Protein AF-N0BMA0-F1 (afdb_monomer)

Radius of gyration: 24.94 Å; Cα contacts (8 Å, |Δi|>4): 612; chains: 1; bounding box: 64×44×72 Å

Organism: NCBI:txid387631

Structure (mmCIF, N/CA/C/O backbone):
data_AF-N0BMA0-F1
#
_entry.id   AF-N0BMA0-F1
#
loop_
_atom_site.group_PDB
_atom_site.id
_atom_site.type_symbol
_atom_site.label_atom_id
_atom_site.label_alt_id
_atom_site.label_comp_id
_atom_site.label_asym_id
_atom_site.label_entity_id
_atom_site.label_seq_id
_atom_site.pdbx_PDB_ins_code
_atom_site.Cartn_x
_atom_site.Cartn_y
_atom_site.Cartn_z
_atom_site.occupancy
_atom_site.B_iso_or_equiv
_atom_site.auth_seq_id
_atom_site.auth_comp_id
_atom_site.auth_asym_id
_atom_site.auth_atom_id
_atom_site.pdbx_PDB_model_num
ATOM 1 N N . MET A 1 1 ? -10.464 23.486 8.148 1.00 63.19 1 MET A N 1
ATOM 2 C CA . MET A 1 1 ? -10.793 22.122 8.620 1.00 63.19 1 MET A CA 1
ATOM 3 C C . MET A 1 1 ? -10.946 21.247 7.385 1.00 63.19 1 MET A C 1
ATOM 5 O O . MET A 1 1 ? -11.418 21.770 6.383 1.00 63.19 1 MET A O 1
ATOM 9 N N . ILE A 1 2 ? -10.455 20.008 7.394 1.00 82.38 2 ILE A N 1
ATOM 10 C CA . ILE A 1 2 ? -10.588 19.106 6.234 1.00 82.38 2 ILE A CA 1
ATOM 11 C C . ILE A 1 2 ? -11.943 18.436 6.323 1.00 82.38 2 ILE A C 1
ATOM 13 O O . ILE A 1 2 ? -12.342 18.023 7.408 1.00 82.38 2 ILE A O 1
ATOM 17 N N . ASP A 1 3 ? -12.639 18.362 5.198 1.00 90.44 3 ASP A N 1
ATOM 18 C CA . ASP A 1 3 ? -13.936 17.712 5.124 1.00 90.44 3 ASP A CA 1
ATOM 19 C C . ASP A 1 3 ? -13.770 16.267 4.643 1.00 90.44 3 ASP A C 1
ATOM 21 O O . ASP A 1 3 ? -13.597 16.011 3.453 1.00 90.44 3 ASP A O 1
ATOM 25 N N . TYR A 1 4 ? -13.799 15.327 5.589 1.00 94.12 4 TYR A N 1
ATOM 26 C CA . TYR A 1 4 ? -13.715 13.890 5.310 1.00 94.12 4 TYR A CA 1
ATOM 27 C C . TYR A 1 4 ? -15.062 13.271 4.912 1.00 94.12 4 TYR A C 1
ATOM 29 O O . TYR A 1 4 ? -15.110 12.077 4.621 1.00 94.12 4 TYR A O 1
ATOM 37 N N . TYR A 1 5 ? -16.149 14.049 4.904 1.00 94.75 5 TYR A N 1
ATOM 38 C CA . TYR A 1 5 ? -17.522 13.546 4.772 1.00 94.75 5 TYR A CA 1
ATOM 39 C C . TYR A 1 5 ? -18.191 13.973 3.460 1.00 94.75 5 TYR A C 1
ATOM 41 O O . TYR A 1 5 ? -19.415 14.000 3.361 1.00 94.75 5 TYR A O 1
ATOM 49 N N . SER A 1 6 ? -17.385 14.341 2.462 1.00 93.56 6 SER A N 1
ATOM 50 C CA . SER A 1 6 ? -17.837 14.833 1.163 1.00 93.56 6 SER A CA 1
ATOM 51 C C . SER A 1 6 ? -17.277 13.974 0.036 1.00 93.56 6 SER A C 1
ATOM 53 O O . SER A 1 6 ? -16.059 13.883 -0.132 1.00 93.56 6 SER A O 1
ATOM 55 N N . ALA A 1 7 ? -18.164 13.379 -0.769 1.00 93.12 7 ALA A N 1
ATOM 56 C CA . ALA A 1 7 ? -17.783 12.568 -1.929 1.00 93.12 7 ALA A CA 1
ATOM 57 C C . ALA A 1 7 ? -16.873 13.353 -2.886 1.00 93.12 7 ALA A C 1
ATOM 59 O O . ALA A 1 7 ? -15.788 12.888 -3.218 1.00 93.12 7 ALA A O 1
ATOM 60 N N . GLY A 1 8 ? -17.230 14.603 -3.206 1.00 92.69 8 GLY A N 1
ATOM 61 C CA . GLY A 1 8 ? -16.440 15.447 -4.108 1.00 92.69 8 GLY A CA 1
ATOM 62 C C . GLY A 1 8 ? -15.014 15.719 -3.614 1.00 92.69 8 GLY A C 1
ATOM 63 O O . GLY A 1 8 ? -14.097 15.865 -4.419 1.00 92.69 8 GLY A O 1
ATOM 64 N N . LYS A 1 9 ? -14.787 15.740 -2.294 1.00 94.50 9 LYS A N 1
ATOM 65 C CA . LYS A 1 9 ? -13.442 15.898 -1.722 1.00 94.50 9 LYS A CA 1
ATOM 66 C C . LYS A 1 9 ? -12.601 14.630 -1.821 1.00 94.50 9 LYS A C 1
ATOM 68 O O . LYS A 1 9 ? -11.405 14.712 -2.098 1.00 94.50 9 LYS A O 1
ATOM 73 N N . TRP A 1 10 ? -13.223 13.469 -1.656 1.00 95.31 10 TRP A N 1
ATOM 74 C CA . TRP A 1 10 ? -12.568 12.190 -1.913 1.00 95.31 10 TRP A CA 1
ATOM 75 C C . TRP A 1 10 ? -12.294 11.970 -3.397 1.00 95.31 10 TRP A C 1
ATOM 77 O O . TRP A 1 10 ? -11.217 11.498 -3.750 1.00 95.31 10 TRP A O 1
ATOM 87 N N . GLU A 1 11 ? -13.217 12.366 -4.269 1.00 93.38 11 GLU A N 1
ATOM 88 C CA . GLU A 1 11 ? -12.996 12.358 -5.711 1.00 93.38 11 GLU A CA 1
ATOM 89 C C . GLU A 1 11 ? -11.805 13.247 -6.080 1.00 93.38 11 GLU A C 1
ATOM 91 O O . GLU A 1 11 ? -10.902 12.802 -6.786 1.00 93.38 11 GLU A O 1
ATOM 96 N N . GLU A 1 12 ? -11.741 14.474 -5.553 1.00 93.44 12 GLU A N 1
ATOM 97 C CA . GLU A 1 12 ? -10.598 15.377 -5.729 1.00 93.44 12 GLU A CA 1
ATOM 98 C C . GLU A 1 12 ? -9.288 14.726 -5.254 1.00 93.44 12 GLU A C 1
ATOM 100 O O . GLU A 1 12 ? -8.287 14.754 -5.975 1.00 93.44 12 GLU A O 1
ATOM 105 N N . PHE A 1 13 ? -9.291 14.084 -4.082 1.00 95.75 13 PHE A N 1
ATOM 106 C CA . PHE A 1 13 ? -8.137 13.347 -3.566 1.00 95.75 13 PHE A CA 1
ATOM 107 C C . PHE A 1 13 ? -7.698 12.230 -4.523 1.00 95.75 13 PHE A C 1
ATOM 109 O O . PHE A 1 13 ? -6.544 12.207 -4.953 1.00 95.75 13 PHE A O 1
ATOM 116 N N . VAL A 1 14 ? -8.607 11.337 -4.923 1.00 95.56 14 VAL A N 1
ATOM 117 C CA . VAL A 1 14 ? -8.276 10.219 -5.819 1.00 95.56 14 VAL A CA 1
ATOM 118 C C . VAL A 1 14 ? -7.732 10.740 -7.152 1.00 95.56 14 VAL A C 1
ATOM 120 O O . VAL A 1 14 ? -6.750 10.224 -7.678 1.00 95.56 14 VAL A O 1
ATOM 123 N N . VAL A 1 15 ? -8.293 11.827 -7.667 1.00 93.00 15 VAL A N 1
ATOM 124 C CA . VAL A 1 15 ? -7.892 12.422 -8.946 1.00 93.00 15 VAL A CA 1
ATOM 125 C C . VAL A 1 15 ? -6.529 13.081 -8.888 1.00 93.00 15 VAL A C 1
ATOM 127 O O . VAL A 1 15 ? -5.733 12.935 -9.808 1.00 93.00 15 VAL A O 1
ATOM 130 N N . THR A 1 16 ? -6.258 13.832 -7.831 1.00 93.50 16 THR A N 1
ATOM 131 C CA . THR A 1 16 ? -5.024 14.614 -7.729 1.00 93.50 16 THR A CA 1
ATOM 132 C C . THR A 1 16 ? -3.860 13.790 -7.190 1.00 93.50 16 THR A C 1
ATOM 134 O O . THR A 1 16 ? -2.703 14.163 -7.391 1.00 93.50 16 THR A O 1
ATOM 137 N N . LYS A 1 17 ? -4.142 12.674 -6.506 1.00 95.94 17 LYS A N 1
ATOM 138 C CA . LYS A 1 17 ? -3.131 11.895 -5.785 1.00 95.94 17 LYS A CA 1
ATOM 139 C C . LYS A 1 17 ? -2.995 10.448 -6.245 1.00 95.94 17 LYS A C 1
ATOM 141 O O . LYS A 1 17 ? -1.868 9.983 -6.372 1.00 95.94 17 LYS A O 1
ATOM 146 N N . ILE A 1 18 ? -4.096 9.754 -6.531 1.00 96.75 18 ILE A N 1
ATOM 147 C CA . ILE A 1 18 ? -4.081 8.323 -6.888 1.00 96.75 18 ILE A CA 1
ATOM 148 C C . ILE A 1 18 ? -3.966 8.124 -8.404 1.00 96.75 18 ILE A C 1
ATOM 150 O O . ILE A 1 18 ? -3.174 7.304 -8.860 1.00 96.75 18 ILE A O 1
ATOM 154 N N . THR A 1 19 ? -4.691 8.908 -9.203 1.00 95.38 19 THR A N 1
ATOM 155 C CA . THR A 1 19 ? -4.607 8.877 -10.674 1.00 95.38 19 THR A CA 1
ATOM 156 C C . THR A 1 19 ? -3.175 9.044 -11.203 1.00 95.38 19 THR A C 1
ATOM 158 O O . THR A 1 19 ? -2.775 8.221 -12.025 1.00 95.38 19 THR A O 1
ATOM 161 N N . PRO A 1 20 ? -2.352 9.999 -10.718 1.00 96.12 20 PRO A N 1
ATOM 162 C CA . PRO A 1 20 ? -0.961 10.097 -11.158 1.00 96.12 20 PRO A CA 1
ATOM 163 C C . PRO A 1 20 ? -0.147 8.823 -10.896 1.00 96.12 20 PRO A C 1
ATOM 165 O O . PRO A 1 20 ? 0.659 8.441 -11.738 1.00 96.12 20 PRO A O 1
ATOM 168 N N . ILE A 1 21 ? -0.375 8.133 -9.769 1.00 97.88 21 ILE A N 1
ATOM 169 C CA . ILE A 1 21 ? 0.303 6.864 -9.451 1.00 97.88 21 ILE A CA 1
ATOM 170 C C . ILE A 1 21 ? 0.000 5.826 -10.535 1.00 97.88 21 ILE A C 1
ATOM 172 O O . ILE A 1 21 ? 0.925 5.227 -11.082 1.00 97.88 21 ILE A O 1
ATOM 176 N N . ARG A 1 22 ? -1.281 5.656 -10.891 1.00 96.12 22 ARG A N 1
ATOM 177 C CA . ARG A 1 22 ? -1.691 4.769 -11.988 1.00 96.12 22 ARG A CA 1
ATOM 178 C C . ARG A 1 22 ? -1.021 5.176 -13.298 1.00 96.12 22 ARG A C 1
ATOM 180 O O . ARG A 1 22 ? -0.449 4.319 -13.960 1.00 96.12 22 ARG A O 1
ATOM 187 N N . ASP A 1 23 ? -1.100 6.447 -13.683 1.00 95.75 23 ASP A N 1
ATOM 188 C CA . ASP A 1 23 ? -0.657 6.904 -15.006 1.00 95.75 23 ASP A CA 1
ATOM 189 C C . ASP A 1 23 ? 0.852 6.699 -15.205 1.00 95.75 23 ASP A C 1
ATOM 191 O O . ASP A 1 23 ? 1.272 6.127 -16.215 1.00 95.75 23 ASP A O 1
ATOM 195 N N . TYR A 1 24 ? 1.669 7.070 -14.212 1.00 98.00 24 TYR A N 1
ATOM 196 C CA . TYR A 1 24 ? 3.108 6.799 -14.251 1.00 98.00 24 TYR A CA 1
ATOM 197 C C . TYR A 1 24 ? 3.411 5.301 -14.261 1.00 98.00 24 TYR A C 1
ATOM 199 O O . TYR A 1 24 ? 4.266 4.856 -15.028 1.00 98.00 24 TYR A O 1
ATOM 207 N N . ALA A 1 25 ? 2.699 4.506 -13.459 1.00 97.56 25 ALA A N 1
ATOM 208 C CA . ALA A 1 25 ? 2.883 3.061 -13.451 1.00 97.56 25 ALA A CA 1
ATOM 209 C C . ALA A 1 25 ? 2.517 2.424 -14.806 1.00 97.56 25 ALA A C 1
ATOM 211 O O . ALA A 1 25 ? 3.267 1.589 -15.305 1.00 97.56 25 ALA A O 1
ATOM 212 N N . VAL A 1 26 ? 1.432 2.862 -15.457 1.00 97.06 26 VAL A N 1
ATOM 213 C CA . VAL A 1 26 ? 1.041 2.414 -16.807 1.00 97.06 26 VAL A CA 1
ATOM 214 C C . VAL A 1 26 ? 2.130 2.728 -17.831 1.00 97.06 26 VAL A C 1
ATOM 216 O O . VAL A 1 26 ? 2.510 1.840 -18.593 1.00 97.06 26 VAL A O 1
ATOM 219 N N . ALA A 1 27 ? 2.659 3.954 -17.842 1.00 97.69 27 ALA A N 1
ATOM 220 C CA . ALA A 1 27 ? 3.714 4.340 -18.777 1.00 97.69 27 ALA A CA 1
ATOM 221 C C . ALA A 1 27 ? 4.999 3.510 -18.575 1.00 97.69 27 ALA A C 1
ATOM 223 O O . ALA A 1 27 ? 5.595 3.035 -19.544 1.00 97.69 27 ALA A O 1
ATOM 224 N N . LEU A 1 28 ? 5.397 3.253 -17.322 1.00 98.25 28 LEU A N 1
ATOM 225 C CA . LEU A 1 28 ? 6.554 2.406 -16.995 1.00 98.25 28 LEU A CA 1
ATOM 226 C C . LEU A 1 28 ? 6.339 0.938 -17.398 1.00 98.25 28 LEU A C 1
ATOM 228 O O . LEU A 1 28 ? 7.246 0.299 -17.930 1.00 98.25 28 LEU A O 1
ATOM 232 N N . LEU A 1 29 ? 5.138 0.395 -17.185 1.00 97.88 29 LEU A N 1
ATOM 233 C CA . LEU A 1 29 ? 4.806 -0.980 -17.569 1.00 97.88 29 LEU A CA 1
ATOM 234 C C . LEU A 1 29 ? 4.721 -1.150 -19.085 1.00 97.88 29 LEU A C 1
ATOM 236 O O . LEU A 1 29 ? 5.112 -2.194 -19.600 1.00 97.88 29 LEU A O 1
ATOM 240 N N . ASN A 1 30 ? 4.240 -0.144 -19.813 1.00 98.00 30 ASN A N 1
ATOM 241 C CA . ASN A 1 30 ? 4.245 -0.171 -21.273 1.00 98.00 30 ASN A CA 1
ATOM 242 C C . ASN A 1 30 ? 5.659 -0.109 -21.838 1.00 98.00 30 ASN A C 1
ATOM 244 O O . ASN A 1 30 ? 5.965 -0.853 -22.766 1.00 98.00 30 ASN A O 1
ATOM 248 N N . PHE A 1 31 ? 6.537 0.696 -21.240 1.00 98.38 31 PHE A N 1
ATOM 249 C CA . PHE A 1 31 ? 7.956 0.669 -21.571 1.00 98.38 31 PHE A CA 1
ATOM 250 C C . PHE A 1 31 ? 8.562 -0.722 -21.352 1.00 98.38 31 PHE A C 1
ATOM 252 O O . PHE A 1 31 ? 9.215 -1.254 -22.246 1.00 98.38 31 PHE A O 1
ATOM 259 N N . TRP A 1 32 ? 8.283 -1.362 -20.212 1.00 98.25 32 TRP A N 1
ATOM 260 C CA . TRP A 1 32 ? 8.740 -2.730 -19.962 1.00 98.25 32 TRP A CA 1
ATOM 261 C C . TRP A 1 32 ? 8.173 -3.745 -20.966 1.00 98.25 32 TRP A C 1
ATOM 263 O O . TRP A 1 32 ? 8.920 -4.580 -21.470 1.00 98.25 32 TRP A O 1
ATOM 273 N N . LYS A 1 33 ? 6.879 -3.669 -21.306 1.00 98.31 33 LYS A N 1
ATOM 274 C CA . LYS A 1 33 ? 6.264 -4.531 -22.333 1.00 98.31 33 LYS A CA 1
ATOM 275 C C . LYS A 1 33 ? 6.930 -4.339 -23.693 1.00 98.31 33 LYS A C 1
ATOM 277 O O . LYS A 1 33 ? 7.255 -5.322 -24.347 1.00 98.31 33 LYS A O 1
ATOM 282 N N . PHE A 1 34 ? 7.208 -3.093 -24.072 1.00 98.31 34 PHE A N 1
ATOM 283 C CA . PHE A 1 34 ? 7.951 -2.790 -25.289 1.00 98.31 34 PHE A CA 1
ATOM 284 C C . PHE A 1 34 ? 9.352 -3.409 -25.265 1.00 98.31 34 PHE A C 1
ATOM 286 O O . PHE A 1 34 ? 9.746 -4.042 -26.239 1.00 98.31 34 PHE A O 1
ATOM 293 N N . LEU A 1 35 ? 10.090 -3.289 -24.154 1.00 98.31 35 LEU A N 1
ATOM 294 C CA . LEU A 1 35 ? 11.378 -3.971 -23.993 1.00 98.31 35 LEU A CA 1
ATOM 295 C C . LEU A 1 35 ? 11.213 -5.487 -24.130 1.00 98.31 35 LEU A C 1
ATOM 297 O O . LEU A 1 35 ? 11.994 -6.122 -24.831 1.00 98.31 35 LEU A O 1
ATOM 301 N N . LYS A 1 36 ? 10.178 -6.069 -23.520 1.00 98.25 36 LYS A N 1
ATOM 302 C CA . LYS A 1 36 ? 9.907 -7.506 -23.599 1.00 98.25 36 LYS A CA 1
ATOM 303 C C . LYS A 1 36 ? 9.635 -7.970 -25.032 1.00 98.25 36 LYS A C 1
ATOM 305 O O . LYS A 1 36 ? 10.089 -9.048 -25.400 1.00 98.25 36 LYS A O 1
ATOM 310 N N . ASP A 1 37 ? 9.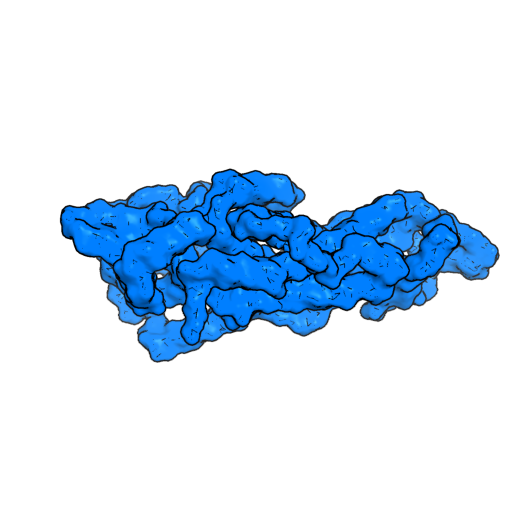009 -7.146 -25.866 1.00 97.94 37 ASP A N 1
ATOM 311 C CA . ASP A 1 37 ? 8.847 -7.425 -27.298 1.00 97.94 37 ASP A CA 1
ATOM 312 C C . ASP A 1 37 ? 10.180 -7.411 -28.073 1.00 97.94 37 ASP A C 1
ATOM 314 O O . ASP A 1 37 ? 10.227 -7.843 -29.231 1.00 97.94 37 ASP A O 1
ATOM 318 N N . LEU A 1 38 ? 11.268 -6.896 -27.490 1.00 97.75 38 LEU A N 1
ATOM 319 C CA . LEU A 1 38 ? 12.624 -6.940 -28.050 1.00 97.75 38 LEU A CA 1
ATOM 320 C C . LEU A 1 38 ? 13.417 -8.186 -27.631 1.00 97.75 38 LEU A C 1
ATOM 322 O O . LEU A 1 38 ? 14.497 -8.410 -28.174 1.00 97.75 38 LEU A O 1
ATOM 326 N N . ASP A 1 39 ? 12.898 -8.990 -26.705 1.00 98.00 39 ASP A N 1
ATOM 327 C CA . ASP A 1 39 ? 13.562 -10.189 -26.192 1.00 98.00 39 ASP A CA 1
ATOM 328 C C . ASP A 1 39 ? 13.914 -11.172 -27.323 1.00 98.00 39 ASP A C 1
ATOM 330 O O . ASP A 1 39 ? 13.105 -11.456 -28.210 1.00 98.00 39 ASP A O 1
ATOM 334 N N . GLY A 1 40 ? 15.155 -11.654 -27.322 1.00 97.50 40 GLY A N 1
ATOM 335 C CA . GLY A 1 40 ? 15.722 -12.527 -28.349 1.00 97.50 40 GLY A CA 1
ATOM 336 C C . GLY A 1 40 ? 16.092 -11.846 -29.672 1.00 97.50 40 GLY A C 1
ATOM 337 O O . GLY A 1 40 ? 16.684 -12.502 -30.526 1.00 97.50 40 GLY A O 1
ATOM 338 N N . LYS A 1 41 ? 15.781 -10.557 -29.878 1.00 97.69 41 LYS A N 1
ATOM 339 C CA . LYS A 1 41 ? 16.167 -9.837 -31.105 1.00 97.69 41 LYS A CA 1
ATOM 340 C C . LYS A 1 41 ? 17.621 -9.387 -31.047 1.00 97.69 41 LYS A C 1
ATOM 342 O O . LYS A 1 41 ? 18.103 -8.975 -29.995 1.00 97.69 41 LYS A O 1
ATOM 347 N N . ASP A 1 42 ? 18.284 -9.387 -32.200 1.00 97.12 42 ASP A N 1
ATOM 348 C CA . ASP A 1 42 ? 19.665 -8.923 -32.316 1.00 97.12 42 ASP A CA 1
ATOM 349 C C . ASP A 1 42 ? 19.801 -7.434 -31.982 1.00 97.12 42 ASP A C 1
ATOM 351 O O . ASP A 1 42 ? 19.039 -6.587 -32.462 1.00 97.12 42 ASP A O 1
ATOM 355 N N . THR A 1 43 ? 20.832 -7.104 -31.205 1.00 95.62 43 THR A N 1
ATOM 356 C CA . THR A 1 43 ? 21.143 -5.734 -30.780 1.00 95.62 43 THR A CA 1
ATOM 357 C C . THR A 1 43 ? 21.307 -4.807 -31.986 1.00 95.62 43 THR A C 1
ATOM 359 O O . THR A 1 43 ? 20.777 -3.697 -31.987 1.00 95.62 43 THR A O 1
ATOM 362 N N . SER A 1 44 ? 21.968 -5.262 -33.057 1.00 94.94 44 SER A N 1
ATOM 363 C CA . SER A 1 44 ? 22.127 -4.469 -34.280 1.00 94.94 44 SER A CA 1
ATOM 364 C C . SER A 1 44 ? 20.794 -4.136 -34.961 1.00 94.94 44 SER A C 1
ATOM 366 O O . SER A 1 44 ? 20.594 -2.999 -35.393 1.00 94.94 44 SER A O 1
ATOM 368 N N . TYR A 1 45 ? 19.858 -5.089 -35.021 1.00 96.31 45 TYR A N 1
ATOM 369 C CA . TYR A 1 45 ? 18.512 -4.866 -35.550 1.00 96.31 45 TYR A CA 1
ATOM 370 C C . TYR A 1 45 ? 17.763 -3.835 -34.705 1.00 96.31 45 TYR A C 1
ATOM 372 O O . TYR A 1 45 ? 17.172 -2.893 -35.241 1.00 96.31 45 TYR A O 1
ATOM 380 N N . VAL A 1 46 ? 17.807 -3.994 -33.381 1.00 96.56 46 VAL A N 1
ATOM 381 C CA . VAL A 1 46 ? 17.096 -3.119 -32.448 1.00 96.56 46 VAL A CA 1
ATOM 382 C C . VAL A 1 46 ? 17.621 -1.692 -32.521 1.00 96.56 46 VAL A C 1
ATOM 384 O O . VAL A 1 46 ? 16.816 -0.780 -32.673 1.00 96.56 46 VAL A O 1
ATOM 387 N N . LEU A 1 47 ? 18.939 -1.484 -32.501 1.00 95.38 47 LEU A N 1
ATOM 388 C CA . LEU A 1 47 ? 19.526 -0.141 -32.554 1.00 95.38 47 LEU A CA 1
ATOM 389 C C . LEU A 1 47 ? 19.358 0.532 -33.925 1.00 95.38 47 LEU A C 1
ATOM 391 O O . LEU A 1 47 ? 19.228 1.750 -33.991 1.00 95.38 47 LEU A O 1
ATOM 395 N N . LYS A 1 48 ? 19.280 -0.230 -35.026 1.00 95.56 48 LYS A N 1
ATOM 396 C CA . LYS A 1 48 ? 18.918 0.328 -36.343 1.00 95.56 48 LYS A CA 1
ATOM 397 C C . LYS A 1 48 ? 17.459 0.791 -36.379 1.00 95.56 48 LYS A C 1
ATOM 399 O O . LYS A 1 48 ? 17.161 1.843 -36.939 1.00 95.56 48 LYS A O 1
ATOM 404 N N . LYS A 1 49 ? 16.546 0.003 -35.804 1.00 96.75 49 LYS A N 1
ATOM 405 C CA . LYS A 1 49 ? 15.104 0.289 -35.816 1.00 96.75 49 LYS A CA 1
ATOM 406 C C . LYS A 1 49 ? 14.692 1.343 -34.784 1.00 96.75 49 LYS A C 1
ATOM 408 O O . LYS A 1 49 ? 13.795 2.136 -35.054 1.00 96.75 49 LYS A O 1
ATOM 413 N N . TYR A 1 50 ? 15.355 1.360 -33.631 1.00 96.56 50 TYR A N 1
ATOM 414 C CA . TYR A 1 50 ? 15.095 2.256 -32.506 1.00 96.56 50 TYR A CA 1
ATOM 415 C C . TYR A 1 50 ? 16.405 2.914 -32.034 1.00 96.56 50 TYR A C 1
ATOM 417 O O . TYR A 1 50 ? 16.921 2.564 -30.974 1.00 96.56 50 TYR A O 1
ATOM 425 N N . PRO A 1 51 ? 16.956 3.891 -32.781 1.00 95.25 51 PRO A N 1
ATOM 426 C CA . PRO A 1 51 ? 18.281 4.451 -32.493 1.00 95.25 51 PRO A CA 1
ATOM 427 C C . PRO A 1 51 ? 18.442 5.038 -31.089 1.00 95.25 51 PRO A C 1
ATOM 429 O O . PRO A 1 51 ? 19.498 4.887 -30.492 1.00 95.25 51 PRO A O 1
ATOM 432 N N . LYS A 1 52 ? 17.381 5.636 -30.528 1.00 96.00 52 LYS A N 1
ATOM 433 C CA . LYS A 1 52 ? 17.385 6.205 -29.168 1.00 96.00 52 LYS A CA 1
ATOM 434 C C . LYS A 1 52 ? 17.538 5.165 -28.050 1.00 96.00 52 LYS A C 1
ATOM 436 O O . LYS A 1 52 ? 17.678 5.542 -26.894 1.00 96.00 52 LYS A O 1
ATOM 441 N N . PHE A 1 53 ? 17.434 3.871 -28.355 1.00 96.75 53 PHE A N 1
ATOM 442 C CA . PHE A 1 53 ? 17.629 2.799 -27.373 1.00 96.75 53 PHE A CA 1
ATOM 443 C C . PHE A 1 53 ? 19.111 2.457 -27.170 1.00 96.75 53 PHE A C 1
ATOM 445 O O . PHE A 1 53 ? 19.438 1.597 -26.352 1.00 96.75 53 PHE A O 1
ATOM 452 N N . ASP A 1 54 ? 20.020 3.163 -27.843 1.00 94.69 54 ASP A N 1
ATOM 453 C CA . ASP A 1 54 ? 21.443 3.137 -27.517 1.00 94.69 54 ASP A CA 1
ATOM 454 C C . ASP A 1 54 ? 21.684 3.477 -26.037 1.00 94.69 54 ASP A C 1
ATOM 456 O O . ASP A 1 54 ? 22.414 2.759 -25.358 1.00 94.69 54 ASP A O 1
ATOM 460 N N . VAL A 1 55 ? 20.991 4.477 -25.483 1.00 95.00 55 VAL A N 1
ATOM 461 C CA . VAL A 1 55 ? 21.087 4.834 -24.060 1.00 95.00 55 VAL A CA 1
ATOM 462 C C . VAL A 1 55 ? 20.641 3.686 -23.149 1.00 95.00 55 VAL A C 1
ATOM 464 O O . VAL A 1 55 ? 21.252 3.455 -22.108 1.00 95.00 55 VAL A O 1
ATOM 467 N N . VAL A 1 56 ? 19.629 2.923 -23.573 1.00 96.38 56 VAL A N 1
ATOM 468 C CA . VAL A 1 56 ? 19.025 1.819 -22.813 1.00 96.38 56 VAL A CA 1
ATOM 469 C C . VAL A 1 56 ? 19.982 0.637 -22.706 1.00 96.38 56 VAL A C 1
ATOM 471 O O . VAL A 1 56 ? 20.158 0.094 -21.621 1.00 96.38 56 VAL A O 1
ATOM 474 N N . PHE A 1 57 ? 20.617 0.246 -23.814 1.00 95.56 57 PHE A N 1
ATOM 475 C CA . PHE A 1 57 ? 21.435 -0.972 -23.865 1.00 95.56 57 PHE A CA 1
ATOM 476 C C . PHE A 1 57 ? 22.940 -0.719 -23.764 1.00 95.56 57 PHE A C 1
ATOM 478 O O . PHE A 1 57 ? 23.682 -1.614 -23.358 1.00 95.56 57 PHE A O 1
ATOM 485 N N . LEU A 1 58 ? 23.400 0.481 -24.121 1.00 94.25 58 LEU A N 1
ATOM 486 C CA . LEU A 1 58 ? 24.818 0.842 -24.213 1.00 94.25 58 LEU A CA 1
ATOM 487 C C . LEU A 1 58 ? 25.207 2.036 -23.334 1.00 94.25 58 LEU A C 1
ATOM 489 O O . LEU A 1 58 ? 26.402 2.290 -23.156 1.00 94.25 58 LEU A O 1
ATOM 493 N N . GLY A 1 59 ? 24.240 2.761 -22.761 1.00 92.69 59 GLY A N 1
ATOM 494 C CA . GLY A 1 59 ? 24.479 3.940 -21.932 1.00 92.69 59 GLY A CA 1
ATOM 495 C C . GLY A 1 59 ? 25.357 3.630 -20.721 1.00 92.69 59 GLY A C 1
ATOM 496 O O . GLY A 1 59 ? 24.870 3.151 -19.701 1.00 92.69 59 GLY A O 1
ATOM 497 N N . GLY A 1 60 ? 26.656 3.928 -20.833 1.00 88.38 60 GLY A N 1
ATOM 498 C CA . GLY A 1 60 ? 27.669 3.683 -19.803 1.00 88.38 60 GLY A CA 1
ATOM 499 C C . GLY A 1 60 ? 28.251 2.261 -19.779 1.00 88.38 60 GLY A C 1
ATOM 500 O O . GLY A 1 60 ? 28.749 1.822 -18.743 1.00 88.38 60 GLY A O 1
ATOM 501 N N . VAL A 1 61 ? 28.252 1.556 -20.909 1.00 85.94 61 VAL A N 1
ATOM 502 C CA . VAL A 1 61 ? 29.029 0.319 -21.107 1.00 85.94 61 VAL A CA 1
ATOM 503 C C . VAL A 1 61 ? 30.539 0.618 -21.171 1.00 85.94 61 VAL A C 1
ATOM 505 O O . VAL A 1 61 ? 30.965 1.622 -21.743 1.00 85.94 61 VAL A O 1
ATOM 508 N N . ASN A 1 62 ? 31.369 -0.237 -20.564 1.00 77.50 62 ASN A N 1
ATOM 509 C CA . ASN A 1 62 ? 32.821 -0.288 -20.793 1.00 77.50 62 ASN A CA 1
ATOM 510 C C . ASN A 1 62 ? 33.215 -1.587 -21.524 1.00 77.50 62 ASN A C 1
ATOM 512 O O . ASN A 1 62 ? 32.344 -2.370 -21.890 1.00 77.50 62 ASN A O 1
ATOM 516 N N . GLU A 1 63 ? 34.518 -1.821 -21.716 1.00 67.94 63 GLU A N 1
ATOM 517 C CA . GLU A 1 63 ? 35.057 -2.929 -22.525 1.00 67.94 63 GLU A CA 1
ATOM 518 C C . GLU A 1 63 ? 34.478 -4.320 -22.212 1.00 67.94 63 GLU A C 1
ATOM 520 O O . GLU A 1 63 ? 34.531 -5.176 -23.089 1.00 67.94 63 GLU A O 1
ATOM 525 N N . LYS A 1 64 ? 33.949 -4.581 -21.000 1.00 75.31 64 LYS A N 1
ATOM 526 C CA . LYS A 1 64 ? 33.412 -5.912 -20.626 1.00 75.31 64 LYS A CA 1
ATOM 527 C C . LYS A 1 64 ? 32.203 -5.915 -19.688 1.00 75.31 64 LYS A C 1
ATOM 529 O O . LYS A 1 64 ? 31.650 -6.978 -19.415 1.00 75.31 64 LYS A O 1
ATOM 534 N N . LYS A 1 65 ? 31.797 -4.769 -19.137 1.00 86.50 65 LYS A N 1
ATOM 535 C CA . LYS A 1 65 ? 30.679 -4.682 -18.186 1.00 86.50 65 LYS A CA 1
ATOM 536 C C . LYS A 1 65 ? 29.932 -3.359 -18.291 1.00 86.50 65 LYS A C 1
ATOM 538 O O . LYS A 1 65 ? 30.460 -2.349 -18.758 1.00 86.50 65 LYS A O 1
ATOM 543 N N . TYR A 1 66 ? 28.709 -3.348 -17.780 1.00 88.31 66 TYR A N 1
ATOM 544 C CA . TYR A 1 66 ? 28.046 -2.100 -17.435 1.00 88.31 66 TYR A CA 1
ATOM 545 C C . TYR A 1 66 ? 28.841 -1.396 -16.325 1.00 88.31 66 TYR A C 1
ATOM 547 O O . TYR A 1 66 ? 29.250 -2.039 -15.354 1.00 88.31 66 TYR A O 1
ATOM 555 N N . LYS A 1 67 ? 29.121 -0.095 -16.475 1.00 89.69 67 LYS A N 1
ATOM 556 C CA . LYS A 1 67 ? 29.736 0.685 -15.391 1.00 89.69 67 LYS A CA 1
ATOM 557 C C . LYS A 1 67 ? 28.745 0.792 -14.228 1.00 89.69 67 LYS A C 1
ATOM 559 O O . LYS A 1 67 ? 27.534 0.856 -14.453 1.00 89.69 67 LYS A O 1
ATOM 564 N N . GLU A 1 68 ? 29.263 0.851 -13.004 1.00 85.44 68 GLU A N 1
ATOM 565 C CA . GLU A 1 68 ? 28.442 1.228 -11.849 1.00 85.44 68 GLU A CA 1
ATOM 566 C C . GLU A 1 68 ? 27.805 2.598 -12.104 1.00 85.44 68 GLU A C 1
ATOM 568 O O . GLU A 1 68 ? 28.427 3.463 -12.731 1.00 85.44 68 GLU A O 1
ATOM 573 N N . ASN A 1 69 ? 26.559 2.774 -11.662 1.00 84.25 69 ASN A N 1
ATOM 574 C CA . ASN A 1 69 ? 25.763 3.990 -11.870 1.00 84.25 69 ASN A CA 1
ATOM 575 C C . ASN A 1 69 ? 25.547 4.372 -13.350 1.00 84.25 69 ASN A C 1
ATOM 577 O O . ASN A 1 69 ? 25.284 5.531 -13.669 1.00 84.25 69 ASN A O 1
ATOM 581 N N . SER A 1 70 ? 25.671 3.413 -14.276 1.00 92.06 70 SER A N 1
ATOM 582 C CA . SER A 1 70 ? 25.342 3.630 -15.687 1.00 92.06 70 SER A CA 1
ATOM 583 C C . SER A 1 70 ? 23.849 3.483 -15.966 1.00 92.06 70 SER A C 1
ATOM 585 O O . SER A 1 70 ? 23.147 2.727 -15.295 1.00 92.06 70 SER A O 1
ATOM 587 N N . PHE A 1 71 ? 23.376 4.169 -17.009 1.00 93.31 71 PHE A N 1
ATOM 588 C CA . PHE A 1 71 ? 21.977 4.110 -17.425 1.00 93.31 71 PHE A CA 1
ATOM 589 C C . PHE A 1 71 ? 21.562 2.677 -17.779 1.00 93.31 71 PHE A C 1
ATOM 591 O O . PHE A 1 71 ? 20.555 2.186 -17.278 1.00 93.31 71 PHE A O 1
ATOM 598 N N . ALA A 1 72 ? 22.375 1.971 -18.570 1.00 94.94 72 ALA A N 1
ATOM 599 C CA . ALA A 1 72 ? 22.081 0.600 -18.973 1.00 94.94 72 ALA A CA 1
ATOM 600 C C . ALA A 1 72 ? 22.111 -0.389 -17.793 1.00 94.94 72 ALA A C 1
ATOM 602 O O . ALA A 1 72 ? 21.285 -1.300 -17.744 1.00 94.94 72 ALA A O 1
ATOM 603 N N . LYS A 1 73 ? 22.989 -0.187 -16.792 1.00 93.38 73 LYS A N 1
ATOM 604 C CA . LYS A 1 73 ? 22.953 -0.982 -15.549 1.00 93.38 73 LYS A CA 1
ATOM 605 C C . LYS A 1 73 ? 21.638 -0.777 -14.805 1.00 93.38 73 LYS A C 1
ATOM 607 O O . LYS A 1 73 ? 21.005 -1.755 -14.426 1.00 93.38 73 LYS A O 1
ATOM 612 N N . ALA A 1 74 ? 21.207 0.474 -14.653 1.00 92.56 74 ALA A N 1
ATOM 613 C CA . ALA A 1 74 ? 19.945 0.784 -13.997 1.00 92.56 74 ALA A CA 1
ATOM 614 C C . ALA A 1 74 ? 18.748 0.196 -14.766 1.00 92.56 74 ALA A C 1
ATOM 616 O O . ALA A 1 74 ? 17.846 -0.355 -14.148 1.00 92.56 74 ALA A O 1
ATOM 617 N N . ILE A 1 75 ? 18.755 0.218 -16.106 1.00 95.62 75 ILE A N 1
ATOM 618 C CA . ILE A 1 75 ? 17.719 -0.446 -16.915 1.00 95.62 75 ILE A CA 1
ATOM 619 C C . ILE A 1 75 ? 17.702 -1.949 -16.652 1.00 95.62 75 ILE A C 1
ATOM 621 O O . ILE A 1 75 ? 16.630 -2.514 -16.436 1.00 95.62 75 ILE A O 1
ATOM 625 N N . LYS A 1 76 ? 18.871 -2.596 -16.652 1.00 94.62 76 LYS A N 1
ATOM 626 C CA . LYS A 1 76 ? 18.989 -4.020 -16.347 1.00 94.62 76 LYS A CA 1
ATOM 627 C C . LYS A 1 76 ? 18.406 -4.336 -14.972 1.00 94.62 76 LYS A C 1
ATOM 629 O O . LYS A 1 76 ? 17.577 -5.230 -14.861 1.00 94.62 76 LYS A O 1
ATOM 634 N N . ASP A 1 77 ? 18.806 -3.600 -13.944 1.00 92.06 77 ASP A N 1
ATOM 635 C CA . ASP A 1 77 ? 18.392 -3.885 -12.566 1.00 92.06 77 ASP A CA 1
ATOM 636 C C . ASP A 1 77 ? 16.900 -3.611 -12.347 1.00 92.06 77 ASP A C 1
ATOM 638 O O . ASP A 1 77 ? 16.220 -4.330 -11.616 1.00 92.06 77 ASP A O 1
ATOM 642 N N . MET A 1 78 ? 16.369 -2.589 -13.019 1.00 91.81 78 MET A N 1
ATOM 643 C CA . MET A 1 78 ? 14.986 -2.164 -12.857 1.00 91.81 78 MET A CA 1
ATOM 644 C C . MET A 1 78 ? 13.992 -2.900 -13.732 1.00 91.81 78 MET A C 1
ATOM 646 O O . MET A 1 78 ? 12.917 -3.254 -13.263 1.00 91.81 78 MET A O 1
ATOM 650 N N . PHE A 1 79 ? 14.320 -3.088 -15.003 1.00 95.62 79 PHE A N 1
ATOM 651 C CA . PHE A 1 79 ? 13.417 -3.588 -16.037 1.00 95.62 79 PHE A CA 1
ATOM 652 C C . PHE A 1 79 ? 13.859 -4.943 -16.593 1.00 95.62 79 PHE A C 1
ATOM 654 O O . PHE A 1 79 ? 13.133 -5.528 -17.392 1.00 95.62 79 PHE A O 1
ATOM 661 N N . GLY A 1 80 ? 15.020 -5.453 -16.173 1.00 95.75 80 GLY A N 1
ATOM 662 C CA . GLY A 1 80 ? 15.510 -6.779 -16.543 1.00 95.75 80 GLY A CA 1
ATOM 663 C C . GLY A 1 80 ? 15.992 -6.870 -17.984 1.00 95.75 80 GLY A C 1
ATOM 664 O O . GLY A 1 80 ? 16.097 -7.982 -18.497 1.00 95.75 80 GLY A O 1
ATOM 665 N N . ALA A 1 81 ? 16.238 -5.730 -18.639 1.00 97.56 81 ALA A N 1
ATOM 666 C CA . ALA A 1 81 ? 16.627 -5.653 -20.042 1.00 97.56 81 ALA A CA 1
ATOM 667 C C . ALA A 1 81 ? 18.135 -5.420 -20.199 1.00 97.56 81 ALA A C 1
ATOM 669 O O . ALA A 1 81 ? 18.676 -4.447 -19.677 1.00 97.56 81 ALA A O 1
ATOM 670 N N . GLU A 1 82 ? 18.810 -6.301 -20.935 1.00 96.62 82 GLU A N 1
ATOM 671 C CA . GLU A 1 82 ? 20.253 -6.224 -21.179 1.00 96.62 82 GLU A CA 1
ATOM 672 C C . GLU A 1 82 ? 20.671 -6.889 -22.498 1.00 96.62 82 GLU A C 1
ATOM 674 O O . GLU A 1 82 ? 19.897 -7.605 -23.130 1.00 96.62 82 GLU A O 1
ATOM 679 N N . ILE A 1 83 ? 21.923 -6.674 -22.905 1.00 96.50 83 ILE A N 1
ATOM 680 C CA . ILE A 1 83 ? 22.558 -7.441 -23.984 1.00 96.50 83 ILE A CA 1
ATOM 681 C C . ILE A 1 83 ? 23.015 -8.784 -23.403 1.00 96.50 83 ILE A C 1
ATOM 683 O O . ILE A 1 83 ? 23.744 -8.793 -22.413 1.00 96.50 83 ILE A O 1
ATOM 687 N N . ALA A 1 84 ? 22.624 -9.902 -24.028 1.00 95.00 84 ALA A N 1
ATOM 688 C CA . ALA A 1 84 ? 22.838 -11.253 -23.494 1.00 95.00 84 ALA A CA 1
ATOM 689 C C . ALA A 1 84 ? 24.301 -11.562 -23.152 1.00 95.00 84 ALA A C 1
ATOM 691 O O . ALA A 1 84 ? 24.604 -12.106 -22.091 1.00 95.00 84 ALA A O 1
ATOM 692 N N . ASP A 1 85 ? 25.203 -11.206 -24.067 1.00 93.62 85 ASP A N 1
ATOM 693 C CA . ASP A 1 85 ? 26.640 -11.367 -23.898 1.00 93.62 85 ASP A CA 1
ATOM 694 C C . ASP A 1 85 ? 27.370 -10.102 -24.351 1.00 93.62 85 ASP A C 1
ATOM 696 O O . ASP A 1 85 ? 27.691 -9.896 -25.526 1.00 93.62 85 ASP A O 1
ATOM 700 N N . LEU A 1 86 ? 27.650 -9.243 -23.375 1.00 91.44 86 LEU A N 1
ATOM 701 C CA . LEU A 1 86 ? 28.349 -7.988 -23.598 1.00 91.44 86 LEU A CA 1
ATOM 702 C C . LEU A 1 86 ? 29.789 -8.194 -24.105 1.00 91.44 86 LEU A C 1
ATOM 704 O O . LEU A 1 86 ? 30.291 -7.350 -24.845 1.00 91.44 86 LEU A O 1
ATOM 708 N N . ASN A 1 87 ? 30.445 -9.312 -23.763 1.00 90.88 87 ASN A N 1
ATOM 709 C CA . ASN A 1 87 ? 31.789 -9.612 -24.268 1.00 90.88 87 ASN A CA 1
ATOM 710 C C . ASN A 1 87 ? 31.739 -9.937 -25.760 1.00 90.88 87 ASN A C 1
ATOM 712 O O . ASN A 1 87 ? 32.537 -9.400 -26.528 1.00 90.88 87 ASN A O 1
ATOM 716 N N . SER A 1 88 ? 30.778 -10.769 -26.171 1.00 92.00 88 SER A N 1
ATOM 717 C CA . SER A 1 88 ? 30.539 -11.043 -27.589 1.00 92.00 88 SER A CA 1
ATOM 718 C C . SER A 1 88 ? 30.199 -9.760 -28.341 1.00 92.00 88 SER A C 1
ATOM 720 O O . SER A 1 88 ? 30.795 -9.495 -29.383 1.00 92.00 88 SER A O 1
ATOM 722 N N . TYR A 1 89 ? 29.328 -8.908 -27.787 1.00 93.00 89 TYR A N 1
ATOM 723 C CA . TYR A 1 89 ? 28.974 -7.622 -28.396 1.00 93.00 89 TYR A CA 1
ATOM 724 C C . TYR A 1 89 ? 30.216 -6.759 -28.664 1.00 93.00 89 TYR A C 1
ATOM 726 O O . TYR A 1 89 ? 30.418 -6.285 -29.781 1.00 93.00 89 TYR A O 1
ATOM 734 N N . GLN A 1 90 ? 31.089 -6.607 -27.665 1.00 89.31 90 GLN A N 1
ATOM 735 C CA . GLN A 1 90 ? 32.329 -5.839 -27.797 1.00 89.31 90 GLN A CA 1
ATOM 736 C C . GLN A 1 90 ? 33.291 -6.468 -28.811 1.00 89.31 90 GLN A C 1
ATOM 738 O O . GLN A 1 90 ? 33.908 -5.752 -29.598 1.00 89.31 90 GLN A O 1
ATOM 743 N N . ALA A 1 91 ? 33.383 -7.801 -28.857 1.00 90.75 91 ALA A N 1
ATOM 744 C CA . ALA A 1 91 ? 34.204 -8.504 -29.838 1.00 90.75 91 ALA A CA 1
ATOM 745 C C . ALA A 1 91 ? 33.741 -8.250 -31.283 1.00 90.75 91 ALA A C 1
ATOM 747 O O . ALA A 1 91 ? 34.594 -8.068 -32.153 1.00 90.75 91 ALA A O 1
ATOM 748 N N . PHE A 1 92 ? 32.427 -8.197 -31.541 1.00 92.25 92 PHE A N 1
ATOM 749 C CA . PHE A 1 92 ? 31.885 -7.817 -32.852 1.00 92.25 92 PHE A CA 1
ATOM 750 C C . PHE A 1 92 ? 32.267 -6.378 -33.213 1.00 92.25 92 PHE A C 1
ATOM 752 O O . PHE A 1 92 ? 32.822 -6.141 -34.286 1.00 92.25 92 PHE A O 1
ATOM 759 N N . VAL A 1 93 ? 32.041 -5.432 -32.294 1.00 89.94 93 VAL A N 1
ATOM 760 C CA . VAL A 1 93 ? 32.332 -4.006 -32.515 1.00 89.94 93 VAL A CA 1
ATOM 761 C C . VAL A 1 93 ? 33.821 -3.769 -32.795 1.00 89.94 93 VAL A C 1
ATOM 763 O O . VAL A 1 93 ? 34.155 -3.070 -33.750 1.00 89.94 93 VAL A O 1
ATOM 766 N N . LEU A 1 94 ? 34.723 -4.389 -32.024 1.00 90.06 94 LEU A N 1
ATOM 767 C CA . LEU A 1 94 ? 36.177 -4.267 -32.213 1.00 90.06 94 LEU A CA 1
ATOM 768 C C . LEU A 1 94 ? 36.661 -4.817 -33.562 1.00 90.06 94 LEU A C 1
ATOM 770 O O . LEU A 1 94 ? 37.657 -4.337 -34.098 1.00 90.06 94 LEU A O 1
ATOM 774 N N . GLN A 1 95 ? 35.963 -5.809 -34.115 1.00 92.62 95 GLN A N 1
ATOM 775 C CA . GLN A 1 95 ? 36.268 -6.403 -35.420 1.00 92.62 95 GLN A CA 1
ATOM 776 C C . GLN A 1 95 ? 35.582 -5.676 -36.588 1.00 92.62 95 GLN A C 1
ATOM 778 O O . GLN A 1 95 ? 35.728 -6.096 -37.734 1.00 92.62 95 GLN A O 1
ATOM 783 N N . GLY A 1 96 ? 34.824 -4.604 -36.323 1.00 91.81 96 GLY A N 1
ATOM 784 C CA . GLY A 1 96 ? 34.031 -3.910 -37.342 1.00 91.81 96 GLY A CA 1
ATOM 785 C C . GLY A 1 96 ? 32.886 -4.761 -37.904 1.00 91.81 96 GLY A C 1
ATOM 786 O O . GLY A 1 96 ? 32.422 -4.510 -39.015 1.00 91.81 96 GLY A O 1
ATOM 787 N N . LEU A 1 97 ? 32.455 -5.783 -37.160 1.00 92.94 97 LEU A N 1
ATOM 788 C CA . LEU A 1 97 ? 31.364 -6.677 -37.528 1.00 92.94 97 LEU A CA 1
ATOM 789 C C . LEU A 1 97 ? 30.037 -6.184 -36.944 1.00 92.94 97 LEU A C 1
ATOM 791 O O . LEU A 1 97 ? 29.995 -5.475 -35.937 1.00 92.94 97 LEU A O 1
ATOM 795 N N . GLU A 1 98 ? 28.932 -6.592 -37.564 1.00 91.38 98 GLU A N 1
ATOM 796 C CA . GLU A 1 98 ? 27.601 -6.291 -37.047 1.00 91.38 98 GLU A CA 1
ATOM 797 C C . GLU A 1 98 ? 27.335 -7.087 -35.752 1.00 91.38 98 GLU A C 1
ATOM 799 O O . GLU A 1 98 ? 27.440 -8.316 -35.772 1.00 91.38 98 GLU A O 1
ATOM 804 N N . PRO A 1 99 ? 26.993 -6.429 -34.626 1.00 89.50 99 PRO A N 1
ATOM 805 C CA . PRO A 1 99 ? 26.806 -7.106 -33.348 1.00 89.50 99 PRO A CA 1
ATOM 806 C C . PRO A 1 99 ? 25.456 -7.833 -33.292 1.00 89.50 99 PRO A C 1
ATOM 808 O O . PRO A 1 99 ? 24.464 -7.325 -32.758 1.00 89.50 99 PRO A O 1
ATOM 811 N N . ALA A 1 100 ? 25.443 -9.052 -33.829 1.00 92.62 100 ALA A N 1
ATOM 812 C CA . AL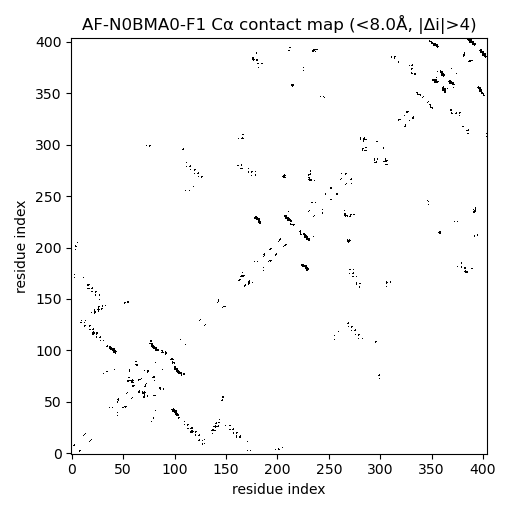A A 1 100 ? 24.332 -10.000 -33.769 1.00 92.62 100 ALA A CA 1
ATOM 813 C C . ALA A 1 100 ? 24.296 -10.722 -32.408 1.00 92.62 100 ALA A C 1
ATOM 815 O O . ALA A 1 100 ? 24.479 -11.934 -32.311 1.00 92.62 100 ALA A O 1
ATOM 816 N N . VAL A 1 101 ? 24.149 -9.944 -31.333 1.00 96.06 101 VAL A N 1
ATOM 817 C CA . VAL A 1 101 ? 23.984 -10.461 -29.967 1.00 96.06 101 VAL A CA 1
ATOM 818 C C . VAL A 1 101 ? 22.552 -10.196 -29.521 1.00 96.06 101 VAL A C 1
ATOM 820 O O . VAL A 1 101 ? 22.114 -9.046 -29.625 1.00 96.06 101 VAL A O 1
ATOM 823 N N . PRO A 1 102 ? 21.818 -11.201 -29.017 1.00 97.44 102 PRO A N 1
ATOM 824 C CA . PRO A 1 102 ? 20.427 -11.020 -28.643 1.00 97.44 102 PRO A CA 1
ATOM 825 C C . PRO A 1 102 ? 20.278 -10.126 -27.409 1.00 97.44 102 PRO A C 1
ATOM 827 O O . PRO A 1 102 ? 21.139 -10.086 -26.525 1.00 97.44 102 PRO A O 1
ATOM 830 N N . ILE A 1 103 ? 19.150 -9.433 -27.338 1.00 97.75 103 ILE A N 1
ATOM 831 C CA . ILE A 1 103 ? 18.677 -8.759 -26.129 1.00 97.75 103 ILE A CA 1
ATOM 832 C C . ILE A 1 103 ? 17.971 -9.788 -25.247 1.00 97.75 103 ILE A C 1
ATOM 834 O O . ILE A 1 103 ? 17.219 -10.616 -25.755 1.00 97.75 103 ILE A O 1
ATOM 838 N N . MET A 1 104 ? 18.193 -9.733 -23.935 1.00 97.88 104 MET A N 1
ATOM 839 C CA . MET A 1 104 ? 17.436 -10.511 -22.953 1.00 97.88 104 MET A CA 1
ATOM 840 C C . MET A 1 104 ? 16.571 -9.585 -22.118 1.00 97.88 104 MET A C 1
ATOM 842 O O . MET A 1 104 ? 17.066 -8.575 -21.617 1.00 97.88 104 MET A O 1
ATOM 846 N N . VAL A 1 105 ? 15.304 -9.952 -21.926 1.00 97.94 105 VAL A N 1
ATOM 847 C CA . VAL A 1 105 ? 14.388 -9.225 -21.042 1.00 97.94 105 VAL A CA 1
ATOM 848 C C . VAL A 1 105 ? 13.649 -10.174 -20.108 1.00 97.94 105 VAL A C 1
ATOM 850 O O . VAL A 1 105 ? 12.871 -11.029 -20.538 1.00 97.94 105 VAL A O 1
ATOM 853 N N . HIS A 1 106 ? 13.826 -9.983 -18.804 1.00 94.81 106 HIS A N 1
ATOM 854 C CA . HIS A 1 106 ? 13.079 -10.694 -17.767 1.00 94.81 106 HIS A CA 1
ATOM 855 C C . HIS A 1 106 ? 12.285 -9.725 -16.884 1.00 94.81 106 HIS A C 1
ATOM 857 O O . HIS A 1 106 ? 12.535 -8.523 -16.851 1.00 94.81 106 HIS A O 1
ATOM 863 N N . LYS A 1 107 ? 11.274 -10.241 -16.182 1.00 91.94 107 LYS A N 1
ATOM 864 C CA . LYS A 1 107 ? 10.493 -9.440 -15.237 1.00 91.94 107 LYS A CA 1
ATOM 865 C C . LYS A 1 107 ? 11.253 -9.348 -13.916 1.00 91.94 107 LYS A C 1
ATOM 867 O O . LYS A 1 107 ? 11.524 -10.374 -13.297 1.00 91.94 107 LYS A O 1
ATOM 872 N N . THR A 1 108 ? 11.579 -8.137 -13.488 1.00 90.50 108 THR A N 1
ATOM 873 C CA . THR A 1 108 ? 12.184 -7.887 -12.174 1.00 90.50 108 THR A CA 1
ATOM 874 C C . THR A 1 108 ? 11.104 -7.797 -11.096 1.00 90.50 108 THR A C 1
ATOM 876 O O . THR A 1 108 ? 9.917 -7.612 -11.387 1.00 90.50 108 THR A O 1
ATOM 879 N N . GLN A 1 109 ? 11.513 -7.859 -9.827 1.00 84.06 109 GLN A N 1
ATOM 880 C CA . GLN A 1 109 ? 10.602 -7.583 -8.715 1.00 84.06 109 GLN A CA 1
ATOM 881 C C . GLN A 1 109 ? 10.055 -6.150 -8.764 1.00 84.06 109 GLN A C 1
ATOM 883 O O . GLN A 1 109 ? 8.874 -5.959 -8.494 1.00 84.06 109 GLN A O 1
ATOM 888 N N . ILE A 1 110 ? 10.859 -5.153 -9.166 1.00 88.81 110 ILE A N 1
ATOM 889 C CA . ILE A 1 110 ? 10.398 -3.758 -9.283 1.00 88.81 110 ILE A CA 1
ATOM 890 C C . ILE A 1 110 ? 9.232 -3.651 -10.268 1.00 88.81 110 ILE A C 1
ATOM 892 O O . ILE A 1 110 ? 8.219 -3.033 -9.952 1.00 88.81 110 ILE A O 1
ATOM 896 N N . VAL A 1 111 ? 9.334 -4.290 -11.437 1.00 92.69 111 VAL A N 1
ATOM 897 C CA . VAL A 1 111 ? 8.240 -4.307 -12.420 1.00 92.69 111 VAL A CA 1
ATOM 898 C C . VAL A 1 111 ? 6.988 -4.964 -11.833 1.00 92.69 111 VAL A C 1
ATOM 900 O O . VAL A 1 111 ? 5.890 -4.441 -12.012 1.00 92.69 111 VAL A O 1
ATOM 903 N N . GLY A 1 112 ? 7.142 -6.067 -11.091 1.00 88.19 112 GLY A N 1
ATOM 904 C CA . GLY A 1 112 ? 6.030 -6.707 -10.377 1.00 88.19 112 GLY A CA 1
ATOM 905 C C . GLY A 1 112 ? 5.357 -5.782 -9.357 1.00 88.19 112 GLY A C 1
ATOM 906 O O . GLY A 1 112 ? 4.133 -5.716 -9.296 1.00 88.19 112 GLY A O 1
ATOM 907 N N . TRP A 1 113 ? 6.139 -5.004 -8.609 1.00 87.69 113 TRP A N 1
ATOM 908 C CA . TRP A 1 113 ? 5.620 -4.016 -7.663 1.00 87.69 113 TRP A CA 1
ATOM 909 C C . TRP A 1 113 ? 4.873 -2.865 -8.333 1.00 87.69 113 TRP A C 1
ATOM 911 O O . TRP A 1 113 ? 3.807 -2.471 -7.860 1.00 87.69 113 TRP A O 1
ATOM 921 N N . ILE A 1 114 ? 5.409 -2.339 -9.437 1.00 93.62 114 ILE A N 1
ATOM 922 C CA . ILE A 1 114 ? 4.751 -1.282 -10.215 1.00 93.62 114 ILE A CA 1
ATOM 923 C C . ILE A 1 114 ? 3.397 -1.782 -10.737 1.00 93.62 114 ILE A C 1
ATOM 925 O O . ILE A 1 114 ? 2.415 -1.044 -10.677 1.00 93.62 114 ILE A O 1
ATOM 929 N N . GLU A 1 115 ? 3.319 -3.033 -11.196 1.00 92.62 115 GLU A N 1
ATOM 930 C CA . GLU A 1 115 ? 2.068 -3.659 -11.637 1.00 92.62 115 GLU A CA 1
ATOM 931 C C . GLU A 1 115 ? 1.035 -3.762 -10.511 1.00 92.62 115 GLU A C 1
ATOM 933 O O . GLU A 1 115 ? -0.094 -3.306 -10.686 1.00 92.62 115 GLU A O 1
ATOM 938 N N . LEU A 1 116 ? 1.436 -4.243 -9.332 1.00 88.81 116 LEU A N 1
ATOM 939 C CA . LEU A 1 116 ? 0.554 -4.321 -8.164 1.00 88.81 116 LEU A CA 1
ATOM 940 C C . LEU A 1 116 ? 0.021 -2.948 -7.744 1.00 88.81 116 LEU A C 1
ATOM 942 O O . LEU A 1 116 ? -1.179 -2.778 -7.532 1.00 88.81 116 LEU A O 1
ATOM 946 N N . ILE A 1 117 ? 0.899 -1.949 -7.647 1.00 93.75 117 ILE A N 1
ATOM 947 C CA . ILE A 1 117 ? 0.507 -0.579 -7.297 1.00 93.75 117 ILE A CA 1
ATOM 948 C C . ILE A 1 117 ? -0.469 -0.016 -8.336 1.00 93.75 117 ILE A C 1
ATOM 950 O O . ILE A 1 117 ? -1.480 0.587 -7.965 1.00 93.75 117 ILE A O 1
ATOM 954 N N . LYS A 1 118 ? -0.203 -0.246 -9.628 1.00 95.31 118 LYS A N 1
ATOM 955 C CA . LYS A 1 118 ? -1.085 0.159 -10.728 1.00 95.31 118 LYS A CA 1
ATOM 956 C C . LYS A 1 118 ? -2.467 -0.475 -10.589 1.00 95.31 118 LYS A C 1
ATOM 958 O O . LYS A 1 118 ? -3.467 0.231 -10.683 1.00 95.31 118 LYS A O 1
ATOM 963 N N . ASP A 1 119 ? -2.528 -1.782 -10.352 1.00 92.56 119 ASP A N 1
ATOM 964 C CA . ASP A 1 119 ? -3.784 -2.525 -10.247 1.00 92.56 119 ASP A CA 1
ATOM 965 C C . ASP A 1 119 ? -4.638 -2.049 -9.061 1.00 92.56 119 ASP A C 1
ATOM 967 O O . ASP A 1 119 ? -5.844 -1.832 -9.206 1.00 92.56 119 ASP A O 1
ATOM 971 N N . VAL A 1 120 ? -4.030 -1.819 -7.893 1.00 93.44 120 VAL A N 1
ATOM 972 C CA . VAL A 1 120 ? -4.755 -1.286 -6.727 1.00 93.44 120 VAL A CA 1
ATOM 973 C C . VAL A 1 120 ? -5.220 0.150 -6.970 1.00 93.44 120 VAL A C 1
ATOM 975 O O . VAL A 1 120 ? -6.358 0.486 -6.638 1.00 93.44 120 VAL A O 1
ATOM 978 N N . ALA A 1 121 ? -4.392 0.991 -7.596 1.00 95.88 121 ALA A N 1
ATOM 979 C CA . ALA A 1 121 ? -4.786 2.348 -7.966 1.00 95.88 121 ALA A CA 1
ATOM 980 C C . ALA A 1 121 ? -5.976 2.354 -8.946 1.00 95.88 121 ALA A C 1
ATOM 982 O O . ALA A 1 121 ? -6.911 3.134 -8.770 1.00 95.88 121 ALA A O 1
ATOM 983 N N . GLU A 1 122 ? -6.001 1.454 -9.934 1.00 93.94 122 GLU A N 1
ATOM 984 C CA . GLU A 1 122 ? -7.144 1.278 -10.842 1.00 93.94 122 GLU A CA 1
ATOM 985 C C . GLU A 1 122 ? -8.414 0.849 -10.101 1.00 93.94 122 GLU A C 1
ATOM 987 O O . GLU A 1 122 ? -9.489 1.392 -10.368 1.00 93.94 122 GLU A O 1
ATOM 992 N N . LEU A 1 123 ? -8.303 -0.079 -9.143 1.00 93.38 123 LEU A N 1
ATOM 993 C CA . LEU A 1 123 ? -9.436 -0.483 -8.309 1.00 93.38 123 LEU A CA 1
ATOM 994 C C . LEU A 1 123 ? -9.976 0.686 -7.480 1.00 93.38 123 LEU A C 1
ATOM 996 O O . LEU A 1 123 ? -11.190 0.865 -7.432 1.00 93.38 123 LEU A O 1
ATOM 1000 N N . ILE A 1 124 ? -9.105 1.500 -6.875 1.00 94.94 124 ILE A N 1
ATOM 1001 C CA . ILE A 1 124 ? -9.500 2.699 -6.115 1.00 94.94 124 ILE A CA 1
ATOM 1002 C C . ILE A 1 124 ? -10.257 3.678 -7.014 1.00 94.94 124 ILE A C 1
ATOM 1004 O O . ILE A 1 124 ? -11.346 4.122 -6.658 1.00 94.94 124 ILE A O 1
ATOM 1008 N N . ILE A 1 125 ? -9.709 3.986 -8.191 1.00 93.81 125 ILE A N 1
ATOM 1009 C CA . ILE A 1 125 ? -10.307 4.940 -9.136 1.00 93.81 125 ILE A CA 1
ATOM 1010 C C . ILE A 1 125 ? -11.676 4.448 -9.611 1.00 93.81 125 ILE A C 1
ATOM 1012 O O . ILE A 1 125 ? -12.630 5.224 -9.636 1.00 93.81 125 ILE A O 1
ATOM 1016 N N . LYS A 1 126 ? -11.790 3.153 -9.929 1.00 92.06 126 LYS A N 1
ATOM 1017 C CA . LYS A 1 126 ? -13.064 2.526 -10.293 1.00 92.06 126 LYS A CA 1
ATOM 1018 C C . LYS A 1 126 ? -14.063 2.564 -9.135 1.00 92.06 126 LYS A C 1
ATOM 1020 O O . LYS A 1 126 ? -15.237 2.830 -9.357 1.00 92.06 126 LYS A O 1
ATOM 1025 N N . LYS A 1 127 ? -13.618 2.274 -7.909 1.00 92.00 127 LYS A N 1
ATOM 1026 C CA . LYS A 1 127 ? -14.483 2.216 -6.722 1.00 92.00 127 LYS A CA 1
ATOM 1027 C C . LYS A 1 127 ? -15.006 3.591 -6.313 1.00 92.00 127 LYS A C 1
ATOM 1029 O O . LYS A 1 127 ? -16.130 3.681 -5.840 1.00 92.00 127 LYS A O 1
ATOM 1034 N N . ALA A 1 128 ? -14.213 4.634 -6.530 1.00 91.06 128 ALA A N 1
ATOM 1035 C CA . ALA A 1 128 ? -14.607 6.025 -6.333 1.00 91.06 128 ALA A CA 1
ATOM 1036 C C . ALA A 1 128 ? -15.510 6.576 -7.460 1.00 91.06 128 ALA A C 1
ATOM 1038 O O . ALA A 1 128 ? -15.780 7.770 -7.469 1.00 91.06 128 ALA A O 1
ATOM 1039 N N . ASP A 1 129 ? -15.929 5.733 -8.415 1.00 85.94 129 ASP A N 1
ATOM 1040 C CA . ASP A 1 129 ? -16.763 6.084 -9.576 1.00 85.94 129 ASP A CA 1
ATOM 1041 C C . ASP A 1 129 ? -16.221 7.261 -10.409 1.00 85.94 129 ASP A C 1
ATOM 1043 O O . ASP A 1 129 ? -16.946 8.073 -10.985 1.00 85.94 129 ASP A O 1
ATOM 1047 N N . ILE A 1 130 ? -14.893 7.378 -10.488 1.00 77.56 130 ILE A N 1
ATOM 1048 C CA . ILE A 1 130 ? -14.264 8.434 -11.276 1.00 77.56 130 ILE A CA 1
ATOM 1049 C C . ILE A 1 130 ? -14.227 8.004 -12.737 1.00 77.56 130 ILE A C 1
ATOM 1051 O O . ILE A 1 130 ? -13.431 7.150 -13.136 1.00 77.56 130 ILE A O 1
ATOM 1055 N N . ASN A 1 131 ? -15.045 8.669 -13.553 1.00 64.62 131 ASN A N 1
ATOM 1056 C CA . ASN A 1 131 ? -15.021 8.527 -15.004 1.00 64.62 131 ASN A CA 1
ATOM 1057 C C . ASN A 1 131 ? -13.624 8.845 -15.562 1.00 64.62 131 ASN A C 1
ATOM 1059 O O . ASN A 1 131 ? -13.195 10.000 -15.625 1.00 64.62 131 ASN A O 1
ATOM 1063 N N . SER A 1 132 ? -12.926 7.804 -16.018 1.00 54.84 132 SER A N 1
ATOM 1064 C CA . SER A 1 132 ? -11.599 7.883 -16.643 1.00 54.84 132 SER A CA 1
ATOM 1065 C C . SER A 1 132 ? -11.590 8.684 -17.949 1.00 54.84 132 SER A C 1
ATOM 1067 O O . SER A 1 132 ? -10.552 9.219 -18.323 1.00 54.84 132 SER A O 1
ATOM 1069 N N . ASN A 1 133 ? -12.741 8.826 -18.613 1.00 48.56 133 ASN A N 1
ATOM 1070 C CA . ASN A 1 133 ? -12.874 9.505 -19.907 1.00 48.56 133 ASN A CA 1
ATOM 1071 C C . ASN A 1 133 ? -12.882 11.045 -19.832 1.00 48.56 133 ASN A C 1
ATOM 1073 O O . ASN A 1 133 ? -12.942 11.693 -20.871 1.00 48.56 133 ASN A O 1
ATOM 1077 N N . GLN A 1 134 ? -12.859 11.645 -18.637 1.00 50.66 134 GLN A N 1
ATOM 1078 C CA . GLN A 1 134 ? -12.980 13.101 -18.464 1.00 50.66 134 GLN A CA 1
ATOM 1079 C C . GLN A 1 134 ? -11.683 13.799 -18.026 1.00 50.66 134 GLN A C 1
ATOM 1081 O O . GLN A 1 134 ? -11.730 14.977 -17.677 1.00 50.66 134 GLN A O 1
ATOM 1086 N N . LYS A 1 135 ? -10.535 13.107 -17.980 1.00 63.31 135 LYS A N 1
ATOM 1087 C CA . LYS A 1 135 ? -9.312 13.667 -17.379 1.00 63.31 135 LYS A CA 1
ATOM 1088 C C . LYS A 1 135 ? -8.104 13.502 -18.285 1.00 63.31 135 LYS A C 1
ATOM 1090 O O . LYS A 1 135 ? -7.909 12.443 -18.874 1.00 63.31 135 LYS A O 1
ATOM 1095 N N . GLU A 1 136 ? -7.309 14.566 -18.379 1.00 67.62 136 GLU A N 1
ATOM 1096 C CA . GLU A 1 136 ? -6.010 14.531 -19.044 1.00 67.62 136 GLU A CA 1
ATOM 1097 C C . GLU A 1 136 ? -5.118 13.508 -18.341 1.00 67.62 136 GLU A C 1
ATOM 1099 O O . GLU A 1 136 ? -4.937 13.547 -17.122 1.00 67.62 136 GLU A O 1
ATOM 1104 N N . VAL A 1 137 ? -4.598 12.563 -19.120 1.00 76.31 137 VAL A N 1
ATOM 1105 C CA . VAL A 1 137 ? -3.614 11.593 -18.643 1.00 76.31 137 VAL A CA 1
ATOM 1106 C C . VAL A 1 137 ? -2.343 12.360 -18.285 1.00 76.31 137 VAL A C 1
ATOM 1108 O O . VAL A 1 137 ? -1.838 13.128 -19.103 1.00 76.31 137 VAL A O 1
ATOM 1111 N N . VAL A 1 138 ? -1.816 12.146 -17.076 1.00 83.50 138 VAL A N 1
ATOM 1112 C CA . VAL A 1 138 ? -0.660 12.912 -16.566 1.00 83.50 138 VAL A CA 1
ATOM 1113 C C . VAL A 1 138 ? 0.601 12.663 -17.397 1.00 83.50 138 VAL A C 1
ATOM 1115 O O . VAL A 1 138 ? 1.436 13.552 -17.556 1.00 83.50 138 VAL A O 1
ATOM 1118 N N . VAL A 1 139 ? 0.746 11.450 -17.927 1.00 88.69 139 VAL A N 1
ATOM 1119 C CA . VAL A 1 139 ? 1.868 11.046 -18.775 1.00 88.69 139 VAL A CA 1
ATOM 1120 C C . VAL A 1 139 ? 1.390 10.121 -19.887 1.00 88.69 139 VAL A C 1
ATOM 1122 O O . VAL A 1 139 ? 0.625 9.187 -19.647 1.00 88.69 139 VAL A O 1
ATOM 1125 N N . SER A 1 140 ? 1.846 10.366 -21.119 1.00 90.25 140 SER A N 1
ATOM 1126 C CA . SER A 1 140 ? 1.525 9.485 -22.242 1.00 90.25 140 SER A CA 1
ATOM 1127 C C . SER A 1 140 ? 2.015 8.067 -21.964 1.00 90.25 140 SER A C 1
ATOM 1129 O O . SER A 1 140 ? 3.138 7.845 -21.509 1.00 90.25 140 SER A O 1
ATOM 1131 N N . LYS A 1 141 ? 1.177 7.091 -22.306 1.00 88.31 141 LYS A N 1
ATOM 1132 C CA . LYS A 1 141 ? 1.453 5.668 -22.116 1.00 88.31 141 LYS A CA 1
ATOM 1133 C C . LYS A 1 141 ? 2.698 5.189 -22.889 1.00 88.31 141 LYS A C 1
ATOM 1135 O O . LYS A 1 141 ? 3.248 4.155 -22.527 1.00 88.31 141 LYS A O 1
ATOM 1140 N N . ASP A 1 142 ? 3.098 5.932 -23.925 1.00 92.25 142 ASP A N 1
ATOM 1141 C CA . ASP A 1 142 ? 4.218 5.631 -24.824 1.00 92.25 142 ASP A CA 1
ATOM 1142 C C . ASP A 1 142 ? 5.410 6.603 -24.632 1.00 92.25 142 ASP A C 1
ATOM 1144 O O . ASP A 1 142 ? 6.423 6.469 -25.317 1.00 92.25 142 ASP A O 1
ATOM 1148 N N . GLU A 1 143 ? 5.343 7.542 -23.669 1.00 93.81 143 GLU A N 1
ATOM 1149 C CA . GLU A 1 143 ? 6.362 8.593 -23.428 1.00 93.81 143 GLU A CA 1
ATOM 1150 C C . GLU A 1 143 ? 7.784 8.018 -23.361 1.00 93.81 143 GLU A C 1
ATOM 1152 O O . GLU A 1 143 ? 8.701 8.518 -24.009 1.00 93.81 143 GLU A O 1
ATOM 1157 N N . TYR A 1 144 ? 7.976 6.938 -22.601 1.00 96.62 144 TYR A N 1
ATOM 1158 C CA . TYR A 1 144 ? 9.299 6.341 -22.394 1.00 96.62 144 TYR A CA 1
ATOM 1159 C C . TYR A 1 144 ? 9.731 5.423 -23.540 1.00 96.62 144 TYR A C 1
ATOM 1161 O O . TYR A 1 144 ? 10.898 5.063 -23.628 1.00 96.62 144 TYR A O 1
ATOM 1169 N N . ILE A 1 145 ? 8.824 5.053 -24.444 1.00 96.00 145 ILE A N 1
ATOM 1170 C CA . ILE A 1 145 ? 9.199 4.389 -25.698 1.00 96.00 145 ILE A CA 1
ATOM 1171 C C . ILE A 1 145 ? 9.747 5.445 -26.666 1.00 96.00 145 ILE A C 1
ATOM 1173 O O . ILE A 1 145 ? 10.771 5.237 -27.315 1.00 96.00 145 ILE A O 1
ATOM 1177 N N . GLU A 1 146 ? 9.098 6.607 -26.738 1.00 95.31 146 GLU A N 1
ATOM 1178 C CA . GLU A 1 146 ? 9.511 7.713 -27.607 1.00 95.31 146 GLU A CA 1
ATOM 1179 C C . GLU A 1 146 ? 10.768 8.443 -27.097 1.00 95.31 146 GLU A C 1
ATOM 1181 O O . GLU A 1 146 ? 11.556 8.975 -27.896 1.00 95.31 146 GLU A O 1
ATOM 1186 N N . GLN A 1 147 ? 10.939 8.487 -25.771 1.00 96.25 147 GLN A N 1
ATOM 1187 C CA . GLN A 1 147 ? 11.993 9.202 -25.043 1.00 96.25 147 GLN A CA 1
ATOM 1188 C C . GLN A 1 147 ? 12.527 8.335 -23.884 1.00 96.25 147 GLN A C 1
ATOM 1190 O O . GLN A 1 147 ? 12.235 8.597 -22.712 1.00 96.25 147 GLN A O 1
ATOM 1195 N N . PRO A 1 148 ? 13.283 7.263 -24.192 1.00 96.44 148 PRO A N 1
ATOM 1196 C CA . PRO A 1 148 ? 13.728 6.287 -23.194 1.00 96.44 148 PRO A CA 1
ATOM 1197 C C . PRO A 1 148 ? 14.621 6.870 -22.098 1.00 96.44 148 PRO A C 1
ATOM 1199 O O . PRO A 1 148 ? 14.586 6.388 -20.969 1.00 96.44 148 PRO A O 1
ATOM 1202 N N . ASP A 1 149 ? 15.357 7.946 -22.374 1.00 95.06 149 ASP A N 1
ATOM 1203 C CA . ASP A 1 149 ? 16.186 8.670 -21.404 1.00 95.06 149 ASP A CA 1
ATOM 1204 C C . ASP A 1 149 ? 15.380 9.264 -20.230 1.00 95.06 149 ASP A C 1
ATOM 1206 O O . ASP A 1 149 ? 15.918 9.471 -19.140 1.00 95.06 149 ASP A O 1
ATOM 1210 N N . LYS A 1 150 ? 14.067 9.469 -20.404 1.00 96.31 150 LYS A N 1
ATOM 1211 C CA . LYS A 1 150 ? 13.169 9.990 -19.364 1.00 96.31 150 LYS A CA 1
ATOM 1212 C C . LYS A 1 150 ? 12.620 8.934 -18.406 1.00 96.31 150 LYS A C 1
ATOM 1214 O O . LYS A 1 150 ? 11.984 9.310 -17.418 1.00 96.31 150 LYS A O 1
ATOM 1219 N N . VAL A 1 151 ? 12.834 7.639 -18.646 1.00 96.44 151 VAL A N 1
ATOM 1220 C CA . VAL A 1 151 ? 12.182 6.570 -17.864 1.00 96.44 151 VAL A CA 1
ATOM 1221 C C . VAL A 1 151 ? 12.452 6.682 -16.358 1.00 96.44 151 VAL A C 1
ATOM 1223 O O . VAL A 1 151 ? 11.532 6.548 -15.551 1.00 96.44 151 VAL A O 1
ATOM 1226 N N . PHE A 1 152 ? 13.675 7.041 -15.954 1.00 93.81 152 PHE A N 1
ATOM 1227 C CA . PHE A 1 152 ? 14.009 7.218 -14.536 1.00 93.81 152 PHE A CA 1
ATOM 1228 C C . PHE A 1 152 ? 13.396 8.480 -13.929 1.00 93.81 152 PHE A C 1
ATOM 1230 O O . PHE A 1 152 ? 13.083 8.493 -12.739 1.00 93.81 152 PHE A O 1
ATOM 1237 N N . LYS A 1 153 ? 13.136 9.521 -14.732 1.00 95.25 153 LYS A N 1
ATOM 1238 C CA . LYS A 1 153 ? 12.333 10.660 -14.271 1.00 95.25 153 LYS A CA 1
ATOM 1239 C C . LYS A 1 153 ? 10.886 10.235 -14.022 1.00 95.25 153 LYS A C 1
ATOM 1241 O O . LYS A 1 153 ? 10.290 10.648 -13.030 1.00 95.25 153 LYS A O 1
ATOM 1246 N N . GLY A 1 154 ? 10.355 9.373 -14.887 1.00 96.12 154 GLY A N 1
ATOM 1247 C CA . GLY A 1 154 ? 9.060 8.725 -14.705 1.00 96.12 154 GLY A CA 1
ATOM 1248 C C . GLY A 1 154 ? 8.964 7.927 -13.414 1.00 96.12 154 GLY A C 1
ATOM 1249 O O . GLY A 1 154 ? 8.035 8.123 -12.632 1.00 96.12 154 GLY A O 1
ATOM 1250 N N . LEU A 1 155 ? 9.968 7.092 -13.146 1.00 94.88 155 LEU A N 1
ATOM 1251 C CA . LEU A 1 155 ? 10.077 6.369 -11.884 1.00 94.88 155 LEU A CA 1
ATOM 1252 C C . LEU A 1 155 ? 10.123 7.323 -10.690 1.00 94.88 155 LEU A C 1
ATOM 1254 O O . LEU A 1 155 ? 9.373 7.137 -9.738 1.00 94.88 155 LEU A O 1
ATOM 1258 N N . GLN A 1 156 ? 10.980 8.346 -10.729 1.00 94.69 156 GLN A N 1
ATOM 1259 C CA . GLN A 1 156 ? 11.080 9.318 -9.642 1.00 94.69 156 GLN A CA 1
ATOM 1260 C C . GLN A 1 156 ? 9.716 9.958 -9.350 1.00 94.69 156 GLN A C 1
ATOM 1262 O O . GLN A 1 156 ? 9.334 10.095 -8.189 1.00 94.69 156 GLN A O 1
ATOM 1267 N N . ASN A 1 157 ? 8.963 10.310 -10.394 1.00 96.50 157 ASN A N 1
ATOM 1268 C CA . ASN A 1 157 ? 7.626 10.868 -10.241 1.00 96.50 157 ASN A CA 1
ATOM 1269 C C . ASN A 1 157 ? 6.650 9.844 -9.639 1.00 96.50 157 ASN A C 1
ATOM 1271 O O . ASN A 1 157 ? 5.923 10.197 -8.711 1.00 96.50 157 ASN A O 1
ATOM 1275 N N . LEU A 1 158 ? 6.666 8.580 -10.089 1.00 97.00 158 LEU A N 1
ATOM 1276 C CA . LEU A 1 158 ? 5.868 7.507 -9.481 1.00 97.00 158 LEU A CA 1
ATOM 1277 C C . LEU A 1 158 ? 6.158 7.384 -7.979 1.00 97.00 158 LEU A C 1
ATOM 1279 O O . LEU A 1 158 ? 5.232 7.417 -7.168 1.00 97.00 158 LEU A O 1
ATOM 1283 N N . LEU A 1 159 ? 7.436 7.279 -7.609 1.00 95.56 159 LEU A N 1
ATOM 1284 C CA . LEU A 1 159 ? 7.882 7.144 -6.222 1.00 95.56 159 LEU A CA 1
ATOM 1285 C C . LEU A 1 159 ? 7.460 8.349 -5.375 1.00 95.56 159 LEU A C 1
ATOM 1287 O O . LEU A 1 159 ? 6.941 8.177 -4.274 1.00 95.56 159 LEU A O 1
ATOM 1291 N N . GLN A 1 160 ? 7.603 9.565 -5.904 1.00 95.88 160 GLN A N 1
ATOM 1292 C CA . GLN A 1 160 ? 7.171 10.778 -5.215 1.00 95.88 160 GLN A CA 1
ATOM 1293 C C . GLN A 1 160 ? 5.653 10.806 -4.998 1.00 95.88 160 GLN A C 1
ATOM 1295 O O . GLN A 1 160 ? 5.194 11.184 -3.920 1.00 95.88 160 GLN A O 1
ATOM 1300 N N . HIS A 1 161 ? 4.860 10.407 -5.995 1.00 97.50 161 HIS A N 1
ATOM 1301 C CA . HIS A 1 161 ? 3.409 10.318 -5.845 1.00 97.50 161 HIS A CA 1
ATOM 1302 C C . HIS A 1 161 ? 3.001 9.242 -4.835 1.00 97.50 161 HIS A C 1
ATOM 1304 O O . HIS A 1 161 ? 2.100 9.493 -4.039 1.00 97.50 161 HIS A O 1
ATOM 1310 N N . CYS A 1 162 ? 3.703 8.105 -4.802 1.00 97.31 162 CYS A N 1
ATOM 1311 C CA . CYS A 1 162 ? 3.510 7.074 -3.785 1.00 97.31 162 CYS A CA 1
ATOM 1312 C C . CYS A 1 162 ? 3.773 7.620 -2.371 1.00 97.31 162 CYS A C 1
ATOM 1314 O O . CYS A 1 162 ? 2.922 7.500 -1.496 1.00 97.31 162 CYS A O 1
ATOM 1316 N N . LEU A 1 163 ? 4.902 8.300 -2.147 1.00 95.69 163 LEU A N 1
ATOM 1317 C CA . LEU A 1 163 ? 5.198 8.923 -0.848 1.00 95.69 163 LEU A CA 1
ATOM 1318 C C . LEU A 1 163 ? 4.138 9.948 -0.439 1.00 95.69 163 LEU A C 1
ATOM 1320 O O . LEU A 1 163 ? 3.697 9.974 0.706 1.00 95.69 163 LEU A O 1
ATOM 1324 N N . ASN A 1 164 ? 3.679 10.759 -1.392 1.00 96.62 164 ASN A N 1
ATOM 1325 C CA . ASN A 1 164 ? 2.702 11.817 -1.153 1.00 96.62 164 ASN A CA 1
ATOM 1326 C C . ASN A 1 164 ? 1.299 11.314 -0.789 1.00 96.62 164 ASN A C 1
ATOM 1328 O O . ASN A 1 164 ? 0.449 12.153 -0.495 1.00 96.62 164 ASN A O 1
ATOM 1332 N N . VAL A 1 165 ? 1.037 10.005 -0.850 1.00 96.88 165 VAL A N 1
ATOM 1333 C CA . VAL A 1 165 ? -0.218 9.392 -0.388 1.00 96.88 165 VAL A CA 1
ATOM 1334 C C . VAL A 1 165 ? -0.036 8.508 0.834 1.00 96.88 165 VAL A C 1
ATOM 1336 O O . VAL A 1 165 ? -1.017 7.943 1.301 1.00 96.88 165 VAL A O 1
ATOM 1339 N N . CYS A 1 166 ? 1.181 8.380 1.363 1.00 95.50 166 CYS A N 1
ATOM 1340 C CA . CYS A 1 166 ? 1.437 7.589 2.557 1.00 95.50 166 CYS A CA 1
ATOM 1341 C C . CYS A 1 166 ? 0.749 8.176 3.793 1.00 95.50 166 CYS A C 1
ATOM 1343 O O . CYS A 1 166 ? 0.565 9.389 3.940 1.00 95.50 166 CYS A O 1
ATOM 1345 N N . VAL A 1 167 ? 0.453 7.297 4.745 1.00 94.81 167 VAL A N 1
ATOM 1346 C CA . VAL A 1 167 ? 0.094 7.685 6.112 1.00 94.81 167 VAL A CA 1
ATOM 1347 C C . VAL A 1 167 ? 1.201 8.564 6.710 1.00 94.81 167 VAL A C 1
ATOM 1349 O O . VAL A 1 167 ? 2.387 8.301 6.522 1.00 94.81 167 VAL A O 1
ATOM 1352 N N . GLY A 1 168 ? 0.811 9.643 7.392 1.00 94.25 168 GLY A N 1
ATOM 1353 C CA . GLY A 1 168 ? 1.715 10.676 7.907 1.00 94.25 168 GLY A CA 1
ATOM 1354 C C . GLY A 1 168 ? 2.064 11.777 6.898 1.00 94.25 168 GLY A C 1
ATOM 1355 O O . GLY A 1 168 ? 2.354 12.898 7.310 1.00 94.25 168 GLY A O 1
ATOM 1356 N N . TYR A 1 169 ? 1.967 11.497 5.596 1.00 95.19 169 TYR A N 1
ATOM 1357 C CA . TYR A 1 169 ? 2.225 12.456 4.517 1.00 95.19 169 TYR A CA 1
ATOM 1358 C C . TYR A 1 169 ? 0.932 13.077 3.985 1.00 95.19 169 TYR A C 1
ATOM 1360 O O . TYR A 1 169 ? 0.855 14.290 3.778 1.00 95.19 169 TYR A O 1
ATOM 1368 N N . ASP A 1 170 ? -0.103 12.252 3.805 1.00 97.31 170 ASP A N 1
ATOM 1369 C CA . ASP A 1 170 ? -1.420 12.687 3.358 1.00 97.31 170 ASP A CA 1
ATOM 1370 C C . ASP A 1 170 ? -2.472 12.582 4.463 1.00 97.31 170 ASP A C 1
ATOM 1372 O O . ASP A 1 170 ? -2.530 11.626 5.242 1.00 97.31 170 ASP A O 1
ATOM 1376 N N . LYS A 1 171 ? -3.340 13.591 4.528 1.00 96.50 171 LYS A N 1
ATOM 1377 C CA . LYS A 1 171 ? -4.324 13.729 5.602 1.00 96.50 171 LYS A CA 1
ATOM 1378 C C . LYS A 1 171 ? -5.544 12.828 5.402 1.00 96.50 171 LYS A C 1
ATOM 1380 O O . LYS A 1 171 ? -6.082 12.353 6.396 1.00 96.50 171 LYS A O 1
ATOM 1385 N N . TYR A 1 172 ? -5.946 12.546 4.161 1.00 97.31 172 TYR A N 1
ATOM 1386 C CA . TYR A 1 172 ? -6.999 11.570 3.867 1.00 97.31 172 TYR A CA 1
ATOM 1387 C C . TYR A 1 172 ? -6.502 10.152 4.126 1.00 97.31 172 TYR A C 1
ATOM 1389 O O . TYR A 1 172 ? -7.199 9.379 4.779 1.00 97.31 172 TYR A O 1
ATOM 1397 N N . MET A 1 173 ? -5.274 9.823 3.712 1.00 96.88 173 MET A N 1
ATOM 1398 C CA . MET A 1 173 ? -4.705 8.508 4.019 1.00 96.88 173 MET A CA 1
ATOM 1399 C C . MET A 1 173 ? -4.532 8.304 5.529 1.00 96.88 173 MET A C 1
ATOM 1401 O O . MET A 1 173 ? -4.899 7.259 6.062 1.00 96.88 173 MET A O 1
ATOM 1405 N N . THR A 1 174 ? -4.038 9.320 6.242 1.00 96.94 174 THR A N 1
ATOM 1406 C CA . THR A 1 174 ? -3.919 9.269 7.709 1.00 96.94 174 THR A CA 1
ATOM 1407 C C . THR A 1 174 ? -5.287 9.137 8.380 1.00 96.94 174 THR A C 1
ATOM 1409 O O . THR A 1 174 ? -5.426 8.397 9.347 1.00 96.94 174 THR A O 1
ATOM 1412 N N . PHE A 1 175 ? -6.324 9.793 7.852 1.00 97.12 175 PHE A N 1
ATOM 1413 C CA . PHE A 1 175 ? -7.690 9.624 8.341 1.00 97.12 175 PHE A CA 1
ATOM 1414 C C . PHE A 1 175 ? -8.182 8.177 8.193 1.00 97.12 175 PHE A C 1
ATOM 1416 O O . PHE A 1 175 ? -8.605 7.589 9.187 1.00 97.12 175 PHE A O 1
ATOM 1423 N N . ILE A 1 176 ? -8.058 7.580 6.998 1.00 95.94 176 ILE A N 1
ATOM 1424 C CA . ILE A 1 176 ? -8.402 6.165 6.754 1.00 95.94 176 ILE A CA 1
ATOM 1425 C C . ILE A 1 176 ? -7.632 5.248 7.702 1.00 95.94 176 ILE A C 1
ATOM 1427 O O . ILE A 1 176 ? -8.210 4.332 8.283 1.00 95.94 176 ILE A O 1
ATOM 1431 N N . TRP A 1 177 ? -6.339 5.509 7.893 1.00 94.81 177 TRP A N 1
ATOM 1432 C CA . TRP A 1 177 ? -5.501 4.743 8.806 1.00 94.81 177 TRP A CA 1
ATOM 1433 C C . TRP A 1 177 ? -5.974 4.818 10.256 1.00 94.81 177 TRP A C 1
ATOM 1435 O O . TRP A 1 177 ? -6.043 3.791 10.931 1.00 94.81 177 TRP A O 1
ATOM 1445 N N . ASN A 1 178 ? -6.353 6.004 10.725 1.00 95.50 178 ASN A N 1
ATOM 1446 C CA . ASN A 1 178 ? -6.794 6.212 12.100 1.00 95.50 178 ASN A CA 1
ATOM 1447 C C . ASN A 1 178 ? -8.124 5.510 12.408 1.00 95.50 178 ASN A C 1
ATOM 1449 O O . ASN A 1 178 ? -8.333 5.054 13.531 1.00 95.50 178 ASN A O 1
ATOM 1453 N N . ILE A 1 179 ? -9.018 5.403 11.419 1.00 95.25 179 ILE A N 1
ATOM 1454 C CA . ILE A 1 179 ? -10.326 4.744 11.578 1.00 95.25 179 ILE A CA 1
ATOM 1455 C C . ILE A 1 179 ? -10.347 3.301 11.064 1.00 95.25 179 ILE A C 1
ATOM 1457 O O . ILE A 1 179 ? -11.407 2.681 11.040 1.00 95.25 179 ILE A O 1
ATOM 1461 N N . ARG A 1 180 ? -9.194 2.748 10.658 1.00 93.00 180 ARG A N 1
ATOM 1462 C CA . ARG A 1 180 ? -9.123 1.420 10.025 1.00 93.00 180 ARG A CA 1
ATOM 1463 C C . ARG A 1 180 ? -9.702 0.305 10.889 1.00 93.00 180 ARG A C 1
ATOM 1465 O O . ARG A 1 180 ? -10.238 -0.647 10.331 1.00 93.00 180 ARG A O 1
ATOM 1472 N N . LYS A 1 181 ? -9.569 0.448 12.213 1.00 90.56 181 LYS A N 1
ATOM 1473 C CA . LYS A 1 181 ? -10.206 -0.336 13.276 1.00 90.56 181 LYS A CA 1
ATOM 1474 C C . LYS A 1 181 ? -10.334 0.550 14.512 1.00 90.56 181 LYS A C 1
ATOM 1476 O O . LYS A 1 181 ? -9.329 0.905 15.125 1.00 90.56 181 LYS A O 1
ATOM 1481 N N . ILE A 1 182 ? -11.554 0.940 14.853 1.00 94.50 182 ILE A N 1
ATOM 1482 C CA . ILE A 1 182 ? -11.839 1.918 15.902 1.00 94.50 182 ILE A CA 1
ATOM 1483 C C . ILE A 1 182 ? -13.187 1.610 16.554 1.00 94.50 182 ILE A C 1
ATOM 1485 O O . ILE A 1 182 ? -14.141 1.223 15.884 1.00 94.50 182 ILE A O 1
ATOM 1489 N N . THR A 1 183 ? -13.296 1.787 17.867 1.00 96.56 183 THR A N 1
ATOM 1490 C CA . THR A 1 183 ? -14.596 1.697 18.546 1.00 96.56 183 THR A CA 1
ATOM 1491 C C . THR A 1 183 ? -15.451 2.923 18.224 1.00 96.56 183 THR A C 1
ATOM 1493 O O . THR A 1 183 ? -14.932 4.024 18.009 1.00 96.56 183 THR A O 1
ATOM 1496 N N . ARG A 1 184 ? -16.778 2.772 18.236 1.00 96.69 184 ARG A N 1
ATOM 1497 C CA . ARG A 1 184 ? -17.715 3.884 18.010 1.00 96.69 184 ARG A CA 1
ATOM 1498 C C . ARG A 1 184 ? -17.435 5.079 18.919 1.00 96.69 184 ARG A C 1
ATOM 1500 O O . ARG A 1 184 ? -17.401 6.213 18.447 1.00 96.69 184 ARG A O 1
ATOM 1507 N N . LYS A 1 185 ? -17.196 4.821 20.207 1.00 97.00 185 LYS A N 1
ATOM 1508 C CA . LYS A 1 185 ? -16.846 5.827 21.214 1.00 97.00 185 LYS A CA 1
ATOM 1509 C C . LYS A 1 185 ? -15.636 6.648 20.780 1.00 97.00 185 LYS A C 1
ATOM 1511 O O . LYS A 1 185 ? -15.690 7.872 20.823 1.00 97.00 185 LYS A O 1
ATOM 1516 N N . TYR A 1 186 ? -14.559 6.002 20.339 1.00 96.88 186 TYR A N 1
ATOM 1517 C CA . TYR A 1 186 ? -13.327 6.705 19.977 1.00 96.88 186 TYR A CA 1
ATOM 1518 C C . TYR A 1 186 ? -13.409 7.384 18.614 1.00 96.88 186 TYR A C 1
ATOM 1520 O O . TYR A 1 186 ? -12.824 8.452 18.448 1.00 96.88 186 TYR A O 1
ATOM 1528 N N . LEU A 1 187 ? -14.196 6.845 17.679 1.00 96.62 187 LEU A N 1
ATOM 1529 C CA . LEU A 1 187 ? -14.536 7.540 16.439 1.00 96.62 187 LEU A CA 1
ATOM 1530 C C . LEU A 1 187 ? -15.246 8.868 16.739 1.00 96.62 187 LEU A C 1
ATOM 1532 O O . LEU A 1 187 ? -14.836 9.906 16.232 1.00 96.62 187 LEU A O 1
ATOM 1536 N N . GLU A 1 188 ? -16.248 8.855 17.620 1.00 96.50 188 GLU A N 1
ATOM 1537 C CA . GLU A 1 188 ? -16.993 10.053 18.031 1.00 96.50 188 GLU A CA 1
ATOM 1538 C C . GLU A 1 188 ? -16.174 11.026 18.897 1.00 96.50 188 GLU A C 1
ATOM 1540 O O . GLU A 1 188 ? -16.523 12.205 18.996 1.00 96.50 188 GLU A O 1
ATOM 1545 N N . LEU A 1 189 ? -15.113 10.555 19.558 1.00 95.81 189 LEU A N 1
ATOM 1546 C CA . LEU A 1 189 ? -14.190 11.406 20.313 1.00 95.81 189 LEU A CA 1
ATOM 1547 C C . LEU A 1 189 ? -13.173 12.085 19.393 1.00 95.81 189 LEU A C 1
ATOM 1549 O O . LEU A 1 189 ? -12.987 13.296 19.484 1.00 95.81 189 LEU A O 1
ATOM 1553 N N . ALA A 1 190 ? -12.528 11.316 18.512 1.00 94.88 190 ALA A N 1
ATOM 1554 C CA . ALA A 1 190 ? -11.511 11.820 17.593 1.00 94.88 190 ALA A CA 1
ATOM 1555 C C . ALA A 1 190 ? -12.119 12.650 16.454 1.00 94.88 190 ALA A C 1
ATOM 1557 O O . ALA A 1 190 ? -11.509 13.613 15.994 1.00 94.88 190 ALA A O 1
ATOM 1558 N N . PHE A 1 191 ? -13.333 12.295 16.030 1.00 95.38 191 PHE A N 1
ATOM 1559 C CA . PHE A 1 191 ? -14.054 12.928 14.933 1.00 95.38 191 PHE A CA 1
ATOM 1560 C C . PHE A 1 191 ? -15.508 13.209 15.344 1.00 95.38 191 PHE A C 1
ATOM 1562 O O . PHE A 1 191 ? -16.424 12.475 14.951 1.00 95.38 191 PHE A O 1
ATOM 1569 N N . PRO A 1 192 ? -15.753 14.257 16.159 1.00 95.44 192 PRO A N 1
ATOM 1570 C CA . PRO A 1 192 ? -17.063 14.539 16.754 1.00 95.44 192 PRO A CA 1
ATOM 1571 C C . PRO A 1 192 ? -18.206 14.693 15.757 1.00 95.44 192 PRO A C 1
ATOM 1573 O O . PRO A 1 192 ? -19.365 14.468 16.101 1.00 95.44 192 PRO A O 1
ATOM 1576 N N . GLU A 1 193 ? -17.902 15.045 14.513 1.00 94.19 193 GLU A N 1
ATOM 1577 C CA . GLU A 1 193 ? -18.884 15.171 13.450 1.00 94.19 193 GLU A CA 1
ATOM 1578 C C . GLU A 1 193 ? -19.566 13.840 13.104 1.00 94.19 193 GLU A C 1
ATOM 1580 O O . GLU A 1 193 ? -20.693 13.853 12.618 1.00 94.19 193 GLU A O 1
ATOM 1585 N N . THR A 1 194 ? -18.940 12.699 13.407 1.00 94.44 194 THR A N 1
ATOM 1586 C CA . THR A 1 194 ? -19.520 11.355 13.221 1.00 94.44 194 THR A CA 1
ATOM 1587 C C . THR A 1 194 ? -20.650 11.027 14.199 1.00 94.44 194 THR A C 1
ATOM 1589 O O . THR A 1 194 ? -21.373 10.049 13.993 1.00 94.44 194 THR A O 1
ATOM 1592 N N . LYS A 1 195 ? -20.862 11.851 15.237 1.00 93.62 195 LYS A N 1
ATOM 1593 C CA . LYS A 1 195 ? -22.071 11.790 16.078 1.00 93.62 195 LYS A CA 1
ATOM 1594 C C . LYS A 1 195 ? -23.334 12.100 15.273 1.00 93.62 195 LYS A C 1
ATOM 1596 O O . LYS A 1 195 ? -24.411 11.632 15.627 1.00 93.62 195 LYS A O 1
ATOM 1601 N N . ASN A 1 196 ? -23.203 12.872 14.190 1.00 85.25 196 ASN A N 1
ATOM 1602 C CA . ASN A 1 196 ? -24.266 13.038 13.208 1.00 85.25 196 ASN A CA 1
ATOM 1603 C C . ASN A 1 196 ? -24.422 11.735 12.398 1.00 85.25 196 ASN A C 1
ATOM 1605 O O . ASN A 1 196 ? -23.466 11.272 11.769 1.00 85.25 196 ASN A O 1
ATOM 1609 N N . GLY A 1 197 ? -25.638 11.176 12.392 1.00 88.44 197 GLY A N 1
ATOM 1610 C CA . GLY A 1 197 ? -25.972 9.956 11.656 1.00 88.44 197 GLY A CA 1
ATOM 1611 C C . GLY A 1 197 ? -25.625 10.024 10.168 1.00 88.44 197 GLY A C 1
ATOM 1612 O O . GLY A 1 197 ? -25.092 9.055 9.646 1.00 88.44 197 GLY A O 1
ATOM 1613 N N . GLU A 1 198 ? -25.813 11.168 9.506 1.00 94.75 198 GLU A N 1
ATOM 1614 C CA . GLU A 1 198 ? -25.516 11.342 8.075 1.00 94.75 198 GLU A CA 1
ATOM 1615 C C . GLU A 1 198 ? -24.021 11.204 7.771 1.00 94.75 198 GLU A C 1
ATOM 1617 O O . GLU A 1 198 ? -23.626 10.521 6.830 1.00 94.75 198 GLU A O 1
ATOM 1622 N N . LYS A 1 199 ? -23.164 11.817 8.596 1.00 95.06 199 LYS A N 1
ATOM 1623 C CA . LYS A 1 199 ? -21.708 11.776 8.396 1.00 95.06 199 LYS A CA 1
ATOM 1624 C C . LYS A 1 199 ? -21.132 10.405 8.692 1.00 95.06 199 LYS A C 1
ATOM 1626 O O . LYS A 1 199 ? -20.213 9.967 8.009 1.00 95.06 199 LYS A O 1
ATOM 1631 N N . PHE A 1 200 ? -21.669 9.715 9.692 1.00 95.56 200 PHE A N 1
ATOM 1632 C CA . PHE A 1 200 ? -21.297 8.327 9.905 1.00 95.56 200 PHE A CA 1
ATOM 1633 C C . PHE A 1 200 ? -21.777 7.424 8.771 1.00 95.56 200 PHE A C 1
ATOM 1635 O O . PHE A 1 200 ? -21.010 6.589 8.299 1.00 95.56 200 PHE A O 1
ATOM 1642 N N . GLN A 1 201 ? -23.013 7.621 8.311 1.00 95.69 201 GLN A N 1
ATOM 1643 C CA . GLN A 1 201 ? -23.573 6.878 7.190 1.00 95.69 201 GLN A CA 1
ATOM 1644 C C . GLN A 1 201 ? -22.732 7.080 5.923 1.00 95.69 201 GLN A C 1
ATOM 1646 O O . GLN A 1 201 ? -22.430 6.109 5.242 1.00 95.69 201 GLN A O 1
ATOM 1651 N N . PHE A 1 202 ? -22.218 8.292 5.686 1.00 96.12 202 PHE A N 1
ATOM 1652 C CA . PHE A 1 202 ? -21.238 8.544 4.628 1.00 96.12 202 PHE A CA 1
ATOM 1653 C C . PHE A 1 202 ? -19.983 7.662 4.756 1.00 96.12 202 PHE A C 1
ATOM 1655 O O . PHE A 1 202 ? -19.557 7.063 3.770 1.00 96.12 202 PHE A O 1
ATOM 1662 N N . LEU A 1 203 ? -19.388 7.538 5.952 1.00 95.88 203 LEU A N 1
ATOM 1663 C CA . LEU A 1 203 ? -18.219 6.664 6.147 1.00 95.88 203 LEU A CA 1
ATOM 1664 C C . LEU A 1 203 ? -18.552 5.199 5.827 1.00 95.88 203 LEU A C 1
ATOM 1666 O O . LEU A 1 203 ? -17.725 4.492 5.251 1.00 95.88 203 LEU A O 1
ATOM 1670 N N . ARG A 1 204 ? -19.760 4.747 6.179 1.00 94.94 204 ARG A N 1
ATOM 1671 C CA . ARG A 1 204 ? -20.217 3.387 5.881 1.00 94.94 204 ARG A CA 1
ATOM 1672 C C . ARG A 1 204 ? -20.410 3.166 4.388 1.00 94.94 204 ARG A C 1
ATOM 1674 O O . ARG A 1 204 ? -19.855 2.219 3.845 1.00 94.94 204 ARG A O 1
ATOM 1681 N N . ASP A 1 205 ? -21.144 4.054 3.732 1.00 94.12 205 ASP A N 1
ATOM 1682 C CA . ASP A 1 205 ? -21.596 3.839 2.359 1.00 94.12 205 ASP A CA 1
ATOM 1683 C C . ASP A 1 205 ? -20.509 4.162 1.335 1.00 94.12 205 ASP A C 1
ATOM 1685 O O . ASP A 1 205 ? -20.293 3.401 0.394 1.00 94.12 205 ASP A O 1
ATOM 1689 N N . PHE A 1 206 ? -19.794 5.273 1.525 1.00 94.50 206 PHE A N 1
ATOM 1690 C CA . PHE A 1 206 ? -18.797 5.738 0.564 1.00 94.50 206 PHE A CA 1
ATOM 1691 C C . PHE A 1 206 ? -17.426 5.091 0.798 1.00 94.50 206 PHE A C 1
ATOM 1693 O O . PHE A 1 206 ? -16.797 4.590 -0.134 1.00 94.50 206 PHE A O 1
ATOM 1700 N N . LEU A 1 207 ? -16.948 5.071 2.049 1.00 94.81 207 LEU A N 1
ATOM 1701 C CA . LEU A 1 207 ? -15.633 4.497 2.367 1.00 94.81 207 LEU A CA 1
ATOM 1702 C C . LEU A 1 207 ? -15.687 2.990 2.636 1.00 94.81 207 LEU A C 1
ATOM 1704 O O . LEU A 1 207 ? -14.654 2.328 2.528 1.00 94.81 207 LEU A O 1
ATOM 1708 N N . GLY A 1 208 ? -16.867 2.441 2.932 1.00 94.88 208 GLY A N 1
ATOM 1709 C CA . GLY A 1 208 ? -17.050 1.027 3.258 1.00 94.88 208 GLY A CA 1
ATOM 1710 C C . GLY A 1 208 ? -16.665 0.682 4.694 1.00 94.88 208 GLY A C 1
ATOM 1711 O O . GLY A 1 208 ? -16.137 -0.399 4.936 1.00 94.88 208 GLY A O 1
ATOM 1712 N N . LEU A 1 209 ? -16.865 1.604 5.641 1.00 94.94 209 LEU A N 1
ATOM 1713 C CA . LEU A 1 209 ? -16.652 1.334 7.061 1.00 94.94 209 LEU A CA 1
ATOM 1714 C C . LEU A 1 209 ? -17.761 0.402 7.581 1.00 94.94 209 LEU A C 1
ATOM 1716 O O . LEU A 1 209 ? -18.939 0.766 7.589 1.00 94.94 209 LEU A O 1
ATOM 1720 N N . THR A 1 210 ? -17.403 -0.794 8.034 1.00 93.62 210 THR A N 1
ATOM 1721 C CA . THR A 1 210 ? -18.356 -1.808 8.499 1.00 93.62 210 THR A CA 1
ATOM 1722 C C . THR A 1 210 ? -18.176 -2.103 9.977 1.00 93.62 210 THR A C 1
ATOM 1724 O O . THR A 1 210 ? -17.129 -1.830 10.560 1.00 93.62 210 THR A O 1
ATOM 1727 N N . GLU A 1 211 ? -19.219 -2.647 10.594 1.00 93.75 211 GLU A N 1
ATOM 1728 C CA . GLU A 1 211 ? -19.101 -3.287 11.900 1.00 93.75 211 GLU A CA 1
ATOM 1729 C C . GLU A 1 211 ? -18.250 -4.551 11.741 1.00 93.75 211 GLU A C 1
ATOM 1731 O O . GLU A 1 211 ? -18.510 -5.351 10.844 1.00 93.75 211 GLU A O 1
ATOM 1736 N N . ILE A 1 212 ? -17.204 -4.682 12.557 1.00 89.06 212 ILE A N 1
ATOM 1737 C CA . ILE A 1 212 ? -16.325 -5.862 12.584 1.00 89.06 212 ILE A CA 1
ATOM 1738 C C . ILE A 1 212 ? -16.599 -6.693 13.840 1.00 89.06 212 ILE A C 1
ATOM 1740 O O . ILE A 1 212 ? -16.436 -7.903 13.823 1.00 89.06 212 ILE A O 1
ATOM 1744 N N . PHE A 1 213 ? -17.002 -6.049 14.937 1.00 91.38 213 PHE A N 1
ATOM 1745 C CA . PHE A 1 213 ? -17.329 -6.728 16.186 1.00 91.38 213 PHE A CA 1
ATOM 1746 C C . PHE A 1 213 ? -18.289 -5.882 17.020 1.00 91.38 213 PHE A C 1
ATOM 1748 O O . PHE A 1 213 ? -18.089 -4.672 17.161 1.00 91.38 213 PHE A O 1
ATOM 1755 N N . ALA A 1 214 ? -19.279 -6.526 17.635 1.00 93.88 214 ALA A N 1
ATOM 1756 C CA . ALA A 1 214 ? -20.157 -5.924 18.629 1.00 93.88 214 ALA A CA 1
ATOM 1757 C C . ALA A 1 214 ? -20.151 -6.770 19.913 1.00 93.88 214 ALA A C 1
ATOM 1759 O O . ALA A 1 214 ? -20.378 -7.976 19.846 1.00 93.88 214 ALA A O 1
ATOM 1760 N N . PRO A 1 215 ? -19.914 -6.169 21.091 1.00 93.00 215 PRO A N 1
ATOM 1761 C CA . PRO A 1 215 ? -19.859 -6.927 22.334 1.00 93.00 215 PRO A CA 1
ATOM 1762 C C . PRO A 1 215 ? -21.249 -7.419 22.762 1.00 93.00 215 PRO A C 1
ATOM 1764 O O . PRO A 1 215 ? -22.231 -6.673 22.728 1.00 93.00 215 PRO A O 1
ATOM 1767 N N . GLU A 1 216 ? -21.316 -8.661 23.237 1.00 93.31 216 GLU A N 1
ATOM 1768 C CA . GLU A 1 216 ? -22.540 -9.290 23.743 1.00 93.31 216 GLU A CA 1
ATOM 1769 C C . GLU A 1 216 ? -22.865 -8.825 25.174 1.00 93.31 216 GLU A C 1
ATOM 1771 O O . GLU A 1 216 ? -22.628 -9.528 26.158 1.00 93.31 216 GLU A O 1
ATOM 1776 N N . VAL A 1 217 ? -23.401 -7.608 25.302 1.00 93.62 217 VAL A N 1
ATOM 1777 C CA . VAL A 1 217 ? -23.835 -7.029 26.585 1.00 93.62 217 VAL A CA 1
ATOM 1778 C C . VAL A 1 217 ? -25.253 -6.465 26.516 1.00 93.62 217 VAL A C 1
ATOM 1780 O O . VAL A 1 217 ? -25.692 -5.987 25.471 1.00 93.62 217 VAL A O 1
ATOM 1783 N N . GLU A 1 218 ? -25.968 -6.511 27.646 1.00 94.12 218 GLU A N 1
ATOM 1784 C CA . GLU A 1 218 ? -27.355 -6.027 27.755 1.00 94.12 218 GLU A CA 1
ATOM 1785 C C . GLU A 1 218 ? -27.462 -4.497 27.668 1.00 94.12 218 GLU A C 1
ATOM 1787 O O . GLU A 1 218 ? -28.440 -3.971 27.142 1.00 94.12 218 GLU A O 1
ATOM 1792 N N . ASP A 1 219 ? -26.457 -3.770 28.167 1.00 95.88 219 ASP A N 1
ATOM 1793 C CA . ASP A 1 219 ? -26.427 -2.309 28.104 1.00 95.88 219 ASP A CA 1
ATOM 1794 C C . ASP A 1 219 ? -26.214 -1.850 26.653 1.00 95.88 219 ASP A C 1
ATOM 1796 O O . ASP A 1 219 ? -25.114 -1.935 26.099 1.00 95.88 219 ASP A O 1
ATOM 1800 N N . GLU A 1 220 ? -27.277 -1.330 26.037 1.00 95.94 220 GLU A N 1
ATOM 1801 C CA . GLU A 1 220 ? -27.263 -0.879 24.645 1.00 95.94 220 GLU A CA 1
ATOM 1802 C C . GLU A 1 220 ? -26.254 0.239 24.384 1.00 95.94 220 GLU A C 1
ATOM 1804 O O . GLU A 1 220 ? -25.692 0.317 23.287 1.00 95.94 220 GLU A O 1
ATOM 1809 N N . LYS A 1 221 ? -26.008 1.104 25.375 1.00 95.81 221 LYS A N 1
ATOM 1810 C CA . LYS A 1 221 ? -25.044 2.194 25.253 1.00 95.81 221 LYS A CA 1
ATOM 1811 C C . LYS A 1 221 ? -23.629 1.636 25.261 1.00 95.81 221 LYS A C 1
ATOM 1813 O O . LYS A 1 221 ? -22.844 2.032 24.405 1.00 95.81 221 LYS A O 1
ATOM 1818 N N . LEU A 1 222 ? -23.303 0.718 26.174 1.00 95.81 222 LEU A N 1
ATOM 1819 C CA . LEU A 1 222 ? -22.003 0.039 26.173 1.00 95.81 222 LEU A CA 1
ATOM 1820 C C . LEU A 1 222 ? -21.805 -0.759 24.888 1.00 95.81 222 LEU A C 1
ATOM 1822 O O . LEU A 1 222 ? -20.754 -0.632 24.262 1.00 95.81 222 LEU A O 1
ATOM 1826 N N . ARG A 1 223 ? -22.828 -1.501 24.450 1.00 96.25 223 ARG A N 1
ATOM 1827 C CA . ARG A 1 223 ? -22.788 -2.225 23.179 1.00 96.25 223 ARG A CA 1
ATOM 1828 C C . ARG A 1 223 ? -22.435 -1.289 22.033 1.00 96.25 223 ARG A C 1
ATOM 1830 O O . ARG A 1 223 ? -21.428 -1.502 21.373 1.00 96.25 223 ARG A O 1
ATOM 1837 N N . ARG A 1 224 ? -23.199 -0.205 21.867 1.00 95.94 224 ARG A N 1
ATOM 1838 C CA . ARG A 1 224 ? -22.983 0.804 20.823 1.00 95.94 224 ARG A CA 1
ATOM 1839 C C . ARG A 1 224 ? -21.602 1.445 20.910 1.00 95.94 224 ARG A C 1
ATOM 1841 O O . ARG A 1 224 ? -20.940 1.576 19.890 1.00 95.94 224 ARG A O 1
ATOM 1848 N N . ASP A 1 225 ? -21.198 1.896 22.096 1.00 97.25 225 ASP A N 1
ATOM 1849 C CA . ASP A 1 225 ? -19.961 2.651 22.316 1.00 97.25 225 ASP A CA 1
ATOM 1850 C C . ASP A 1 225 ? -18.714 1.804 22.015 1.00 97.25 225 ASP A C 1
ATOM 1852 O O . ASP A 1 225 ? -17.726 2.334 21.499 1.00 97.25 225 ASP A O 1
ATOM 1856 N N . TYR A 1 226 ? -18.770 0.498 22.282 1.00 96.44 226 TYR A N 1
ATOM 1857 C CA . TYR A 1 226 ? -17.649 -0.423 22.090 1.00 96.44 226 TYR A CA 1
ATOM 1858 C C . TYR A 1 226 ? -17.770 -1.336 20.869 1.00 96.44 226 TYR A C 1
ATOM 1860 O O . TYR A 1 226 ? -16.848 -2.112 20.626 1.00 96.44 226 TYR A O 1
ATOM 1868 N N . THR A 1 227 ? -18.823 -1.203 20.056 1.00 95.94 227 THR A N 1
ATOM 1869 C CA . THR A 1 227 ? -18.831 -1.758 18.698 1.00 95.94 227 THR A CA 1
ATOM 1870 C C . THR A 1 227 ? -17.598 -1.259 17.947 1.00 95.94 227 THR A C 1
ATOM 1872 O O . THR A 1 227 ? -17.352 -0.049 17.857 1.00 95.94 227 THR A O 1
ATOM 1875 N N . ILE A 1 228 ? -16.816 -2.195 17.417 1.00 94.19 228 ILE A N 1
ATOM 1876 C CA . ILE A 1 228 ? -15.628 -1.931 16.616 1.00 94.19 228 ILE A CA 1
ATOM 1877 C C . ILE A 1 228 ? -16.055 -1.835 15.162 1.00 94.19 228 ILE A C 1
ATOM 1879 O O . ILE A 1 228 ? -16.609 -2.770 14.586 1.00 94.19 228 ILE A O 1
ATOM 1883 N N . TYR A 1 229 ? -15.744 -0.692 14.572 1.00 94.56 229 TYR A N 1
ATOM 1884 C CA . TYR A 1 229 ? -15.875 -0.439 13.154 1.00 94.56 229 TYR A CA 1
ATOM 1885 C C . TYR A 1 229 ? -14.506 -0.481 12.493 1.00 94.56 229 TYR A C 1
ATOM 1887 O O . TYR A 1 229 ? -13.495 -0.139 13.106 1.00 94.56 229 TYR A O 1
ATOM 1895 N N . GLY A 1 230 ? -14.467 -0.847 11.224 1.00 92.44 230 GLY A N 1
ATOM 1896 C CA . GLY A 1 230 ? -13.249 -0.786 10.437 1.00 92.44 230 GLY A CA 1
ATOM 1897 C C . GLY A 1 230 ? -13.501 -1.118 8.980 1.00 92.44 230 GLY A C 1
ATOM 1898 O O . GLY A 1 230 ? -14.638 -1.333 8.564 1.00 92.44 230 GLY A O 1
ATOM 1899 N N . PHE A 1 231 ? -12.435 -1.127 8.193 1.00 90.00 231 PHE A N 1
ATOM 1900 C CA . PHE A 1 231 ? -12.530 -1.528 6.795 1.00 90.00 231 PHE A CA 1
ATOM 1901 C C . PHE A 1 231 ? -12.267 -3.030 6.677 1.00 90.00 231 PHE A C 1
ATOM 1903 O O . PHE A 1 231 ? -11.282 -3.508 7.260 1.00 90.00 231 PHE A O 1
ATOM 1910 N N . PRO A 1 232 ? -13.077 -3.770 5.898 1.00 76.25 232 PRO A N 1
ATOM 1911 C CA . PRO A 1 232 ? -12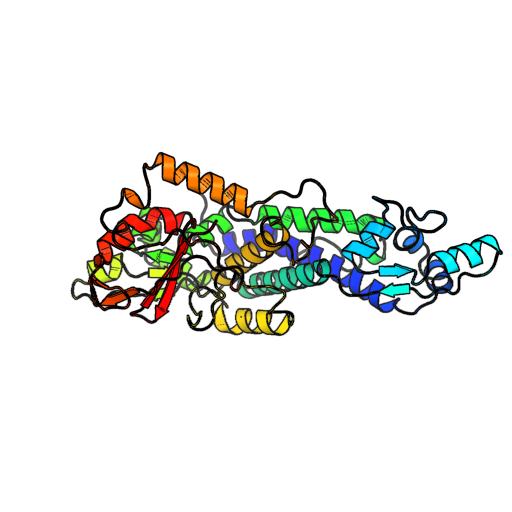.713 -5.099 5.437 1.00 76.25 232 PRO A CA 1
ATOM 1912 C C . PRO A 1 232 ? -11.335 -5.019 4.787 1.00 76.25 232 PRO A C 1
ATOM 1914 O O . PRO A 1 232 ? -11.108 -4.321 3.795 1.00 76.25 232 PRO A O 1
ATOM 1917 N N . ASN A 1 233 ? -10.361 -5.639 5.430 1.00 65.94 233 ASN A N 1
ATOM 1918 C CA . ASN A 1 233 ? -8.996 -5.687 4.961 1.00 65.94 233 ASN A CA 1
ATOM 1919 C C . ASN A 1 233 ? -8.433 -7.058 5.319 1.00 65.94 233 ASN A C 1
ATOM 1921 O O . ASN A 1 233 ? -9.055 -7.860 6.012 1.00 65.94 233 ASN A O 1
ATOM 1925 N N . VAL A 1 234 ? -7.228 -7.336 4.847 1.00 52.44 234 VAL A N 1
ATOM 1926 C CA . VAL A 1 234 ? -6.647 -8.665 5.024 1.00 52.44 234 VAL A CA 1
ATOM 1927 C C . VAL A 1 234 ? -6.297 -8.969 6.487 1.00 52.44 234 VAL A C 1
ATOM 1929 O O . VAL A 1 234 ? -6.166 -10.122 6.851 1.00 52.44 234 VAL A O 1
ATOM 1932 N N . TYR A 1 235 ? -6.264 -7.974 7.370 1.00 55.62 235 TYR A N 1
ATOM 1933 C CA . TYR A 1 235 ? -6.145 -8.176 8.816 1.00 55.62 235 TYR A CA 1
ATOM 1934 C C . TYR A 1 235 ? -7.492 -8.338 9.538 1.00 55.62 235 TYR A C 1
ATOM 1936 O O . TYR A 1 235 ? -7.496 -8.446 10.764 1.00 55.62 235 TYR A O 1
ATOM 1944 N N . SER A 1 236 ? -8.619 -8.239 8.835 1.00 53.09 236 SER A N 1
ATOM 1945 C CA . SER A 1 236 ? -9.969 -8.401 9.395 1.00 53.09 236 SER A CA 1
ATOM 1946 C C . SER A 1 236 ? -10.521 -9.810 9.150 1.00 53.09 236 SER A C 1
ATOM 1948 O O . SER A 1 236 ? -11.268 -10.296 9.983 1.00 53.09 236 SER A O 1
ATOM 1950 N N . ASP A 1 237 ? -10.095 -10.472 8.063 1.00 46.84 237 ASP A N 1
ATOM 1951 C CA . ASP A 1 237 ? -10.647 -11.764 7.607 1.00 46.84 237 ASP A CA 1
ATOM 1952 C C . ASP A 1 237 ? -9.626 -12.919 7.617 1.00 46.84 237 ASP A C 1
ATOM 1954 O O . ASP A 1 237 ? -9.843 -13.957 6.983 1.00 46.84 237 ASP A O 1
ATOM 1958 N N . PHE A 1 238 ? -8.452 -12.729 8.225 1.00 47.44 238 PHE A N 1
ATOM 1959 C CA . PHE A 1 238 ? -7.404 -13.749 8.178 1.00 47.44 238 PHE A CA 1
ATOM 1960 C C . PHE A 1 238 ? -7.731 -14.907 9.123 1.00 47.44 238 PHE A C 1
ATOM 1962 O O . PHE A 1 238 ? -7.892 -14.710 10.329 1.00 47.44 238 PHE A O 1
ATOM 1969 N N . ASP A 1 239 ? -7.775 -16.123 8.573 1.00 41.31 239 ASP A N 1
ATOM 1970 C CA . ASP A 1 239 ? -7.803 -17.331 9.387 1.00 41.31 239 ASP A CA 1
ATOM 1971 C C . ASP A 1 239 ? -6.477 -17.431 10.143 1.00 41.31 239 ASP A C 1
ATOM 1973 O O . ASP A 1 239 ? -5.390 -17.424 9.571 1.00 41.31 239 ASP A O 1
ATOM 1977 N N . VAL A 1 240 ? -6.576 -17.508 11.462 1.00 39.94 240 VAL A N 1
ATOM 1978 C CA . VAL A 1 240 ? -5.447 -17.549 12.397 1.00 39.94 240 VAL A CA 1
ATOM 1979 C C . VAL A 1 240 ? -4.638 -18.844 12.267 1.00 39.94 240 VAL A C 1
ATOM 1981 O O . VAL A 1 240 ? -3.564 -18.965 12.854 1.00 39.94 240 VAL A O 1
ATOM 1984 N N . SER A 1 241 ? -5.127 -19.821 11.496 1.00 37.97 241 SER A N 1
ATOM 1985 C CA . SER A 1 241 ? -4.321 -20.970 11.080 1.00 37.97 241 SER A CA 1
ATOM 1986 C C . SER A 1 241 ? -3.242 -20.613 10.057 1.00 37.97 241 SER A C 1
ATOM 1988 O O . SER A 1 241 ? -2.248 -21.331 9.988 1.00 37.97 241 SER A O 1
ATOM 1990 N N . ASP A 1 242 ? -3.410 -19.521 9.303 1.00 38.25 242 ASP A N 1
ATOM 1991 C CA . ASP A 1 242 ? -2.429 -19.010 8.349 1.00 38.25 242 ASP A CA 1
ATOM 1992 C C . ASP A 1 242 ? -1.647 -17.867 8.993 1.00 38.25 242 ASP A C 1
ATOM 1994 O O . ASP A 1 242 ? -2.025 -16.695 9.013 1.00 38.25 242 ASP A O 1
ATOM 1998 N N . TRP A 1 243 ? -0.519 -18.254 9.567 1.00 42.88 243 TRP A N 1
ATOM 1999 C CA . TRP A 1 243 ? 0.438 -17.420 10.267 1.00 42.88 243 TRP A CA 1
ATOM 2000 C C . TRP A 1 243 ? 1.029 -16.335 9.343 1.00 42.88 243 TRP A C 1
ATOM 2002 O O . TRP A 1 243 ? 2.170 -16.455 8.977 1.00 42.88 243 TRP A O 1
ATOM 2012 N N . TYR A 1 244 ? 0.347 -15.290 8.872 1.00 47.28 244 TYR A N 1
ATOM 2013 C CA . TYR A 1 244 ? 0.968 -14.380 7.873 1.00 47.28 244 TYR A CA 1
ATOM 2014 C C . TYR A 1 244 ? 0.518 -12.913 7.958 1.00 47.28 244 TYR A C 1
ATOM 2016 O O . TYR A 1 244 ? 0.526 -12.186 6.966 1.00 47.28 244 TYR A O 1
ATOM 2024 N N . ALA A 1 245 ? 0.154 -12.429 9.151 1.00 38.84 245 ALA A N 1
ATOM 2025 C CA . ALA A 1 245 ? -0.373 -11.068 9.319 1.00 38.84 245 ALA A CA 1
ATOM 2026 C C . ALA A 1 245 ? 0.590 -9.975 8.786 1.00 38.84 245 ALA A C 1
ATOM 2028 O O . ALA A 1 245 ? 0.201 -9.121 7.978 1.00 38.84 245 ALA A O 1
ATOM 2029 N N . ASP A 1 246 ? 1.874 -10.028 9.150 1.00 40.03 246 ASP A N 1
ATOM 2030 C CA . ASP A 1 246 ? 2.874 -9.054 8.677 1.00 40.03 246 ASP A CA 1
ATOM 2031 C C . ASP A 1 246 ? 3.719 -9.554 7.503 1.00 40.03 246 ASP A C 1
ATOM 2033 O O . ASP A 1 246 ? 4.141 -8.752 6.669 1.00 40.03 246 ASP A O 1
ATOM 2037 N N . THR A 1 247 ? 3.848 -10.869 7.350 1.00 39.53 247 THR A N 1
ATOM 2038 C CA . THR A 1 247 ? 4.433 -11.535 6.186 1.00 39.53 247 THR A CA 1
ATOM 2039 C C . THR A 1 247 ? 3.376 -11.811 5.123 1.00 39.53 247 THR A C 1
ATOM 2041 O O . THR A 1 247 ? 3.310 -12.908 4.584 1.00 39.53 247 THR A O 1
ATOM 2044 N N . ILE A 1 248 ? 2.617 -10.802 4.682 1.00 43.28 248 ILE A N 1
ATOM 2045 C CA . ILE A 1 248 ? 2.220 -10.839 3.266 1.00 43.28 248 ILE A CA 1
ATOM 2046 C C . ILE A 1 248 ? 3.528 -10.691 2.510 1.00 43.28 248 ILE A C 1
ATOM 2048 O O . ILE A 1 248 ? 3.968 -9.587 2.208 1.00 43.28 248 ILE A O 1
ATOM 2052 N N . ASN A 1 249 ? 4.191 -11.828 2.354 1.00 40.72 249 ASN A N 1
ATOM 2053 C CA . ASN A 1 249 ? 5.376 -12.007 1.588 1.00 40.72 249 ASN A CA 1
ATOM 2054 C C . ASN A 1 249 ? 4.869 -11.895 0.155 1.00 40.72 249 ASN A C 1
ATOM 2056 O O . ASN A 1 249 ? 4.154 -12.792 -0.308 1.00 40.72 249 ASN A O 1
ATOM 2060 N N . PRO A 1 250 ? 5.172 -10.798 -0.548 1.00 38.72 250 PRO A N 1
ATOM 2061 C CA . PRO A 1 250 ? 4.876 -10.715 -1.968 1.00 38.72 250 PRO A CA 1
ATOM 2062 C C . PRO A 1 250 ? 5.515 -11.900 -2.714 1.00 38.72 250 PRO A C 1
ATOM 2064 O O . PRO A 1 250 ? 5.021 -12.285 -3.766 1.00 38.72 250 PRO A O 1
ATOM 2067 N N . ASP A 1 251 ? 6.549 -12.539 -2.141 1.00 34.31 251 ASP A N 1
ATOM 2068 C CA . ASP A 1 251 ? 7.156 -13.752 -2.684 1.00 34.31 251 ASP A CA 1
ATOM 2069 C C . ASP A 1 251 ? 6.377 -15.059 -2.405 1.00 34.31 251 ASP A C 1
ATOM 2071 O O . ASP A 1 251 ? 6.634 -16.048 -3.088 1.00 34.31 251 ASP A O 1
ATOM 2075 N N . GLU A 1 252 ? 5.413 -15.107 -1.474 1.00 38.75 252 GLU A N 1
ATOM 2076 C CA . GLU A 1 252 ? 4.447 -16.227 -1.383 1.00 38.75 252 GLU A CA 1
ATOM 2077 C C . GLU A 1 252 ? 3.196 -15.967 -2.234 1.00 38.75 252 GLU A C 1
ATOM 2079 O O . GLU A 1 252 ? 2.648 -16.893 -2.833 1.00 38.75 252 GLU A O 1
ATOM 2084 N N . TYR A 1 253 ? 2.835 -14.694 -2.429 1.00 45.25 253 TYR A N 1
ATOM 2085 C CA . TYR A 1 253 ? 1.952 -14.239 -3.510 1.00 45.25 253 TYR A CA 1
ATOM 2086 C C . TYR A 1 253 ? 2.733 -14.003 -4.812 1.00 45.25 253 TYR A C 1
ATOM 2088 O O . TYR A 1 253 ? 2.483 -13.045 -5.543 1.00 45.25 253 TYR A O 1
ATOM 2096 N N . ARG A 1 254 ? 3.632 -14.938 -5.155 1.00 44.09 254 ARG A N 1
ATOM 2097 C CA . ARG A 1 254 ? 4.299 -15.017 -6.472 1.00 44.09 254 ARG A CA 1
ATOM 2098 C C . ARG A 1 254 ? 3.325 -15.050 -7.653 1.00 44.09 254 ARG A C 1
ATOM 2100 O O . ARG A 1 254 ? 3.741 -14.898 -8.797 1.00 44.09 254 ARG A O 1
ATOM 2107 N N . GLU A 1 255 ? 2.038 -15.211 -7.377 1.00 53.06 255 GLU A N 1
ATOM 2108 C CA . GLU A 1 255 ? 0.953 -15.019 -8.320 1.00 53.06 255 GLU A CA 1
ATOM 2109 C C . GLU A 1 255 ? 0.196 -13.750 -7.923 1.00 53.06 255 GLU A C 1
ATOM 2111 O O . GLU A 1 255 ? -0.705 -13.786 -7.085 1.00 53.06 255 GLU A O 1
ATOM 2116 N N . VAL A 1 256 ? 0.569 -12.626 -8.546 1.00 57.34 256 VAL A N 1
ATOM 2117 C CA . VAL A 1 256 ? -0.175 -11.349 -8.549 1.00 57.34 256 VAL A CA 1
ATOM 2118 C C . VAL A 1 256 ? -1.691 -11.585 -8.653 1.00 57.34 256 VAL A C 1
ATOM 2120 O O . VAL A 1 256 ? -2.479 -10.933 -7.968 1.00 57.34 256 VAL A O 1
ATOM 2123 N N . ASP A 1 257 ? -2.087 -12.599 -9.423 1.00 58.97 257 ASP A N 1
ATOM 2124 C CA . ASP A 1 257 ? -3.465 -13.049 -9.595 1.00 58.97 257 ASP A CA 1
ATOM 2125 C C . ASP A 1 257 ? -4.166 -13.406 -8.273 1.00 58.97 257 ASP A C 1
ATOM 2127 O O . ASP A 1 257 ? -5.307 -12.999 -8.060 1.00 58.97 257 ASP A O 1
ATOM 2131 N N . LYS A 1 258 ? -3.491 -14.087 -7.335 1.00 66.75 258 LYS A N 1
ATOM 2132 C CA . LYS A 1 258 ? -4.067 -14.453 -6.027 1.00 66.75 258 LYS A CA 1
ATOM 2133 C C . LYS A 1 258 ? -4.332 -13.231 -5.156 1.00 66.75 258 LYS A C 1
ATOM 2135 O O . LYS A 1 258 ? -5.386 -13.147 -4.529 1.00 66.75 258 LYS A O 1
ATOM 2140 N N . LEU A 1 259 ? -3.411 -12.265 -5.138 1.00 72.25 259 LEU A N 1
ATOM 2141 C CA . LEU A 1 259 ? -3.618 -11.023 -4.392 1.00 72.25 259 LEU A CA 1
ATOM 2142 C C . LEU A 1 259 ? -4.782 -10.229 -4.992 1.00 72.25 259 LEU A C 1
ATOM 2144 O O . LEU A 1 259 ? -5.652 -9.758 -4.264 1.00 72.25 259 LEU A O 1
ATOM 2148 N N . MET A 1 260 ? -4.849 -10.130 -6.320 1.00 76.44 260 MET A N 1
ATOM 2149 C CA . MET A 1 260 ? -5.928 -9.410 -6.992 1.00 76.44 260 MET A CA 1
ATOM 2150 C C . MET A 1 260 ? -7.303 -10.046 -6.776 1.00 76.44 260 MET A C 1
ATOM 2152 O O . MET A 1 260 ? -8.289 -9.314 -6.670 1.00 76.44 260 MET A O 1
ATOM 2156 N N . VAL A 1 261 ? -7.381 -11.375 -6.670 1.00 75.44 261 VAL A N 1
ATOM 2157 C CA . VAL A 1 261 ? -8.601 -12.085 -6.255 1.00 75.44 261 VAL A CA 1
ATOM 2158 C C . VAL A 1 261 ? -8.995 -11.673 -4.835 1.00 75.44 261 VAL A C 1
ATOM 2160 O O . VAL A 1 261 ? -10.103 -11.179 -4.636 1.00 75.44 261 VAL A O 1
ATOM 2163 N N . VAL A 1 262 ? -8.069 -11.741 -3.871 1.00 73.00 262 VAL A N 1
ATOM 2164 C CA . VAL A 1 262 ? -8.328 -11.335 -2.476 1.00 73.00 262 VAL A CA 1
ATOM 2165 C C . VAL A 1 262 ? -8.799 -9.880 -2.383 1.00 73.00 262 VAL A C 1
ATOM 2167 O O . VAL A 1 262 ? -9.764 -9.585 -1.679 1.00 73.00 262 VAL A O 1
ATOM 2170 N N . LEU A 1 263 ? -8.166 -8.959 -3.112 1.00 79.25 263 LEU A N 1
ATOM 2171 C CA . LEU A 1 263 ? -8.550 -7.546 -3.099 1.00 79.25 263 LEU A CA 1
ATOM 2172 C C . LEU A 1 263 ? -9.959 -7.315 -3.661 1.00 79.25 263 LEU A C 1
ATOM 2174 O O . LEU A 1 263 ? -10.720 -6.515 -3.111 1.00 79.25 263 LEU A O 1
ATOM 2178 N N . LYS A 1 264 ? -10.318 -8.016 -4.741 1.00 80.00 264 LYS A N 1
ATOM 2179 C CA . LYS A 1 264 ? -11.633 -7.891 -5.388 1.00 80.00 264 LYS A CA 1
ATOM 2180 C C . LYS A 1 264 ? -12.751 -8.556 -4.590 1.00 80.00 264 LYS A C 1
ATOM 2182 O O . LYS A 1 264 ? -13.872 -8.052 -4.614 1.00 80.00 264 LYS A O 1
ATOM 2187 N N . GLU A 1 265 ? -12.457 -9.658 -3.909 1.00 79.00 265 GLU A N 1
ATOM 2188 C CA . GLU A 1 265 ? -13.462 -10.454 -3.201 1.00 79.00 265 GLU A CA 1
ATOM 2189 C C . GLU A 1 265 ? -13.636 -10.031 -1.741 1.00 79.00 265 GLU A C 1
ATOM 2191 O O . GLU A 1 265 ? -14.770 -9.928 -1.283 1.00 79.00 265 GLU A O 1
ATOM 2196 N N . LYS A 1 266 ? -12.542 -9.750 -1.020 1.00 75.06 266 LYS A N 1
ATOM 2197 C CA . LYS A 1 266 ? -12.571 -9.544 0.441 1.00 75.06 266 LYS A CA 1
ATOM 2198 C C . LYS A 1 266 ? -12.412 -8.090 0.878 1.00 75.06 266 LYS A C 1
ATOM 2200 O O . LYS A 1 266 ? -13.018 -7.658 1.847 1.00 75.06 266 LYS A O 1
ATOM 2205 N N . VAL A 1 267 ? -11.605 -7.303 0.166 1.00 80.25 267 VAL A N 1
ATOM 2206 C CA . VAL A 1 267 ? -11.258 -5.937 0.612 1.00 80.25 267 VAL A CA 1
ATOM 2207 C C . VAL A 1 267 ? -12.215 -4.877 0.076 1.00 80.25 267 VAL A C 1
ATOM 2209 O O . VAL A 1 267 ? -12.386 -3.862 0.738 1.00 80.25 267 VAL A O 1
ATOM 2212 N N . ASN A 1 268 ? -12.801 -5.120 -1.105 1.00 82.94 268 ASN A N 1
ATOM 2213 C CA . ASN A 1 268 ? -13.600 -4.279 -2.020 1.00 82.94 268 ASN A CA 1
ATOM 2214 C C . ASN A 1 268 ? -14.424 -3.099 -1.436 1.00 82.94 268 ASN A C 1
ATOM 2216 O O . ASN A 1 268 ? -15.614 -2.925 -1.706 1.00 82.94 268 ASN A O 1
ATOM 2220 N N . THR A 1 269 ? -13.759 -2.222 -0.705 1.00 92.56 269 THR A N 1
ATOM 2221 C CA . THR A 1 269 ? -14.211 -0.978 -0.095 1.00 92.56 269 THR A CA 1
ATOM 2222 C C . THR A 1 269 ? -13.163 0.075 -0.419 1.00 92.56 269 THR A C 1
ATOM 2224 O O . THR A 1 269 ? -11.984 -0.245 -0.591 1.00 92.56 269 THR A O 1
ATOM 2227 N N . LEU A 1 270 ? -13.571 1.338 -0.538 1.00 94.69 270 LEU A N 1
ATOM 2228 C CA . LEU A 1 270 ? -12.625 2.396 -0.883 1.00 94.69 270 LEU A CA 1
ATOM 2229 C C . LEU A 1 270 ? -11.559 2.560 0.215 1.00 94.69 270 LEU A C 1
ATOM 2231 O O . LEU A 1 270 ? -10.370 2.613 -0.094 1.00 94.69 270 LEU A O 1
ATOM 2235 N N . GLY A 1 271 ? -11.961 2.544 1.491 1.00 94.62 271 GLY A N 1
ATOM 2236 C CA . GLY A 1 271 ? -11.039 2.605 2.627 1.00 94.62 271 GLY A CA 1
ATOM 2237 C C . GLY A 1 271 ? -10.091 1.404 2.694 1.00 94.62 271 GLY A C 1
ATOM 2238 O O . GLY A 1 271 ? -8.885 1.586 2.856 1.00 94.62 271 GLY A O 1
ATOM 2239 N N . GLY A 1 272 ? -10.597 0.183 2.489 1.00 92.25 272 GLY A N 1
ATOM 2240 C CA . GLY A 1 272 ? -9.777 -1.031 2.474 1.00 92.25 272 GLY A CA 1
ATOM 2241 C C . GLY A 1 272 ? -8.724 -1.026 1.361 1.00 92.25 272 GLY A C 1
ATOM 2242 O O . GLY A 1 272 ? -7.561 -1.352 1.608 1.00 92.25 272 GLY A O 1
ATOM 2243 N N . LEU A 1 273 ? -9.097 -0.597 0.150 1.00 93.56 273 LEU A N 1
ATOM 2244 C CA . LEU A 1 273 ? -8.169 -0.483 -0.979 1.00 93.56 273 LEU A CA 1
ATOM 2245 C C . LEU A 1 273 ? -7.096 0.593 -0.747 1.00 93.56 273 LEU A C 1
ATOM 2247 O O . LEU A 1 273 ? -5.935 0.377 -1.089 1.00 93.56 273 LEU A O 1
ATOM 2251 N N . LEU A 1 274 ? -7.450 1.724 -0.126 1.00 95.56 274 LEU A N 1
ATOM 2252 C CA . LEU A 1 274 ? -6.495 2.782 0.228 1.00 95.56 274 LEU A CA 1
ATOM 2253 C C . LEU A 1 274 ? -5.456 2.305 1.255 1.00 95.56 274 LEU A C 1
ATOM 2255 O O . LEU A 1 274 ? -4.261 2.546 1.073 1.00 95.56 274 LEU A O 1
ATOM 2259 N N . LEU A 1 275 ? -5.880 1.564 2.285 1.00 92.12 275 LEU A N 1
ATOM 2260 C CA . LEU A 1 275 ? -4.957 0.934 3.242 1.00 92.12 275 LEU A CA 1
ATOM 2261 C C . LEU A 1 275 ? -3.998 -0.037 2.553 1.00 92.12 275 LEU A C 1
ATOM 2263 O O . LEU A 1 275 ? -2.812 -0.090 2.886 1.00 92.12 275 LEU A O 1
ATOM 2267 N N . TRP A 1 276 ? -4.511 -0.792 1.585 1.00 89.69 276 TRP A N 1
ATOM 2268 C CA . TRP A 1 276 ? -3.719 -1.721 0.794 1.00 89.69 276 TRP A CA 1
ATOM 2269 C C . TRP A 1 276 ? -2.696 -1.026 -0.088 1.00 89.69 276 TRP A C 1
ATOM 2271 O O . TRP A 1 276 ? -1.537 -1.435 -0.105 1.00 89.69 276 TRP A O 1
ATOM 2281 N N . LEU A 1 277 ? -3.085 0.060 -0.753 1.00 93.88 277 LEU A N 1
ATOM 2282 C CA . LEU A 1 277 ? -2.151 0.881 -1.509 1.00 93.88 277 LEU A CA 1
ATOM 2283 C C . LEU A 1 277 ? -1.029 1.409 -0.604 1.00 93.88 277 LEU A C 1
ATOM 2285 O O . LEU A 1 277 ? 0.141 1.239 -0.936 1.00 93.88 277 LEU A O 1
ATOM 2289 N N . ASN A 1 278 ? -1.362 1.970 0.565 1.00 93.75 278 ASN A N 1
ATOM 2290 C CA . ASN A 1 278 ? -0.355 2.416 1.531 1.00 93.75 278 ASN A CA 1
ATOM 2291 C C . ASN A 1 278 ? 0.580 1.272 1.957 1.00 93.75 278 ASN A C 1
ATOM 2293 O O . ASN A 1 278 ? 1.788 1.473 2.026 1.00 93.75 278 ASN A O 1
ATOM 2297 N N . ARG A 1 279 ? 0.053 0.061 2.192 1.00 87.12 279 ARG A N 1
ATOM 2298 C CA . ARG A 1 279 ? 0.878 -1.113 2.519 1.00 87.12 279 ARG A CA 1
ATOM 2299 C C . ARG A 1 279 ? 1.854 -1.459 1.395 1.00 87.12 279 ARG A C 1
ATOM 2301 O O . ARG A 1 279 ? 3.026 -1.683 1.681 1.00 87.12 279 ARG A O 1
ATOM 2308 N N . LEU A 1 280 ? 1.390 -1.515 0.145 1.00 87.00 280 LEU A N 1
ATOM 2309 C CA . LEU A 1 280 ? 2.254 -1.819 -1.001 1.00 87.00 280 LEU A CA 1
ATOM 2310 C C . LEU A 1 280 ? 3.358 -0.767 -1.153 1.00 87.00 280 LEU A C 1
ATOM 2312 O O . LEU A 1 280 ? 4.509 -1.115 -1.397 1.00 87.00 280 LEU A O 1
ATOM 2316 N N . ILE A 1 281 ? 3.023 0.508 -0.943 1.00 91.81 281 ILE A N 1
ATOM 2317 C CA . ILE A 1 281 ? 3.999 1.597 -0.970 1.00 91.81 281 ILE A CA 1
ATOM 2318 C C . ILE A 1 281 ? 4.999 1.447 0.175 1.00 91.81 281 ILE A C 1
ATOM 2320 O O . ILE A 1 281 ? 6.198 1.514 -0.060 1.00 91.81 281 ILE A O 1
ATOM 2324 N N . TRP A 1 282 ? 4.549 1.194 1.405 1.00 88.25 282 TRP A N 1
ATOM 2325 C CA . TRP A 1 282 ? 5.464 0.928 2.512 1.00 88.25 282 TRP A CA 1
ATOM 2326 C C . TRP A 1 282 ? 6.421 -0.213 2.181 1.00 88.25 282 TRP A C 1
ATOM 2328 O O . TRP A 1 282 ? 7.616 -0.014 2.317 1.00 88.25 282 TRP A O 1
ATOM 2338 N N . LEU A 1 283 ? 5.938 -1.345 1.665 1.00 82.50 283 LEU A N 1
ATOM 2339 C CA . LEU A 1 283 ? 6.792 -2.480 1.292 1.00 82.50 283 LEU A CA 1
ATOM 2340 C C . LEU A 1 283 ? 7.775 -2.158 0.155 1.00 82.50 283 LEU A C 1
ATOM 2342 O O . LEU A 1 283 ? 8.888 -2.673 0.154 1.00 82.50 283 LEU A O 1
ATOM 2346 N N . LEU A 1 284 ? 7.399 -1.285 -0.780 1.00 86.38 284 LEU A N 1
ATOM 2347 C CA . LEU A 1 284 ? 8.299 -0.809 -1.830 1.00 86.38 284 LEU A CA 1
ATOM 2348 C C . LEU A 1 284 ? 9.469 0.024 -1.264 1.00 86.38 284 LEU A C 1
ATOM 2350 O O . LEU A 1 284 ? 10.577 -0.040 -1.798 1.00 86.38 284 LEU A O 1
ATOM 2354 N N . PHE A 1 285 ? 9.224 0.800 -0.201 1.00 87.50 285 PHE A N 1
ATOM 2355 C CA . PHE A 1 285 ? 10.205 1.693 0.435 1.00 87.50 285 PHE A CA 1
ATOM 2356 C C . PHE A 1 285 ? 10.903 1.094 1.670 1.00 87.50 285 PHE A C 1
ATOM 2358 O O . PHE A 1 285 ? 11.910 1.629 2.137 1.00 87.50 285 PHE A O 1
ATOM 2365 N N . ASP A 1 286 ? 10.377 0.010 2.237 1.00 78.38 286 ASP A N 1
ATOM 2366 C CA . ASP A 1 286 ? 10.876 -0.561 3.482 1.00 78.38 286 ASP A CA 1
ATOM 2367 C C . ASP A 1 286 ? 12.182 -1.330 3.245 1.00 78.38 286 ASP A C 1
ATOM 2369 O O . ASP A 1 286 ? 12.209 -2.396 2.638 1.00 78.38 286 ASP A O 1
ATOM 2373 N N . TYR A 1 287 ? 13.282 -0.783 3.762 1.00 66.94 287 TYR A N 1
ATOM 2374 C CA . TYR A 1 287 ? 14.600 -1.423 3.795 1.00 66.94 287 TYR A CA 1
ATOM 2375 C C . TYR A 1 287 ? 14.756 -2.390 4.986 1.00 66.94 287 TYR A C 1
ATOM 2377 O O . TYR A 1 287 ? 15.770 -3.073 5.125 1.00 66.94 287 TYR A O 1
ATOM 2385 N N . SER A 1 288 ? 13.790 -2.431 5.904 1.00 58.22 288 SER A N 1
ATOM 2386 C CA . SER A 1 288 ? 13.882 -3.204 7.138 1.00 58.22 288 SER A CA 1
ATOM 2387 C C . SER A 1 288 ? 13.038 -4.472 7.089 1.00 58.22 288 SER A C 1
ATOM 2389 O O . SER A 1 288 ? 12.032 -4.530 7.773 1.00 58.22 288 SER A O 1
ATOM 2391 N N . TYR A 1 289 ? 13.455 -5.509 6.343 1.00 50.06 289 TYR A N 1
ATOM 2392 C CA . TYR A 1 289 ? 13.082 -6.904 6.653 1.00 50.06 289 TYR A CA 1
ATOM 2393 C C . TYR A 1 289 ? 13.890 -7.959 5.849 1.00 50.06 289 TYR A C 1
ATOM 2395 O O . TYR A 1 289 ? 13.758 -8.082 4.640 1.00 50.06 289 TYR A O 1
ATOM 2403 N N . TYR A 1 290 ? 14.662 -8.778 6.581 1.00 50.19 290 TYR A N 1
ATOM 2404 C CA . TYR A 1 290 ? 15.298 -10.069 6.230 1.00 50.19 290 TYR A CA 1
ATOM 2405 C C . TYR A 1 290 ? 16.380 -10.160 5.130 1.00 50.19 290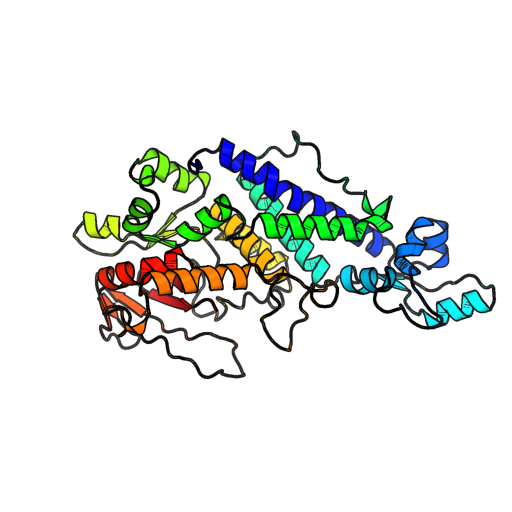 TYR A C 1
ATOM 2407 O O . TYR A 1 290 ? 16.264 -9.691 4.009 1.00 50.19 290 TYR A O 1
ATOM 2415 N N . TYR A 1 291 ? 17.429 -10.919 5.465 1.00 46.84 291 TYR A N 1
ATOM 2416 C CA . TYR A 1 291 ? 18.618 -11.246 4.661 1.00 46.84 291 TYR A CA 1
ATOM 2417 C C . TYR A 1 291 ? 18.361 -12.060 3.371 1.00 46.84 291 TYR A C 1
ATOM 2419 O O . TYR A 1 291 ? 19.319 -12.373 2.669 1.00 46.84 291 TYR A O 1
ATOM 2427 N N . TYR A 1 292 ? 17.111 -12.428 3.068 1.00 47.56 292 TYR A N 1
ATOM 2428 C CA . TYR A 1 292 ? 16.770 -13.369 1.988 1.00 47.56 292 TYR A CA 1
ATOM 2429 C C . TYR A 1 292 ? 15.917 -12.779 0.862 1.00 47.56 292 TYR A C 1
ATOM 2431 O O . TYR A 1 292 ? 15.769 -13.436 -0.166 1.00 47.56 292 TYR A O 1
ATOM 2439 N N . TYR A 1 293 ? 15.397 -11.561 1.019 1.00 53.28 293 TYR A N 1
ATOM 2440 C CA . TYR A 1 293 ? 14.557 -10.921 0.010 1.00 53.28 293 TYR A CA 1
ATOM 2441 C C . TYR A 1 293 ? 15.237 -9.651 -0.497 1.00 53.28 293 TYR A C 1
ATOM 2443 O O . TYR A 1 293 ? 15.671 -8.805 0.287 1.00 53.28 293 TYR A O 1
ATOM 2451 N N . SER A 1 294 ? 15.401 -9.550 -1.817 1.00 52.94 294 SER A N 1
ATOM 2452 C CA . SER A 1 294 ? 15.935 -8.354 -2.459 1.00 52.94 294 SER A CA 1
ATOM 2453 C C . SER A 1 294 ? 14.949 -7.204 -2.284 1.00 52.94 294 SER A C 1
ATOM 2455 O O . SER A 1 294 ? 13.789 -7.287 -2.677 1.00 52.94 294 SER A O 1
ATOM 2457 N N . TYR A 1 295 ? 15.419 -6.123 -1.672 1.00 70.50 295 TYR A N 1
ATOM 2458 C CA . TYR A 1 295 ? 14.670 -4.879 -1.550 1.00 70.50 295 TYR A CA 1
ATOM 2459 C C . TYR A 1 295 ? 14.548 -4.257 -2.941 1.00 70.50 295 TYR A C 1
ATOM 2461 O O . TYR A 1 295 ? 15.587 -3.897 -3.503 1.00 70.50 295 TYR A O 1
ATOM 2469 N N . PRO A 1 296 ? 13.335 -4.085 -3.497 1.00 70.88 296 PRO A N 1
ATOM 2470 C CA . PRO A 1 296 ? 13.184 -3.761 -4.911 1.00 70.88 296 PRO A CA 1
ATOM 2471 C C . PRO A 1 296 ? 13.974 -2.515 -5.312 1.00 70.88 296 PRO A C 1
ATOM 2473 O O . PRO A 1 296 ? 14.612 -2.503 -6.354 1.00 70.88 296 PRO A O 1
ATOM 2476 N N . LEU A 1 297 ? 13.977 -1.482 -4.466 1.00 82.69 297 LEU A N 1
ATOM 2477 C CA . LEU A 1 297 ? 14.603 -0.198 -4.779 1.00 82.69 297 LEU A CA 1
ATOM 2478 C C . LEU A 1 297 ? 16.002 0.000 -4.196 1.00 82.69 297 LEU A C 1
ATOM 2480 O O . LEU A 1 297 ? 16.688 0.920 -4.627 1.00 82.69 297 LEU A O 1
ATOM 2484 N N . LYS A 1 298 ? 16.449 -0.817 -3.237 1.00 75.88 298 LYS A N 1
ATOM 2485 C CA . LYS A 1 298 ? 17.710 -0.578 -2.510 1.00 75.88 298 LYS A CA 1
ATOM 2486 C C . LYS A 1 298 ? 18.923 -0.510 -3.427 1.00 75.88 298 LYS A C 1
ATOM 2488 O O . LYS A 1 298 ? 19.801 0.320 -3.219 1.00 75.88 298 LYS A O 1
ATOM 2493 N N . ASP A 1 299 ? 18.972 -1.413 -4.398 1.00 72.31 299 ASP A N 1
ATOM 2494 C CA . ASP A 1 299 ? 20.130 -1.564 -5.277 1.00 72.31 299 ASP A CA 1
ATOM 2495 C C . ASP A 1 299 ? 20.100 -0.557 -6.441 1.00 72.31 299 ASP A C 1
ATOM 2497 O O . ASP A 1 299 ? 21.011 -0.524 -7.262 1.00 72.31 299 ASP A O 1
ATOM 2501 N N . VAL A 1 300 ? 19.053 0.276 -6.508 1.00 77.31 300 VAL A N 1
ATOM 2502 C CA . VAL A 1 300 ? 18.785 1.208 -7.611 1.00 77.31 300 VAL A CA 1
ATOM 2503 C C . VAL A 1 300 ? 18.677 2.659 -7.130 1.00 77.31 300 VAL A C 1
ATOM 2505 O O . VAL A 1 300 ? 19.016 3.585 -7.865 1.00 77.31 300 VAL A O 1
ATOM 2508 N N . VAL A 1 301 ? 18.199 2.882 -5.904 1.00 81.62 301 VAL A N 1
ATOM 2509 C CA . VAL A 1 301 ? 17.925 4.206 -5.342 1.00 81.62 301 VAL A CA 1
ATOM 2510 C C . VAL A 1 301 ? 18.710 4.387 -4.048 1.00 81.62 301 VAL A C 1
ATOM 2512 O O . VAL A 1 301 ? 18.418 3.772 -3.023 1.00 81.62 301 VAL A O 1
ATOM 2515 N N . GLU A 1 302 ? 19.686 5.290 -4.083 1.00 81.25 302 GLU A N 1
ATOM 2516 C CA . GLU A 1 302 ? 20.393 5.731 -2.882 1.00 81.25 302 GLU A CA 1
ATOM 2517 C C . GLU A 1 302 ? 19.485 6.594 -1.991 1.00 81.25 302 GLU A C 1
ATOM 2519 O O . GLU A 1 302 ? 18.660 7.366 -2.481 1.00 81.25 302 GLU A O 1
ATOM 2524 N N . ASN A 1 303 ? 19.677 6.513 -0.669 1.00 82.94 303 ASN A N 1
ATOM 2525 C CA . ASN A 1 303 ? 18.965 7.331 0.327 1.00 82.94 303 ASN A CA 1
ATOM 2526 C C . ASN A 1 303 ? 17.430 7.222 0.258 1.00 82.94 303 ASN A C 1
ATOM 2528 O O . ASN A 1 303 ? 16.716 8.211 0.432 1.00 82.94 303 ASN A O 1
ATOM 2532 N N . LEU A 1 304 ? 16.919 6.016 0.009 1.00 85.31 304 LEU A N 1
ATOM 2533 C CA . LEU A 1 304 ? 15.485 5.746 -0.003 1.00 85.31 304 LEU A CA 1
ATOM 2534 C C . LEU A 1 304 ? 14.862 6.059 1.380 1.00 85.31 304 LEU A C 1
ATOM 2536 O O . LEU A 1 304 ? 15.335 5.514 2.383 1.00 85.31 304 LEU A O 1
ATOM 2540 N N . PRO A 1 305 ? 13.830 6.924 1.469 1.00 90.25 305 PRO A N 1
ATOM 2541 C CA . PRO A 1 305 ? 13.150 7.195 2.734 1.00 90.25 305 PRO A CA 1
ATOM 2542 C C . PRO A 1 305 ? 12.396 5.954 3.221 1.00 90.25 305 PRO A C 1
ATOM 2544 O O . PRO A 1 305 ? 12.030 5.092 2.423 1.00 90.25 305 PRO A O 1
ATOM 2547 N N . ASN A 1 306 ? 12.111 5.882 4.523 1.00 89.69 306 ASN A N 1
ATOM 2548 C CA . ASN A 1 306 ? 11.290 4.812 5.092 1.00 89.69 306 ASN A CA 1
ATOM 2549 C C . ASN A 1 306 ? 10.025 5.432 5.711 1.00 89.69 306 ASN A C 1
ATOM 2551 O O . ASN A 1 306 ? 9.983 5.657 6.926 1.00 89.69 306 ASN A O 1
ATOM 2555 N N . PRO A 1 307 ? 8.986 5.713 4.897 1.00 91.56 307 PRO A N 1
ATOM 2556 C CA . PRO A 1 307 ? 7.792 6.427 5.350 1.00 91.56 307 PRO A CA 1
ATOM 2557 C C . PRO A 1 307 ? 7.051 5.677 6.465 1.00 91.56 307 PRO A C 1
ATOM 2559 O O . PRO A 1 307 ? 6.455 6.303 7.339 1.00 91.56 307 PRO A O 1
ATOM 2562 N N . ARG A 1 308 ? 7.120 4.337 6.476 1.00 89.75 308 ARG A N 1
ATOM 2563 C CA . ARG A 1 308 ? 6.570 3.506 7.552 1.00 89.75 308 ARG A CA 1
ATOM 2564 C C . ARG A 1 308 ? 7.275 3.792 8.871 1.00 89.75 308 ARG A C 1
ATOM 2566 O O . ARG A 1 308 ? 6.620 4.113 9.860 1.00 89.75 308 ARG A O 1
ATOM 2573 N N . ARG A 1 309 ? 8.604 3.663 8.894 1.00 88.75 309 ARG A N 1
ATOM 2574 C CA . ARG A 1 309 ? 9.404 3.863 10.105 1.00 88.75 309 ARG A CA 1
ATOM 2575 C C . ARG A 1 309 ? 9.282 5.292 10.618 1.00 88.75 309 ARG A C 1
ATOM 2577 O O . ARG A 1 309 ? 9.085 5.478 11.811 1.00 88.75 309 ARG A O 1
ATOM 2584 N N . GLU A 1 310 ? 9.344 6.275 9.725 1.00 92.81 310 GLU A N 1
ATOM 2585 C CA . GLU A 1 310 ? 9.167 7.689 10.065 1.00 92.81 310 GLU A CA 1
ATOM 2586 C C . GLU A 1 310 ? 7.815 7.938 10.745 1.00 92.81 310 GLU A C 1
ATOM 2588 O O . GLU A 1 310 ? 7.764 8.553 11.812 1.00 92.81 310 GLU A O 1
ATOM 2593 N N . TYR A 1 311 ? 6.725 7.404 10.183 1.00 93.81 311 TYR A N 1
ATOM 2594 C CA . TYR A 1 311 ? 5.397 7.510 10.784 1.00 93.81 311 TYR A CA 1
ATOM 2595 C C . TYR A 1 311 ? 5.313 6.811 12.149 1.00 93.81 311 TYR A C 1
ATOM 2597 O O . TYR A 1 311 ? 4.823 7.400 13.116 1.00 93.81 311 TYR A O 1
ATOM 2605 N N . LEU A 1 312 ? 5.821 5.579 12.262 1.00 89.62 312 LEU A N 1
ATOM 2606 C CA . LEU A 1 312 ? 5.804 4.827 13.521 1.00 89.62 312 LEU A CA 1
ATOM 2607 C C . LEU A 1 312 ? 6.673 5.487 14.600 1.00 89.62 312 LEU A C 1
ATOM 2609 O O . LEU A 1 312 ? 6.282 5.494 15.764 1.00 89.62 312 LEU A O 1
ATOM 2613 N N . ASP A 1 313 ? 7.806 6.092 14.238 1.00 92.25 313 ASP A N 1
ATOM 2614 C CA . ASP A 1 313 ? 8.648 6.862 15.160 1.00 92.25 313 ASP A CA 1
ATOM 2615 C C . ASP A 1 313 ? 7.914 8.093 15.703 1.00 92.25 313 ASP A C 1
ATOM 2617 O O . ASP A 1 313 ? 7.996 8.384 16.898 1.00 92.25 313 ASP A O 1
ATOM 2621 N N . VAL A 1 314 ? 7.157 8.798 14.856 1.00 95.50 314 VAL A N 1
ATOM 2622 C CA . VAL A 1 314 ? 6.296 9.907 15.297 1.00 95.50 314 VAL A CA 1
ATOM 2623 C C . VAL A 1 314 ? 5.204 9.402 16.241 1.00 95.50 314 VAL A C 1
ATOM 2625 O O . VAL A 1 314 ? 5.003 9.982 17.306 1.00 95.50 314 VAL A O 1
ATOM 2628 N N . CYS A 1 315 ? 4.543 8.292 15.906 1.00 94.56 315 CYS A N 1
ATOM 2629 C CA . CYS A 1 315 ? 3.503 7.707 16.751 1.00 94.56 315 CYS A CA 1
ATOM 2630 C C . CYS A 1 315 ? 4.036 7.244 18.111 1.00 94.56 315 CYS A C 1
ATOM 2632 O O . CYS A 1 315 ? 3.381 7.456 19.129 1.00 94.56 315 CYS A O 1
ATOM 2634 N N . ARG A 1 316 ? 5.231 6.640 18.153 1.00 92.19 316 ARG A N 1
ATOM 2635 C CA . ARG A 1 316 ? 5.889 6.226 19.402 1.00 92.19 316 ARG A CA 1
ATOM 2636 C C . ARG A 1 316 ? 6.153 7.423 20.313 1.00 92.19 316 ARG A C 1
ATOM 2638 O O . ARG A 1 316 ? 5.756 7.387 21.472 1.00 92.19 316 ARG A O 1
ATOM 2645 N N . LYS A 1 317 ? 6.716 8.505 19.768 1.00 95.62 317 LYS A N 1
ATOM 2646 C CA . LYS A 1 317 ? 6.933 9.758 20.513 1.00 95.62 317 LYS A CA 1
ATOM 2647 C C . LYS A 1 317 ? 5.629 10.355 21.036 1.00 95.62 317 LYS A C 1
ATOM 2649 O O . LYS A 1 317 ? 5.597 10.897 22.135 1.00 95.62 317 LYS A O 1
ATOM 2654 N N . GLU A 1 318 ? 4.551 10.257 20.263 1.00 95.44 318 GLU A N 1
ATOM 2655 C CA . GLU A 1 318 ? 3.244 10.758 20.686 1.00 95.44 318 GLU A CA 1
ATOM 2656 C C . GLU A 1 318 ? 2.641 9.912 21.817 1.00 95.44 318 GLU A C 1
ATOM 2658 O O . GLU A 1 318 ? 2.112 10.465 22.779 1.00 95.44 318 GLU A O 1
ATOM 2663 N N . LEU A 1 319 ? 2.779 8.584 21.766 1.00 94.00 319 LEU A N 1
ATOM 2664 C CA . LEU A 1 319 ? 2.383 7.705 22.872 1.00 94.00 319 LEU A CA 1
ATOM 2665 C C . LEU A 1 319 ? 3.198 7.984 24.139 1.00 94.00 319 LEU A C 1
ATOM 2667 O O . LEU A 1 319 ? 2.621 8.101 25.218 1.00 94.00 319 LEU A O 1
ATOM 2671 N N . GLU A 1 320 ? 4.513 8.173 24.008 1.00 93.81 320 GLU A N 1
ATOM 2672 C CA . GLU A 1 320 ? 5.386 8.578 25.116 1.00 93.81 320 GLU A CA 1
ATOM 2673 C C . GLU A 1 320 ? 4.937 9.914 25.726 1.00 93.81 320 GLU A C 1
ATOM 2675 O O . GLU A 1 320 ? 4.813 10.028 26.944 1.00 93.81 320 GLU A O 1
ATOM 2680 N N . ARG A 1 321 ? 4.606 10.911 24.892 1.00 95.56 321 ARG A N 1
ATOM 2681 C CA . ARG A 1 321 ? 4.089 12.219 25.332 1.00 95.56 321 ARG A CA 1
ATOM 2682 C C . ARG A 1 321 ? 2.783 12.099 26.124 1.00 95.56 321 ARG A C 1
ATOM 2684 O O . ARG A 1 321 ? 2.527 12.910 27.013 1.00 95.56 321 ARG A O 1
ATOM 2691 N N . LEU A 1 322 ? 1.953 11.111 25.796 1.00 92.31 322 LEU A N 1
ATOM 2692 C CA . LEU A 1 322 ? 0.705 10.809 26.497 1.00 92.31 322 LEU A CA 1
ATOM 2693 C C . LEU A 1 322 ? 0.913 9.962 27.766 1.00 92.31 322 LEU A C 1
ATOM 2695 O O . LEU A 1 322 ? -0.074 9.585 28.395 1.00 92.31 322 LEU A O 1
ATOM 2699 N N . ASN A 1 323 ? 2.163 9.666 28.147 1.00 92.44 323 ASN A N 1
ATOM 2700 C CA . ASN A 1 323 ? 2.516 8.689 29.183 1.00 92.44 323 ASN A CA 1
ATOM 2701 C C . ASN A 1 323 ? 1.845 7.326 28.948 1.00 92.44 323 ASN A C 1
ATOM 2703 O O . ASN A 1 323 ? 1.484 6.620 29.889 1.00 92.44 323 ASN A O 1
ATOM 2707 N N . TRP A 1 324 ? 1.635 6.967 27.681 1.00 93.06 324 TRP A N 1
ATOM 2708 C CA . TRP A 1 324 ? 1.061 5.687 27.320 1.00 93.06 324 TRP A CA 1
ATOM 2709 C C . TRP A 1 324 ? 2.175 4.653 27.199 1.00 93.06 324 TRP A C 1
ATOM 2711 O O . TRP A 1 324 ? 3.085 4.785 26.380 1.00 93.06 324 TRP A O 1
ATOM 2721 N N . SER A 1 325 ? 2.082 3.582 27.982 1.00 87.38 325 SER A N 1
ATOM 2722 C CA . SER A 1 325 ? 2.937 2.410 27.828 1.00 87.38 325 SER A CA 1
ATOM 2723 C C . SER A 1 325 ? 2.132 1.138 28.062 1.00 87.38 325 SER A C 1
ATOM 2725 O O . SER A 1 325 ? 1.166 1.128 28.821 1.00 87.38 325 SER A O 1
ATOM 2727 N N . TRP A 1 326 ? 2.539 0.029 27.445 1.00 84.44 326 TRP A N 1
ATOM 2728 C CA . TRP A 1 326 ? 1.867 -1.255 27.666 1.00 84.44 326 TRP A CA 1
ATOM 2729 C C . TRP A 1 326 ? 1.854 -1.665 29.146 1.00 84.44 326 TRP A C 1
ATOM 2731 O O . TRP A 1 326 ? 0.880 -2.228 29.636 1.00 84.44 326 TRP A O 1
ATOM 2741 N N . LYS A 1 327 ? 2.953 -1.390 29.859 1.00 83.00 327 LYS A N 1
ATOM 2742 C CA . LYS A 1 327 ? 3.183 -1.868 31.228 1.00 83.00 327 LYS A CA 1
ATOM 2743 C C . LYS A 1 327 ? 2.447 -1.041 32.279 1.00 83.00 327 LYS A C 1
ATOM 2745 O O . LYS A 1 327 ? 2.125 -1.586 33.328 1.00 83.00 327 LYS A O 1
ATOM 2750 N N . ASP A 1 328 ? 2.150 0.220 31.978 1.00 82.25 328 ASP A N 1
ATOM 2751 C CA . ASP A 1 328 ? 1.500 1.143 32.918 1.00 82.25 328 ASP A CA 1
ATOM 2752 C C . ASP A 1 328 ? -0.037 1.087 32.841 1.00 82.25 328 ASP A C 1
ATOM 2754 O O . ASP A 1 328 ? -0.735 1.790 33.569 1.00 82.25 328 ASP A O 1
ATOM 2758 N N . ASN A 1 329 ? -0.582 0.236 31.968 1.00 84.75 329 ASN A N 1
ATOM 2759 C CA . ASN A 1 329 ? -2.012 0.092 31.727 1.00 84.75 329 ASN A CA 1
ATOM 2760 C C . ASN A 1 329 ? -2.572 -1.170 32.412 1.00 84.75 329 ASN A C 1
ATOM 2762 O O . ASN A 1 329 ? -2.268 -2.294 32.010 1.00 84.75 329 ASN A O 1
ATOM 2766 N N . GLU A 1 330 ? -3.427 -0.983 33.424 1.00 85.25 330 GLU A N 1
ATOM 2767 C CA . GLU A 1 330 ? -4.033 -2.047 34.253 1.00 85.25 330 GLU A CA 1
ATOM 2768 C C . GLU A 1 330 ? -4.665 -3.194 33.440 1.00 85.25 330 GLU A C 1
ATOM 2770 O O . GLU A 1 330 ? -4.444 -4.369 33.734 1.00 85.25 330 GLU A O 1
ATOM 2775 N N . TYR A 1 331 ? -5.421 -2.863 32.390 1.00 82.88 331 TYR A N 1
ATOM 2776 C CA . TYR A 1 331 ? -6.141 -3.825 31.553 1.00 82.88 331 TYR A CA 1
ATOM 2777 C C . TYR A 1 331 ?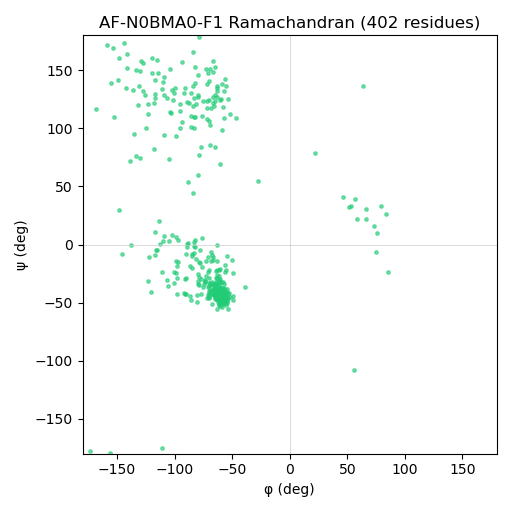 -5.271 -4.425 30.439 1.00 82.88 331 TYR A C 1
ATOM 2779 O O . TYR A 1 331 ? -5.699 -5.383 29.790 1.00 82.88 331 TYR A O 1
ATOM 2787 N N . LEU A 1 332 ? -4.062 -3.895 30.216 1.00 82.06 332 LEU A N 1
ATOM 2788 C CA . LEU A 1 332 ? -3.101 -4.405 29.230 1.00 82.06 332 LEU A CA 1
ATOM 2789 C C . LEU A 1 332 ? -2.005 -5.261 29.872 1.00 82.06 332 LEU A C 1
ATOM 2791 O O . LEU A 1 332 ? -1.556 -6.228 29.263 1.00 82.06 332 LEU A O 1
ATOM 2795 N N . TYR A 1 333 ? -1.591 -4.952 31.102 1.00 78.06 333 TYR A N 1
ATOM 2796 C CA . TYR A 1 333 ? -0.458 -5.609 31.763 1.00 78.06 333 TYR A CA 1
ATOM 2797 C C . TYR A 1 333 ? -0.620 -7.135 31.879 1.00 78.06 333 TYR A C 1
ATOM 2799 O O . TYR A 1 333 ? 0.335 -7.891 31.695 1.00 78.06 333 TYR A O 1
ATOM 2807 N N . ASN A 1 334 ? -1.846 -7.598 32.134 1.00 78.38 334 ASN A N 1
ATOM 2808 C CA . ASN A 1 334 ? -2.171 -9.023 32.250 1.00 78.38 334 ASN A CA 1
ATOM 2809 C C . ASN A 1 334 ? -2.286 -9.735 30.890 1.00 78.38 334 ASN A C 1
ATOM 2811 O O . ASN A 1 334 ? -2.227 -10.966 30.819 1.00 78.38 334 ASN A O 1
ATOM 2815 N N . ILE A 1 335 ? -2.415 -8.971 29.804 1.00 78.19 335 ILE A N 1
ATOM 2816 C CA . ILE A 1 335 ? -2.378 -9.471 28.433 1.00 78.19 335 ILE A CA 1
ATOM 2817 C C . ILE A 1 335 ? -0.909 -9.596 28.053 1.00 78.19 335 ILE A C 1
ATOM 2819 O O . ILE A 1 335 ? -0.216 -8.626 27.737 1.00 78.19 335 ILE A O 1
ATOM 2823 N N . LYS A 1 336 ? -0.411 -10.829 28.122 1.00 69.62 336 LYS A N 1
ATOM 2824 C CA . LYS A 1 336 ? 0.983 -11.125 27.808 1.00 69.62 336 LYS A CA 1
ATOM 2825 C C . LYS A 1 336 ? 1.227 -10.955 26.314 1.00 69.62 336 LYS A C 1
ATOM 2827 O O . LYS A 1 336 ? 0.934 -11.849 25.522 1.00 69.62 336 LYS A O 1
ATOM 2832 N N . ILE A 1 337 ? 1.855 -9.844 25.956 1.00 64.00 337 ILE A N 1
ATOM 2833 C CA . ILE A 1 337 ? 2.705 -9.779 24.773 1.00 64.00 337 ILE A CA 1
ATOM 2834 C C . ILE A 1 337 ? 4.073 -10.254 25.245 1.00 64.00 337 ILE A C 1
ATOM 2836 O O . ILE A 1 337 ? 4.775 -9.536 25.950 1.00 64.00 337 ILE A O 1
ATOM 2840 N N . TYR A 1 338 ? 4.424 -11.507 24.964 1.00 54.75 338 TYR A N 1
ATOM 2841 C CA . TYR A 1 338 ? 5.784 -11.958 25.246 1.00 54.75 338 TYR A CA 1
ATOM 2842 C C . TYR A 1 338 ? 6.754 -11.141 24.386 1.00 54.75 338 TYR A C 1
ATOM 2844 O O . TYR A 1 338 ? 6.503 -10.978 23.199 1.00 54.75 338 TYR A O 1
ATOM 2852 N N . ASP A 1 339 ? 7.860 -10.652 24.955 1.00 44.09 339 ASP A N 1
ATOM 2853 C CA . ASP A 1 339 ? 9.018 -10.213 24.169 1.00 44.09 339 ASP A CA 1
ATOM 2854 C C . ASP A 1 339 ? 9.647 -11.479 23.566 1.00 44.09 339 ASP A C 1
ATOM 2856 O O . ASP A 1 339 ? 10.483 -12.148 24.174 1.00 44.09 339 ASP A O 1
ATOM 2860 N N . GLY A 1 340 ? 9.129 -11.905 22.417 1.00 43.25 340 GLY A N 1
ATOM 2861 C CA . GLY A 1 340 ? 9.582 -13.108 21.732 1.00 43.25 340 GLY A CA 1
ATOM 2862 C C . GLY A 1 340 ? 11.067 -13.044 21.402 1.00 43.25 340 GLY A C 1
ATOM 2863 O O . GLY A 1 340 ? 11.510 -12.218 20.607 1.00 43.25 340 GLY A O 1
ATOM 2864 N N . SER A 1 341 ? 11.834 -13.975 21.964 1.00 36.88 341 SER A N 1
ATOM 2865 C CA . SER A 1 341 ? 13.126 -14.339 21.398 1.00 36.88 341 SER A CA 1
ATOM 2866 C C . SER A 1 341 ? 12.898 -14.927 20.002 1.00 36.88 341 SER A C 1
ATOM 2868 O O . SER A 1 341 ? 12.084 -15.826 19.794 1.00 36.88 341 SER A O 1
ATOM 2870 N N . TYR A 1 342 ? 13.609 -14.362 19.035 1.00 41.81 342 TYR A N 1
ATOM 2871 C CA . TYR A 1 342 ? 13.587 -14.704 17.620 1.00 41.81 342 TYR A CA 1
ATOM 2872 C C . TYR A 1 34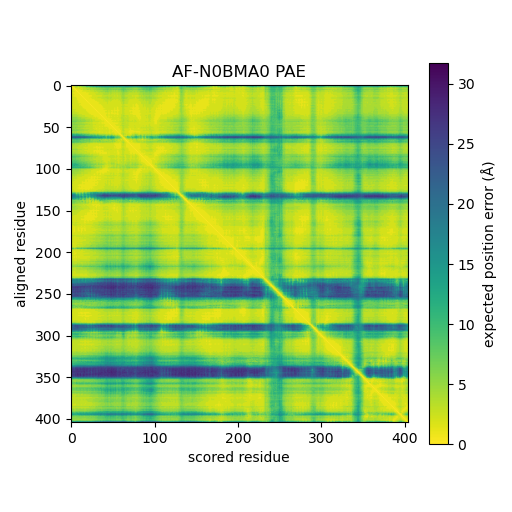2 ? 13.673 -16.224 17.374 1.00 41.81 342 TYR A C 1
ATOM 2874 O O . TYR A 1 342 ? 14.733 -16.835 17.526 1.00 41.81 342 TYR A O 1
ATOM 2882 N N . SER A 1 343 ? 12.577 -16.852 16.939 1.00 38.03 343 SER A N 1
ATOM 2883 C CA . SER A 1 343 ? 12.622 -18.209 16.387 1.00 38.03 343 SER A CA 1
ATOM 2884 C C . SER A 1 343 ? 13.021 -18.133 14.910 1.00 38.03 343 SER A C 1
ATOM 2886 O O . SER A 1 343 ? 12.226 -17.725 14.062 1.00 38.03 343 SER A O 1
ATOM 2888 N N . ARG A 1 344 ? 14.244 -18.594 14.599 1.00 40.16 344 ARG A N 1
ATOM 2889 C CA . ARG A 1 344 ? 14.857 -18.669 13.251 1.00 40.16 344 ARG A CA 1
ATOM 2890 C C . ARG A 1 344 ? 14.000 -19.331 12.160 1.00 40.16 344 ARG A C 1
ATOM 2892 O O . ARG A 1 344 ? 14.376 -19.251 10.997 1.00 40.16 344 ARG A O 1
ATOM 2899 N N . LYS A 1 345 ? 12.912 -20.025 12.507 1.00 38.44 345 LYS A N 1
ATOM 2900 C CA . LYS A 1 345 ? 12.095 -20.784 11.550 1.00 38.44 345 LYS A CA 1
ATOM 2901 C C . LYS A 1 345 ? 10.839 -20.077 11.043 1.00 38.44 345 LYS A C 1
ATOM 2903 O O . LYS A 1 345 ? 10.331 -20.523 10.026 1.00 38.44 345 LYS A O 1
ATOM 2908 N N . HIS A 1 346 ? 10.330 -19.040 11.715 1.00 36.84 346 HIS A N 1
ATOM 2909 C CA . HIS A 1 346 ? 8.945 -18.616 11.453 1.00 36.84 346 HIS A CA 1
ATOM 2910 C C . HIS A 1 346 ? 8.688 -17.107 11.372 1.00 36.84 346 HIS A C 1
ATOM 2912 O O . HIS A 1 346 ? 7.570 -16.744 11.097 1.00 36.84 346 HIS A O 1
ATOM 2918 N N . ALA A 1 347 ? 9.658 -16.207 11.545 1.00 38.94 347 ALA A N 1
ATOM 2919 C CA . ALA A 1 347 ? 9.450 -14.772 11.263 1.00 38.94 347 ALA A CA 1
ATOM 2920 C C . ALA A 1 347 ? 8.139 -14.139 11.818 1.00 38.94 347 ALA A C 1
ATOM 2922 O O . ALA A 1 347 ? 7.522 -13.324 11.138 1.00 38.94 347 ALA A O 1
ATOM 2923 N N . TYR A 1 348 ? 7.718 -14.477 13.048 1.00 45.38 348 TYR A N 1
ATOM 2924 C CA . TYR A 1 348 ? 6.521 -13.882 13.665 1.00 45.38 348 TYR A CA 1
ATOM 2925 C C . TYR A 1 348 ? 6.793 -13.137 14.960 1.00 45.38 348 TYR A C 1
ATOM 2927 O O . TYR A 1 348 ? 7.612 -13.540 15.789 1.00 45.38 348 TYR A O 1
ATOM 2935 N N . TYR A 1 349 ? 5.975 -12.102 15.138 1.00 45.62 349 TYR A N 1
ATOM 2936 C CA . TYR A 1 349 ? 5.682 -11.423 16.387 1.00 45.62 349 TYR A CA 1
ATOM 2937 C C . TYR A 1 349 ? 4.550 -12.157 17.121 1.00 45.62 349 TYR A C 1
ATOM 2939 O O . TYR A 1 349 ? 3.412 -12.167 16.672 1.00 45.62 349 TYR A O 1
ATOM 2947 N N . ASN A 1 350 ? 4.891 -12.797 18.238 1.00 57.19 350 ASN A N 1
ATOM 2948 C CA . ASN A 1 350 ? 4.066 -13.061 19.430 1.00 57.19 350 ASN A CA 1
ATOM 2949 C C . ASN A 1 350 ? 2.532 -13.038 19.258 1.00 57.19 350 ASN A C 1
ATOM 2951 O O . ASN A 1 350 ? 1.873 -12.091 19.680 1.00 57.19 350 ASN A O 1
ATOM 2955 N N . LEU A 1 351 ? 1.953 -14.116 18.727 1.00 56.94 351 LEU A N 1
ATOM 2956 C CA . LEU A 1 351 ? 0.501 -14.283 18.642 1.00 56.94 351 LEU A CA 1
ATOM 2957 C C . LEU A 1 351 ? 0.004 -15.058 19.871 1.00 56.94 351 LEU A C 1
ATOM 2959 O O . LEU A 1 351 ? 0.204 -16.267 19.974 1.00 56.94 351 LEU A O 1
ATOM 2963 N N . ARG A 1 352 ? -0.632 -14.367 20.824 1.00 66.38 352 ARG A N 1
ATOM 2964 C CA . ARG A 1 352 ? -1.556 -15.014 21.765 1.00 66.38 352 ARG A CA 1
ATOM 2965 C C . ARG A 1 352 ? -2.975 -14.746 21.306 1.00 66.38 352 ARG A C 1
ATOM 2967 O O . ARG A 1 352 ? -3.331 -13.604 21.025 1.00 66.38 352 ARG A O 1
ATOM 2974 N N . ILE A 1 353 ? -3.744 -15.822 21.244 1.00 76.06 353 ILE A N 1
ATOM 2975 C CA . ILE A 1 353 ? -5.165 -15.788 20.948 1.00 76.06 353 ILE A CA 1
ATOM 2976 C C . ILE A 1 353 ? -5.903 -15.544 22.265 1.00 76.06 353 ILE A C 1
ATOM 2978 O O . ILE A 1 353 ? -5.634 -16.214 23.266 1.00 76.06 353 ILE A O 1
ATOM 2982 N N . TYR A 1 354 ? -6.807 -14.572 22.255 1.00 85.75 354 TYR A N 1
ATOM 2983 C CA . TYR A 1 354 ? -7.660 -14.231 23.384 1.00 85.75 354 TYR A CA 1
ATOM 2984 C C . TYR A 1 354 ? -9.120 -14.453 23.013 1.00 85.75 354 TYR A C 1
ATOM 2986 O O . TYR A 1 354 ? -9.523 -14.155 21.890 1.00 85.75 354 TYR A O 1
ATOM 2994 N N . LEU A 1 355 ? -9.891 -14.960 23.972 1.00 88.19 355 LEU A N 1
ATOM 2995 C CA . LEU A 1 355 ? -11.328 -15.171 23.855 1.00 88.19 355 LEU A CA 1
ATOM 2996 C C . LEU A 1 355 ? -12.074 -14.021 24.544 1.00 88.19 355 LEU A C 1
ATOM 2998 O O . LEU A 1 355 ? -11.745 -13.651 25.670 1.00 88.19 355 LEU A O 1
ATOM 3002 N N . ILE A 1 356 ? -13.093 -13.485 23.891 1.00 89.25 356 ILE A N 1
ATOM 3003 C CA . ILE A 1 356 ? -14.069 -12.549 24.429 1.00 89.25 356 ILE A CA 1
ATOM 3004 C C . ILE A 1 356 ? -15.273 -13.370 24.886 1.00 89.25 356 ILE A C 1
ATOM 3006 O O . ILE A 1 356 ? -15.884 -14.090 24.104 1.00 89.25 356 ILE A O 1
ATOM 3010 N N . ASP A 1 357 ? -15.603 -13.267 26.169 1.00 89.44 357 ASP A N 1
ATOM 3011 C CA . ASP A 1 357 ? -16.818 -13.832 26.751 1.00 89.44 357 ASP A CA 1
ATOM 3012 C C . ASP A 1 357 ? -17.566 -12.695 27.442 1.00 89.44 357 ASP A C 1
ATOM 3014 O O . ASP A 1 357 ? -17.182 -12.262 28.534 1.00 89.44 357 ASP A O 1
ATOM 3018 N N . LYS A 1 358 ? -18.591 -12.172 26.758 1.00 87.44 358 LYS A N 1
ATOM 3019 C CA . LYS A 1 358 ? -19.337 -10.968 27.148 1.00 87.44 358 LYS A CA 1
ATOM 3020 C C . LYS A 1 358 ? -18.412 -9.758 27.325 1.00 87.44 358 LYS A C 1
ATOM 3022 O O . LYS A 1 358 ? -17.901 -9.215 26.350 1.00 87.44 358 LYS A O 1
ATOM 3027 N N . ASP A 1 359 ? -18.186 -9.329 28.564 1.00 90.25 359 ASP A N 1
ATOM 3028 C CA . ASP A 1 359 ? -17.335 -8.202 28.943 1.00 90.25 359 ASP A CA 1
ATOM 3029 C C . ASP A 1 359 ? -15.957 -8.634 29.479 1.00 90.25 359 ASP A C 1
ATOM 3031 O O . ASP A 1 359 ? -15.180 -7.799 29.954 1.00 90.25 359 ASP A O 1
ATOM 3035 N N . LEU A 1 360 ? -15.620 -9.924 29.387 1.00 92.94 360 LEU A N 1
ATOM 3036 C CA . LEU A 1 360 ? -14.364 -10.496 29.865 1.00 92.94 360 LEU A CA 1
ATOM 3037 C C . LEU A 1 360 ? -13.460 -10.913 28.707 1.00 92.94 360 LEU A C 1
ATOM 3039 O O . LEU A 1 360 ? -13.913 -11.443 27.697 1.00 92.94 360 LEU A O 1
ATOM 3043 N N . ILE A 1 361 ? -12.155 -10.735 28.902 1.00 92.25 361 ILE A N 1
ATOM 3044 C CA . ILE A 1 361 ? -11.116 -11.279 28.029 1.00 92.25 361 ILE A CA 1
ATOM 3045 C C . ILE A 1 361 ? -10.456 -12.444 28.757 1.00 92.25 361 ILE A C 1
ATOM 3047 O O . ILE A 1 361 ? -9.963 -12.288 29.881 1.00 92.25 361 ILE A O 1
ATOM 3051 N N . LYS A 1 362 ? -10.424 -13.601 28.104 1.00 92.19 362 LYS A N 1
ATOM 3052 C CA . LYS A 1 362 ? -9.830 -14.844 28.589 1.00 92.19 362 LYS A CA 1
ATOM 3053 C C . LYS A 1 362 ? -8.636 -15.243 27.727 1.00 92.19 362 LYS A C 1
ATOM 3055 O O . LYS A 1 362 ? -8.608 -14.971 26.529 1.00 92.19 362 LYS A O 1
ATOM 3060 N N . ASP A 1 363 ? -7.637 -15.874 28.332 1.00 89.06 363 ASP A N 1
ATOM 3061 C CA . ASP A 1 363 ? -6.547 -16.501 27.582 1.00 89.06 363 ASP A CA 1
ATOM 3062 C C . ASP A 1 363 ? -6.958 -17.867 26.998 1.00 89.06 363 ASP A C 1
ATOM 3064 O O . ASP A 1 363 ? -8.065 -18.357 27.220 1.00 89.06 363 ASP A O 1
ATOM 3068 N N . GLU A 1 364 ? -6.041 -18.513 26.273 1.00 84.25 364 GLU A N 1
ATOM 3069 C CA . GLU A 1 364 ? -6.218 -19.854 25.687 1.00 84.25 364 GLU A CA 1
ATOM 3070 C C . GLU A 1 364 ? -6.587 -20.955 26.704 1.00 84.25 364 GLU A C 1
ATOM 3072 O O . GLU A 1 364 ? -7.059 -22.023 26.320 1.00 84.25 364 GLU A O 1
ATOM 3077 N N . LYS A 1 365 ? -6.374 -20.715 28.006 1.00 87.50 365 LYS A N 1
ATOM 3078 C CA . LYS A 1 365 ? -6.718 -21.638 29.097 1.00 87.50 365 LYS A CA 1
ATOM 3079 C C . LYS A 1 365 ? -8.065 -21.300 29.741 1.00 87.50 365 LYS A C 1
ATOM 3081 O O . LYS A 1 365 ? -8.437 -21.930 30.729 1.00 87.50 365 LYS A O 1
ATOM 3086 N N . GLY A 1 366 ? -8.779 -20.303 29.218 1.00 89.88 366 GLY A N 1
ATOM 3087 C CA . GLY A 1 366 ? -10.040 -19.811 29.763 1.00 89.88 366 GLY A CA 1
ATOM 3088 C C . GLY A 1 366 ? -9.882 -18.941 31.014 1.00 89.88 366 GLY A C 1
ATOM 3089 O O . GLY A 1 366 ? -10.885 -18.628 31.659 1.00 89.88 366 GLY A O 1
ATOM 3090 N N . VAL A 1 367 ? -8.657 -18.544 31.378 1.00 90.62 367 VAL A N 1
ATOM 3091 C CA . VAL A 1 367 ? -8.404 -17.697 32.550 1.00 90.62 367 VAL A CA 1
ATOM 3092 C C . VAL A 1 367 ? -8.708 -16.252 32.187 1.00 90.62 367 VAL A C 1
ATOM 3094 O O . VAL A 1 367 ? -8.196 -15.743 31.194 1.00 90.62 367 VAL A O 1
ATOM 3097 N N . VAL A 1 368 ? -9.519 -15.575 33.003 1.00 92.69 368 VAL A N 1
ATOM 3098 C CA . VAL A 1 368 ? -9.815 -14.148 32.825 1.00 92.69 368 VAL A CA 1
ATOM 3099 C C . VAL A 1 368 ? -8.538 -13.339 33.042 1.00 92.69 368 VAL A C 1
ATOM 3101 O O . VAL A 1 368 ? -7.958 -13.364 34.126 1.00 92.69 368 VAL A O 1
ATOM 3104 N N . VAL A 1 369 ? -8.116 -12.614 32.008 1.00 90.88 369 VAL A N 1
ATOM 3105 C CA . VAL A 1 369 ? -6.909 -11.775 32.021 1.00 90.88 369 VAL A CA 1
ATOM 3106 C C . VAL A 1 369 ? -7.231 -10.288 31.982 1.00 90.88 369 VAL A C 1
ATOM 3108 O O . VAL A 1 369 ? -6.419 -9.484 32.426 1.00 90.88 369 VAL A O 1
ATOM 3111 N N . SER A 1 370 ? -8.398 -9.891 31.474 1.00 92.31 370 SER A N 1
ATOM 3112 C CA . SER A 1 370 ? -8.781 -8.480 31.403 1.00 92.31 370 SER A CA 1
ATOM 3113 C C . SER A 1 370 ? -10.296 -8.300 31.281 1.00 92.31 370 SER A C 1
ATOM 3115 O O . SER A 1 370 ? -11.038 -9.267 31.102 1.00 92.31 370 SER A O 1
ATOM 3117 N N . ARG A 1 371 ? -10.755 -7.049 31.377 1.00 94.19 371 ARG A N 1
ATOM 3118 C CA . ARG A 1 371 ? -12.127 -6.640 31.049 1.00 94.19 371 ARG A CA 1
ATOM 3119 C C . ARG A 1 371 ? -12.127 -5.965 29.689 1.00 94.19 371 ARG A C 1
ATOM 3121 O O . ARG A 1 371 ? -11.311 -5.076 29.456 1.00 94.19 371 ARG A O 1
ATOM 3128 N N . LEU A 1 372 ? -13.066 -6.341 28.827 1.00 93.56 372 LEU A N 1
ATOM 3129 C CA . LEU A 1 372 ? -13.125 -5.909 27.433 1.00 93.56 372 LEU A CA 1
ATOM 3130 C C . LEU A 1 372 ? -13.117 -4.385 27.293 1.00 93.56 372 LEU A C 1
ATOM 3132 O O . LEU A 1 372 ? -12.309 -3.834 26.556 1.00 93.56 372 LEU A O 1
ATOM 3136 N N . PHE A 1 373 ? -13.980 -3.690 28.029 1.00 95.06 373 PHE A N 1
ATOM 3137 C CA . PHE A 1 373 ? -14.133 -2.241 27.877 1.00 95.06 373 PHE A CA 1
ATOM 3138 C C . PHE A 1 373 ? -12.926 -1.460 28.395 1.00 95.06 373 PHE A C 1
ATOM 3140 O O . PHE A 1 373 ? -12.456 -0.547 27.724 1.00 95.06 373 PHE A O 1
ATOM 3147 N N . GLY A 1 374 ? -12.376 -1.862 29.545 1.00 94.00 374 GLY A N 1
ATOM 3148 C CA . GLY A 1 374 ? -11.147 -1.269 30.078 1.00 94.00 374 GLY A CA 1
ATOM 3149 C C . GLY A 1 374 ? -9.947 -1.512 29.160 1.00 94.00 374 GLY A C 1
ATOM 3150 O O . GLY A 1 374 ? -9.149 -0.606 28.925 1.00 94.00 374 GLY A O 1
ATOM 3151 N N . PHE A 1 375 ? -9.865 -2.711 28.578 1.00 94.38 375 PHE A N 1
ATOM 3152 C CA . PHE A 1 375 ? -8.877 -3.058 27.563 1.00 94.38 375 PHE A CA 1
ATOM 3153 C C . PHE A 1 375 ? -9.000 -2.175 26.319 1.00 94.38 375 PHE A C 1
ATOM 3155 O O . PHE A 1 375 ? -8.016 -1.557 25.914 1.00 94.38 375 PHE A O 1
ATOM 3162 N N . LEU A 1 376 ? -10.196 -2.087 25.727 1.00 94.50 376 LEU A N 1
ATOM 3163 C CA . LEU A 1 376 ? -10.432 -1.278 24.532 1.00 94.50 376 LEU A CA 1
ATOM 3164 C C . LEU A 1 376 ? -10.132 0.199 24.804 1.00 94.50 376 LEU A C 1
ATOM 3166 O O . LEU A 1 376 ? -9.502 0.847 23.969 1.00 94.50 376 LEU A O 1
ATOM 3170 N N . ASP A 1 377 ? -10.495 0.717 25.979 1.00 95.25 377 ASP A N 1
ATOM 3171 C CA . ASP A 1 377 ? -10.214 2.102 26.354 1.00 95.25 377 ASP A CA 1
ATOM 3172 C C . ASP A 1 377 ? -8.707 2.398 26.423 1.00 95.25 377 ASP A C 1
ATOM 3174 O O . ASP A 1 377 ? -8.228 3.389 25.862 1.00 95.25 377 ASP A O 1
ATOM 3178 N N . GLN A 1 378 ? -7.945 1.522 27.081 1.00 93.81 378 GLN A N 1
ATOM 3179 C CA . GLN A 1 378 ? -6.500 1.688 27.241 1.00 93.81 378 GLN A CA 1
ATOM 3180 C C . GLN A 1 378 ? -5.726 1.406 25.952 1.00 93.81 378 GLN A C 1
ATOM 3182 O O . GLN A 1 378 ? -4.690 2.016 25.714 1.00 93.81 378 GLN A O 1
ATOM 3187 N N . MET A 1 379 ? -6.221 0.515 25.096 1.00 92.31 379 MET A N 1
ATOM 3188 C CA . MET A 1 379 ? -5.585 0.169 23.826 1.00 92.31 379 MET A CA 1
ATOM 3189 C C . MET A 1 379 ? -5.837 1.216 22.727 1.00 92.31 379 MET A C 1
ATOM 3191 O O . MET A 1 379 ? -5.026 1.382 21.812 1.00 92.31 379 MET A O 1
ATOM 3195 N N . SER A 1 380 ? -6.959 1.934 22.803 1.00 93.94 380 SER A N 1
ATOM 3196 C CA . SER A 1 380 ? -7.431 2.814 21.729 1.00 93.94 380 SER A CA 1
ATOM 3197 C C . SER A 1 380 ? -6.411 3.844 21.224 1.00 93.94 380 SER A C 1
ATOM 3199 O O . SER A 1 380 ? -6.315 3.975 20.005 1.00 93.94 380 SER A O 1
ATOM 3201 N N . PRO A 1 381 ? -5.603 4.537 22.059 1.00 94.56 381 PRO A N 1
ATOM 3202 C CA . PRO A 1 381 ? -4.576 5.454 21.553 1.00 94.56 381 PRO A CA 1
ATOM 3203 C C . PRO A 1 381 ? -3.581 4.777 20.599 1.00 94.56 381 PRO A C 1
ATOM 3205 O O . PRO A 1 381 ? -3.220 5.332 19.562 1.00 94.56 381 PRO A O 1
ATOM 3208 N N . ALA A 1 382 ? -3.173 3.550 20.919 1.00 92.31 382 ALA A N 1
ATOM 3209 C CA . ALA A 1 382 ? -2.189 2.803 20.149 1.00 92.31 382 ALA A CA 1
ATOM 3210 C C . ALA A 1 382 ? -2.791 2.158 18.888 1.00 92.31 382 ALA A C 1
ATOM 3212 O O . ALA A 1 382 ? -2.137 2.114 17.843 1.00 92.31 382 ALA A O 1
ATOM 3213 N N . LEU A 1 383 ? -4.059 1.729 18.948 1.00 91.06 383 LEU A N 1
ATOM 3214 C CA . LEU A 1 383 ? -4.815 1.306 17.761 1.00 91.06 383 LEU A CA 1
ATOM 3215 C C . LEU A 1 383 ? -5.048 2.469 16.799 1.00 91.06 383 LEU A C 1
ATOM 3217 O O . LEU A 1 383 ? -4.799 2.319 15.602 1.00 91.06 383 LEU A O 1
ATOM 3221 N N . PHE A 1 384 ? -5.457 3.626 17.324 1.00 94.44 384 PHE A N 1
ATOM 3222 C CA . PHE A 1 384 ? -5.715 4.843 16.557 1.00 94.44 384 PHE A CA 1
ATOM 3223 C C . PHE A 1 384 ? -4.470 5.296 15.790 1.00 94.44 384 PHE A C 1
ATOM 3225 O O . PHE A 1 384 ? -4.536 5.499 14.584 1.00 94.44 384 PHE A O 1
ATOM 3232 N N . LEU A 1 385 ? -3.312 5.362 16.454 1.00 93.62 385 LEU A N 1
ATOM 3233 C CA . LEU A 1 385 ? -2.030 5.679 15.808 1.00 93.62 385 LEU A CA 1
ATOM 3234 C C . LEU A 1 385 ? -1.484 4.524 14.947 1.00 93.62 385 LEU A C 1
ATOM 3236 O O . LEU A 1 385 ? -0.564 4.686 14.153 1.00 93.62 385 LEU A O 1
ATOM 3240 N N . GLY A 1 386 ? -2.033 3.325 15.111 1.00 88.38 386 GLY A N 1
AT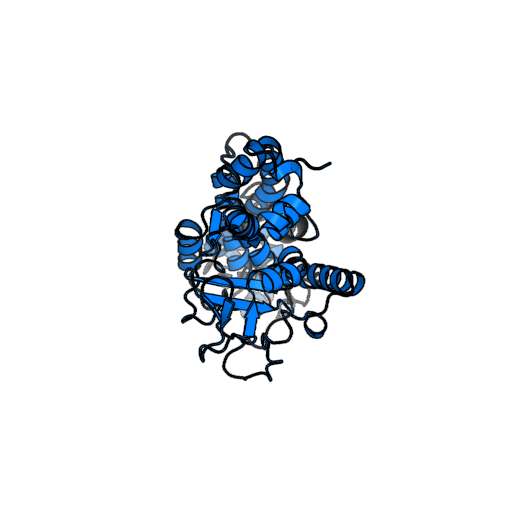OM 3241 C CA . GLY A 1 386 ? -1.623 2.126 14.397 1.00 88.38 386 GLY A CA 1
ATOM 3242 C C . GLY A 1 386 ? -0.224 1.626 14.703 1.00 88.38 386 GLY A C 1
ATOM 3243 O O . GLY A 1 386 ? 0.387 0.974 13.864 1.00 88.38 386 GLY A O 1
ATOM 3244 N N . THR A 1 387 ? 0.254 1.861 15.923 1.00 87.06 387 THR A N 1
ATOM 3245 C CA . THR A 1 387 ? 1.413 1.142 16.472 1.00 87.06 387 THR A CA 1
ATOM 3246 C C . THR A 1 387 ? 1.041 -0.277 16.903 1.00 87.06 387 THR A C 1
ATOM 3248 O O . THR A 1 387 ? 1.910 -1.141 17.003 1.00 87.06 387 THR A O 1
ATOM 3251 N N . TYR A 1 388 ? -0.254 -0.532 17.111 1.00 85.50 388 TYR A N 1
ATOM 3252 C CA . TYR A 1 388 ? -0.824 -1.857 17.324 1.00 85.50 388 TYR A CA 1
ATOM 3253 C C . TYR A 1 388 ? -1.987 -2.101 16.364 1.00 85.50 388 TYR A C 1
ATOM 3255 O O . TYR A 1 388 ? -2.639 -1.172 15.882 1.00 85.50 388 TYR A O 1
ATOM 3263 N N . GLU A 1 389 ? -2.252 -3.372 16.105 1.00 82.69 389 GLU A N 1
ATOM 3264 C CA . GLU A 1 389 ? -3.354 -3.862 15.296 1.00 82.69 389 GLU A CA 1
ATOM 3265 C C . GLU A 1 389 ? -4.135 -4.910 16.093 1.00 82.69 389 GLU A C 1
ATOM 3267 O O . GLU A 1 389 ? -3.549 -5.825 16.673 1.00 82.69 389 GLU A O 1
ATOM 3272 N N . LEU A 1 390 ? -5.461 -4.776 16.105 1.00 84.12 390 LEU A N 1
ATOM 3273 C CA . LEU A 1 390 ? -6.379 -5.774 16.644 1.00 84.12 390 LEU A CA 1
ATOM 3274 C C . LEU A 1 390 ? -6.866 -6.653 15.490 1.00 84.12 390 LEU A C 1
ATOM 3276 O O . LEU A 1 390 ? -7.528 -6.154 14.584 1.00 84.12 390 LEU A O 1
ATOM 3280 N N . VAL A 1 391 ? -6.534 -7.938 15.492 1.00 80.56 391 VAL A N 1
ATOM 3281 C CA . VAL A 1 391 ? -6.961 -8.905 14.467 1.00 80.56 391 VAL A CA 1
ATOM 3282 C C . VAL A 1 391 ? -8.069 -9.759 15.062 1.00 80.56 391 VAL A C 1
ATOM 3284 O O . VAL A 1 391 ? -7.817 -10.492 16.012 1.00 80.56 391 VAL A O 1
ATOM 3287 N N . LEU A 1 392 ? -9.285 -9.639 14.537 1.00 78.38 392 LEU A N 1
ATOM 3288 C CA . LEU A 1 392 ? -10.437 -10.438 14.955 1.00 78.38 392 LEU A CA 1
ATOM 3289 C C . LEU A 1 392 ? -10.498 -11.681 14.060 1.00 78.38 392 LEU A C 1
ATOM 3291 O O . LEU A 1 392 ? -10.362 -11.557 12.848 1.00 78.38 392 LEU A O 1
ATOM 3295 N N . LYS A 1 393 ? -10.625 -12.867 14.660 1.00 71.44 393 LYS A N 1
ATOM 3296 C CA . LYS A 1 393 ? -10.786 -14.140 13.933 1.00 71.44 393 LYS A CA 1
ATOM 3297 C C . LYS A 1 393 ? -12.258 -14.446 13.683 1.00 71.44 393 LYS A C 1
ATOM 3299 O O . LYS A 1 393 ? -12.631 -14.941 12.628 1.00 71.44 393 LYS A O 1
ATOM 3304 N N . ASP A 1 394 ? -13.049 -14.201 14.712 1.00 73.50 394 ASP A N 1
ATOM 3305 C CA . ASP A 1 394 ? -14.482 -14.418 14.796 1.00 73.50 394 ASP A CA 1
ATOM 3306 C C . ASP A 1 394 ? -15.030 -13.479 15.883 1.00 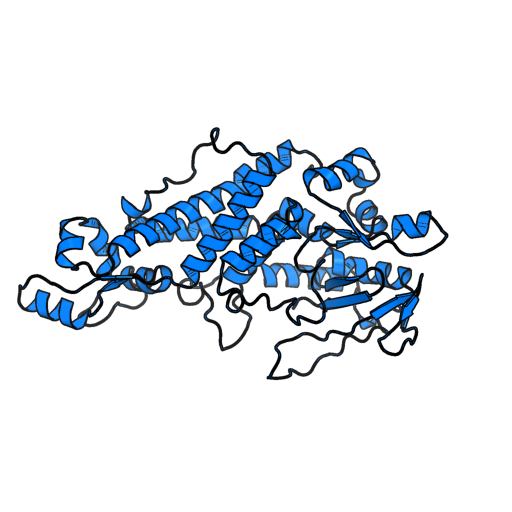73.50 394 ASP A C 1
ATOM 3308 O O . ASP A 1 394 ? -14.270 -12.722 16.501 1.00 73.50 394 ASP A O 1
ATOM 3312 N N . ASP A 1 395 ? -16.337 -13.538 16.134 1.00 75.31 395 ASP A N 1
ATOM 3313 C CA . ASP A 1 395 ? -17.013 -12.673 17.109 1.00 75.31 395 ASP A CA 1
ATOM 3314 C C . ASP A 1 395 ? -16.527 -12.878 18.553 1.00 75.31 395 ASP A C 1
ATOM 3316 O O . ASP A 1 395 ? -16.793 -12.048 19.419 1.00 75.31 395 ASP A O 1
ATOM 3320 N N . ALA A 1 396 ? -15.794 -13.958 18.831 1.00 79.12 396 ALA A N 1
ATOM 3321 C CA . ALA A 1 396 ? -15.327 -14.295 20.166 1.00 79.12 396 ALA A CA 1
ATOM 3322 C C . ALA A 1 396 ? -13.802 -14.281 20.290 1.00 79.12 396 ALA A C 1
ATOM 3324 O O . ALA A 1 396 ? -13.301 -14.455 21.391 1.00 79.12 396 ALA A O 1
ATOM 3325 N N . THR A 1 397 ? -13.031 -14.082 19.223 1.00 82.38 397 THR A N 1
ATOM 3326 C CA . THR A 1 397 ? -11.594 -14.376 19.254 1.00 82.38 397 THR A CA 1
ATOM 3327 C C . THR A 1 397 ? -10.772 -13.281 18.599 1.00 82.38 397 THR A C 1
ATOM 3329 O O . THR A 1 397 ? -11.047 -12.866 17.474 1.00 82.38 397 THR A O 1
ATOM 3332 N N . PHE A 1 398 ? -9.698 -12.847 19.265 1.00 82.94 398 PHE A N 1
ATOM 3333 C CA . PHE A 1 398 ? -8.789 -11.849 18.707 1.00 82.94 398 PHE A CA 1
ATOM 3334 C C . PHE A 1 398 ? -7.312 -12.096 19.019 1.00 82.94 398 PHE A C 1
ATOM 3336 O O . PHE A 1 398 ? -6.937 -12.837 19.929 1.00 82.94 398 PHE A O 1
ATOM 3343 N N . MET A 1 399 ? -6.467 -11.405 18.260 1.00 79.38 399 MET A N 1
ATOM 3344 C CA . MET A 1 399 ? -5.030 -11.284 18.457 1.00 79.38 399 MET A CA 1
ATOM 3345 C C . MET A 1 399 ? -4.611 -9.819 18.431 1.00 79.38 399 MET A C 1
ATOM 3347 O O . MET A 1 399 ? -5.274 -8.962 17.844 1.00 79.38 399 MET A O 1
ATOM 3351 N N . LEU A 1 400 ? -3.461 -9.548 19.037 1.00 77.62 400 LEU A N 1
ATOM 3352 C CA . LEU A 1 400 ? -2.824 -8.240 19.017 1.00 77.62 400 LEU A CA 1
ATOM 3353 C C . LEU A 1 400 ? -1.478 -8.340 18.325 1.00 77.62 400 LEU A C 1
ATOM 3355 O O . LEU A 1 400 ? -0.650 -9.173 18.687 1.00 77.62 400 LEU A O 1
ATOM 3359 N N . VAL A 1 401 ? -1.256 -7.457 17.360 1.00 75.69 401 VAL A N 1
ATOM 3360 C CA . VAL A 1 401 ? -0.000 -7.373 16.619 1.00 75.69 401 VAL A CA 1
ATOM 3361 C C . VAL A 1 401 ? 0.607 -6.003 16.869 1.00 75.69 401 VAL A C 1
ATOM 3363 O O . VAL A 1 401 ? -0.018 -4.978 16.601 1.00 75.69 401 VAL A O 1
ATOM 3366 N N . LYS A 1 402 ? 1.826 -5.975 17.405 1.00 76.44 402 LYS A N 1
ATOM 3367 C CA . LYS A 1 402 ? 2.611 -4.746 17.533 1.00 76.44 402 LYS A CA 1
ATOM 3368 C C . LYS A 1 402 ? 3.323 -4.494 16.208 1.00 76.44 402 LYS A C 1
ATOM 3370 O O . LYS A 1 402 ? 4.042 -5.370 15.739 1.00 76.44 402 LYS A O 1
ATOM 3375 N N . ARG A 1 403 ? 3.156 -3.305 15.628 1.00 73.19 403 ARG A N 1
ATOM 3376 C CA . ARG A 1 403 ? 3.900 -2.899 14.432 1.00 73.19 403 ARG A CA 1
ATOM 3377 C C . ARG A 1 403 ? 5.258 -2.348 14.855 1.00 73.19 403 ARG A C 1
ATOM 3379 O O . ARG A 1 403 ? 5.323 -1.369 15.601 1.00 73.19 403 ARG A O 1
ATOM 3386 N N . GLU A 1 404 ? 6.328 -2.992 14.400 1.00 62.56 404 GLU A N 1
ATOM 3387 C CA . GLU A 1 404 ? 7.703 -2.507 14.593 1.00 62.56 404 GLU A CA 1
ATOM 3388 C C . GLU A 1 404 ? 8.161 -1.564 13.486 1.00 62.56 404 GLU A C 1
ATOM 3390 O O . GLU A 1 404 ? 7.767 -1.800 12.310 1.00 62.56 404 GLU A O 1
#

Sequence (404 aa):
MIDYYSAGKWEEFVVTKITPIRDYAVALLNFWKFLKDLDGKDTSYVLKKYPKFDVVFLGGVNEKKYKENSFAKAIKDMFGAEIADLNSYQAFVLQGLEPAVPIMVHKTQIVGWIELIKDVAELIIKKADINSNQKEVVVSKDEYIEQPDKVFKGLQNLLQHCLNVCVGYDKYMTFIWNIRKITRKYLELAFPETKNGEKFQFLRDFLGLTEIFAPEVEDEKLRRDYTIYGFPNVYSDFDVSDWYADTINPDEYREVDKLMVVLKEKVNTLGGLLLWLNRLIWLLFDYSYYYYYSYPLKDVVENLPNPRREYLDVCRKELERLNWSWKDNEYLYNIKIYDGSYSRKHAYYNLRIYLIDKDLIKDEKGVVVSRLFGFLDQMSPALFLGTYELVLKDDATFMLVKRE

Mean predicted aligned error: 7.27 Å

pLDDT: mean 85.13, std 16.3, range [34.31, 98.38]

Secondary structure (DSSP, 8-state):
---TT-HHHHHHHIIIIIHHHHHHHHHHHHHHHHHHTTTT-BHHHHHHH-GGGHHHHHTTB-SSSBPTT-HHHHHHHHH-EEES-HHHHHHHHHTT-----BEEE---HHHHHHHHHHHHHHHHHHHTT--GGGS--SS-TTHHHH-GGGHHHHHHHHHHHHHTTSBTTBHHHHHHHHTSEEEHHHHHHH-GGGGSHHHHHHIIIII--EEEE----S-HHHHHHH-EEE---TTTS--TTS--SS---TTT---HHHHHHHIIIII-SHHHHHHHHHHHHHHHH---S-TTS--TTTTT-TT---HHHHHHHHHHHHHHHTT--STT-HHHHTS--------TTT-------EEEETTEEE-TTS-EEEEHHHHHHHHHHHHHHTSEEEEEEETTEEEEEE--

Foldseek 3Di:
DDDLQDLVSVLVCLVVQLLLLLLLLLLLLLVLVVLVVQFFFFPLVCCVVQVLCCQQEPFQDDQFDRDPVGNNVLNCLQSVKYFPGSNQQSVCVVVVHRRRTGIHTDGHVNNVLSVLLNLLSVLLCVLSVPDPVPDDRPDDSCNCVNPVVCSVVSVVSSLVSLLCLAQVNDPSLVVLQLLQKAFQQVCCVVPVVCVPVSSVVSCCPQQVWDFLEFFPDPPPVNRRRGGIIHAQECLSADAVVPQDNPPPPVVVCVPSVVVSCCCVPGRSGSSRSSVVSNVSSLQQQDPDDDPPDDNSCPSNDPPRDRSPVVLLVVLVVVCVVVVQDQCVQQQRNLVDQDPDDDDPPRPDGRWWKWWADRQFIAGPVRHTRGGNVSNSVSCSSCSSSVQKDWRANDNTMITIDGDD

Solvent-accessible surface area (backbone atoms only — not comparable to full-atom values): 21925 Å² total; per-residue (Å²): 135,86,70,90,70,42,69,71,50,52,46,50,47,43,58,74,47,39,46,49,33,26,32,36,28,48,17,54,50,42,36,44,51,54,49,47,76,41,43,70,38,34,43,48,60,48,39,70,77,41,57,74,46,42,48,49,64,48,24,48,56,55,87,68,47,63,34,86,95,16,55,17,40,50,36,27,72,44,49,27,36,41,58,71,46,50,52,60,34,43,53,24,54,77,69,73,41,82,32,79,34,34,27,39,48,46,88,26,68,42,49,54,50,41,50,52,54,24,52,46,35,49,50,41,41,58,67,65,68,56,69,72,90,80,58,85,73,84,44,59,55,54,48,36,67,81,39,50,88,48,43,65,58,44,49,52,50,28,54,51,37,47,53,58,49,23,52,79,65,19,71,68,41,32,49,46,53,35,48,39,54,33,31,43,47,55,46,37,64,79,40,56,66,45,68,40,65,68,43,37,48,40,41,32,70,66,32,33,45,36,83,73,42,67,52,68,57,88,53,62,64,60,24,54,3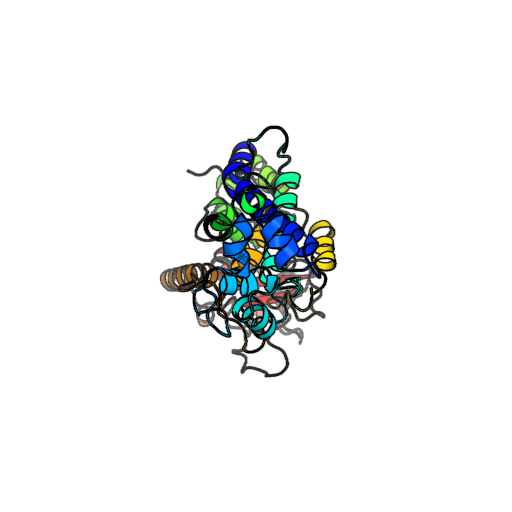6,56,20,27,30,17,33,44,30,78,60,50,74,43,58,79,87,59,87,37,89,86,58,71,42,65,79,78,44,71,45,64,66,57,54,53,48,47,44,64,74,62,19,74,25,46,41,21,42,52,54,48,47,39,48,54,46,36,62,58,42,46,85,84,68,67,100,84,59,85,53,64,41,65,90,78,42,82,88,69,63,44,61,56,59,54,38,49,52,53,42,51,54,50,34,54,75,67,72,55,50,66,78,81,31,83,39,40,51,59,53,74,71,61,87,66,76,84,58,94,85,66,88,73,79,53,79,53,59,33,36,51,57,56,62,33,27,19,41,87,84,67,48,78,44,33,40,43,65,58,29,51,64,71,44,41,68,41,33,33,66,49,48,30,44,78,33,39,67,50,94,38,33,35,34,56,44,74,60,129